Protein AF-A0A6C0F0B3-F1 (afdb_monomer_lite)

Sequence (545 aa):
MADKTNTPTISPTNNTPPPATNIPKTNTAPPPTNNTPKINNLLPTNNAPKTNNKAKAANERKKSMSSFDEITEQGSNMFSDMFGTKKSNSDPFSINKTGSDNGKNEKKNSNVNEKKNRN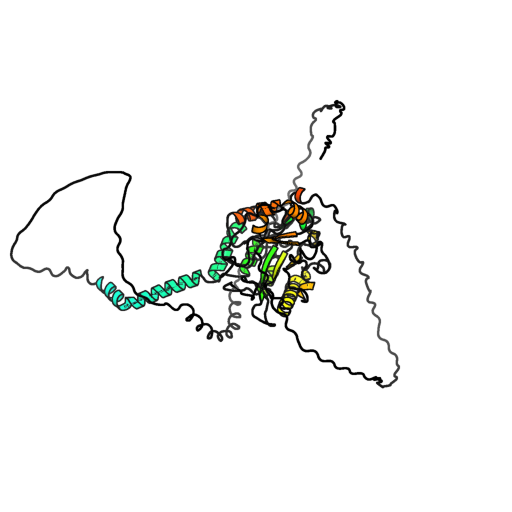GTENKNETSNDNTLQTAKEESGVYEVVSENYLLLLGITAAIIIMIIIYFFSESFRVDRSVSKMLVYQGFQQIMSFNYSSLGNKRLGDFYVSSAYNAAHSGYQMYDYTSDKIVLSVLQSSARYLEFNVFNSEFGAKAFPVVSMGYKVGEWKMMVTDTPLESIFQTILDNAFKIYDGVNGVNNPDDPVFIGLNLNTNSNLDCLNLIGYLITKYFSTRLLNNEYSFQNNDDIADITMAQLMGKVVIFASDGFQGSGLEEIVNYSWDNINNSPKHKMQRLLWSDIMVPGYDSNKLIEFNRTGLTIIVPHDEGDFFNTNYDTNKAFELGCQFIAMEFQYVDSNMDNYITKFKKTSFIMKDEDLQKGRKNATKAFTTKPQTTTSSTSSTSSTSSTSSTSKAKSSPTTPKTTIAKDIDKSSPTTPTTTRAKRI

InterPro domains:
  IPR000909 Phosphatidylinositol-specific phospholipase C, X domain [PF00388] (203-364)
  IPR001711 Phospholipase C, phosphatidylinositol-specific, Y domain [PS50008] (431-493)
  IPR017946 PLC-like phosphodiesterase, TIM beta/alpha-barrel domain superfamily [G3DSA:3.20.20.190] (203-485)
  IPR017946 PLC-like phosphodiesterase, TIM beta/alpha-barrel domain superfamily [SSF51695] (204-466)

Radius of gyration: 39.25 Å; chains: 1; bounding box: 140×109×100 Å

Foldseek 3Di:
DDDDDDDDDDDDDDDDDDDDDDDDDDDDDDDDDDDDDDDDDDDDDDDDDDDDDDPDPPPPVPPPPDPPPPDDDPPPPPPPPPDDDDDDDDDDDDDDDDDDDDDDDDDDYDDDDDDYDDDDDDDDDDDDDPDPPPPPVVVVVVVVVCVVCVVVVVVVVVVVVVVVVCVCLDQVNLQVVLLVVLVVLLVLFAAAADPCVVQQQPFLLQKAFQAADQQQFSFWLFQGDGHLSSNQSSLQLLHQEYEFEWEFPDDDLPTAIWGAAADLVVRDGGYPDTHGVLSNLVLCLFALQDPDPPRGHYNHNQFAHEYEYEYSHQLNQNNLQNVLVSCCVRAVVQEQDLCQAAVRDQQNRGNGRNSRTNHYAYEYEDRSPPHSNRSRHRHYQPDCVVDVSHQEHEDEPVQCVDPPRPLVVLLVSSLRHAYAYDHDDRPGTHFDFDQCPSVLVSSHRHDHHHSSDDDPNNVVSSVVCRYYSIDGHDVVSNPDDPDDDPPPDPDPPDDDDDDDDDDDDDDDDDDDDDDDDDDDDDDDDDDDDDDDDDDDDDDDDDDDD

Structure (mmCIF, N/CA/C/O backbone):
data_AF-A0A6C0F0B3-F1
#
_entry.id   AF-A0A6C0F0B3-F1
#
loop_
_atom_site.group_PDB
_atom_site.id
_atom_site.type_symbol
_atom_site.label_atom_id
_atom_site.label_alt_id
_atom_site.label_comp_id
_atom_site.label_asym_id
_atom_site.label_entity_id
_atom_site.label_seq_id
_atom_site.pdbx_PDB_ins_code
_atom_site.Cartn_x
_atom_site.Cartn_y
_atom_site.Cartn_z
_atom_site.occupancy
_atom_site.B_iso_or_equiv
_atom_site.auth_seq_id
_atom_site.auth_comp_id
_atom_site.auth_asym_id
_atom_site.auth_atom_id
_atom_site.pdbx_PDB_model_num
ATOM 1 N N . MET A 1 1 ? -30.469 54.501 15.164 1.00 34.69 1 MET A N 1
ATOM 2 C CA . MET A 1 1 ? -31.650 54.448 16.050 1.00 34.69 1 MET A CA 1
ATOM 3 C C . MET A 1 1 ? -31.324 53.510 17.200 1.00 34.69 1 MET A C 1
ATOM 5 O O . MET A 1 1 ? -30.921 52.391 16.935 1.00 34.69 1 MET A O 1
ATOM 9 N N . ALA A 1 2 ? -31.384 54.068 18.409 1.00 33.97 2 ALA A N 1
ATOM 10 C CA . ALA A 1 2 ? -31.379 53.496 19.759 1.00 33.97 2 ALA A CA 1
ATOM 11 C C . ALA A 1 2 ? -31.059 51.996 19.992 1.00 33.97 2 ALA A C 1
ATOM 13 O O . ALA A 1 2 ? -31.826 51.121 19.612 1.00 33.97 2 ALA A O 1
ATOM 14 N N . ASP A 1 3 ? -29.967 51.776 20.737 1.00 34.59 3 ASP A N 1
ATOM 15 C CA . ASP A 1 3 ? -29.972 51.301 22.136 1.00 34.59 3 ASP A CA 1
ATOM 16 C C . ASP A 1 3 ? -30.530 49.892 22.449 1.00 34.59 3 ASP A C 1
ATOM 18 O O . ASP A 1 3 ? -31.737 49.667 22.406 1.00 34.59 3 ASP A O 1
ATOM 22 N N . LYS A 1 4 ? -29.659 48.969 22.894 1.00 40.62 4 LYS A N 1
ATOM 23 C CA . LYS A 1 4 ? -29.604 48.535 24.308 1.00 40.62 4 LYS A CA 1
ATOM 24 C C . LYS A 1 4 ? -28.592 47.413 24.568 1.00 40.62 4 LYS A C 1
ATOM 26 O O . LYS A 1 4 ? -28.491 46.419 23.857 1.00 40.62 4 LYS A O 1
ATOM 31 N N . THR A 1 5 ? -27.871 47.637 25.654 1.00 36.66 5 THR A N 1
ATOM 32 C CA . THR A 1 5 ? -26.910 46.809 26.378 1.00 36.66 5 THR A CA 1
ATOM 33 C C . THR A 1 5 ? -27.574 45.642 27.119 1.00 36.66 5 THR A C 1
ATOM 35 O O . THR A 1 5 ? -28.731 45.742 27.517 1.00 36.66 5 THR A O 1
ATOM 38 N N . ASN A 1 6 ? -26.825 44.559 27.369 1.00 39.31 6 ASN A N 1
ATOM 39 C CA . ASN A 1 6 ? -27.091 43.659 28.496 1.00 39.31 6 ASN A CA 1
ATOM 40 C C . ASN A 1 6 ? -25.818 42.926 28.954 1.00 39.31 6 ASN A C 1
ATOM 42 O O . ASN A 1 6 ? -25.294 42.040 28.283 1.00 39.31 6 ASN A O 1
ATOM 46 N N . THR A 1 7 ? -25.352 43.330 30.130 1.00 34.38 7 THR A N 1
ATOM 47 C CA . THR A 1 7 ? -24.357 42.691 31.000 1.00 34.38 7 THR A CA 1
ATOM 48 C C . THR A 1 7 ? -25.073 41.745 31.974 1.00 34.38 7 THR A C 1
ATOM 50 O O . THR A 1 7 ? -26.176 42.081 32.406 1.00 34.38 7 THR A O 1
ATOM 53 N N . PRO A 1 8 ? -24.453 40.641 32.432 1.00 46.84 8 PRO A N 1
ATOM 54 C CA . PRO A 1 8 ? -24.880 39.969 33.659 1.00 46.84 8 PRO A CA 1
ATOM 55 C C . PRO A 1 8 ? -23.948 40.263 34.840 1.00 46.84 8 PRO A C 1
ATOM 57 O O . PRO A 1 8 ? -22.723 40.204 34.745 1.00 46.84 8 PRO A O 1
ATOM 60 N N . THR A 1 9 ? -24.591 40.562 35.962 1.00 35.56 9 THR A N 1
ATOM 61 C CA . THR A 1 9 ? -24.057 40.933 37.273 1.00 35.56 9 THR A CA 1
ATOM 62 C C . THR A 1 9 ? -23.583 39.716 38.076 1.00 35.56 9 THR A C 1
ATOM 64 O O . THR A 1 9 ? -24.196 38.652 38.046 1.00 35.56 9 THR A O 1
ATOM 67 N N . ILE A 1 10 ? -22.511 39.915 38.845 1.00 35.38 10 ILE A N 1
ATOM 68 C CA . ILE A 1 10 ? -21.941 39.011 39.857 1.00 35.38 10 ILE A CA 1
ATOM 69 C C . ILE A 1 10 ? -22.742 39.117 41.166 1.00 35.38 10 ILE A C 1
ATOM 71 O O . ILE A 1 10 ? -23.161 40.213 41.540 1.00 35.38 10 ILE A O 1
ATOM 75 N N . SER A 1 11 ? -22.876 38.022 41.923 1.00 31.92 11 SER A N 1
ATOM 76 C CA . SER A 1 11 ? -23.039 38.066 43.388 1.00 31.92 11 SER A CA 1
ATOM 77 C C . SER A 1 11 ? -22.512 36.788 44.074 1.00 31.92 11 SER A C 1
ATOM 79 O O . SER A 1 11 ? -22.418 35.754 43.414 1.00 31.92 11 SER A O 1
ATOM 81 N N . PRO A 1 12 ? -22.110 36.865 45.362 1.00 46.31 12 PRO A N 1
ATOM 82 C CA . PRO A 1 12 ? -21.019 36.066 45.934 1.00 46.31 12 PRO A CA 1
ATOM 83 C C . PRO A 1 12 ? -21.460 35.123 47.068 1.00 46.31 12 PRO A C 1
ATOM 85 O O . PRO A 1 12 ? -22.387 35.455 47.796 1.00 46.31 12 PRO A O 1
ATOM 88 N N . THR A 1 13 ? -20.720 34.036 47.330 1.00 35.31 13 THR A N 1
ATOM 89 C CA . THR A 1 13 ? -20.745 33.353 48.644 1.00 35.31 13 THR A CA 1
ATOM 90 C C . THR A 1 13 ? -19.469 32.550 48.941 1.00 35.31 13 THR A C 1
ATOM 92 O O . THR A 1 13 ? -19.210 31.523 48.325 1.00 35.31 13 THR A O 1
ATOM 95 N N . ASN A 1 14 ? -18.725 33.055 49.929 1.00 33.59 14 ASN A N 1
ATOM 96 C CA . ASN A 1 14 ? -18.088 32.404 51.084 1.00 33.59 14 ASN A CA 1
ATOM 97 C C . ASN A 1 14 ? -17.235 31.120 50.970 1.00 33.59 14 ASN A C 1
ATOM 99 O O . ASN A 1 14 ? -17.710 30.012 50.744 1.00 33.59 14 ASN A O 1
ATOM 103 N N . ASN A 1 15 ? -15.973 31.324 51.369 1.00 35.28 15 ASN A N 1
ATOM 104 C CA . ASN A 1 15 ? -14.979 30.385 51.893 1.00 35.28 15 ASN A CA 1
ATOM 105 C C . ASN A 1 15 ? -15.464 29.596 53.126 1.00 35.28 15 ASN A C 1
ATOM 107 O O . ASN A 1 15 ? -15.973 30.212 54.060 1.00 35.28 15 ASN A O 1
ATOM 111 N N . THR A 1 16 ? -15.160 28.294 53.225 1.00 35.50 16 THR A N 1
ATOM 112 C CA . THR A 1 16 ? -14.149 27.714 54.158 1.00 35.50 16 THR A CA 1
ATOM 113 C C . THR A 1 16 ? -14.055 26.173 54.033 1.00 35.50 16 THR A C 1
ATOM 115 O O . THR A 1 16 ? -15.043 25.541 53.664 1.00 35.50 16 THR A O 1
ATOM 118 N N . PRO A 1 17 ? -12.883 25.553 54.310 1.00 45.12 17 PRO A N 1
ATOM 119 C CA . PRO A 1 17 ? -12.599 24.139 54.023 1.00 45.12 17 PRO A CA 1
ATOM 120 C C . PRO A 1 17 ? -12.675 23.218 55.265 1.00 45.12 17 PRO A C 1
ATOM 122 O O . PRO A 1 17 ? -12.442 23.685 56.381 1.00 45.12 17 PRO A O 1
ATOM 125 N N . PRO A 1 18 ? -12.884 21.896 55.096 1.00 48.19 18 PRO A N 1
ATOM 126 C CA . PRO A 1 18 ? -12.601 20.893 56.124 1.00 48.19 18 PRO A CA 1
ATOM 127 C C . PRO A 1 18 ? -11.323 20.066 55.823 1.00 48.19 18 PRO A C 1
ATOM 129 O O . PRO A 1 18 ? -10.781 20.141 54.721 1.00 48.19 18 PRO A O 1
ATOM 132 N N . PRO A 1 19 ? -10.782 19.331 56.816 1.00 45.34 19 PRO A N 1
ATOM 133 C CA . PRO A 1 19 ? -9.360 19.364 57.148 1.00 45.34 19 PRO A CA 1
ATOM 134 C C . PRO A 1 19 ? -8.535 18.151 56.704 1.00 45.34 19 PRO A C 1
ATOM 136 O O . PRO A 1 19 ? -9.042 17.066 56.431 1.00 45.34 19 PRO A O 1
ATOM 139 N N . ALA A 1 20 ? -7.217 18.363 56.730 1.00 36.38 20 ALA A N 1
ATOM 140 C CA . ALA A 1 20 ? -6.183 17.342 56.671 1.00 36.38 20 ALA A CA 1
ATOM 141 C C . ALA A 1 20 ? -6.276 16.371 57.861 1.00 36.38 20 ALA A C 1
ATOM 143 O O . ALA A 1 20 ? -6.364 16.794 59.015 1.00 36.38 20 ALA A O 1
ATOM 144 N N . THR A 1 21 ? -6.164 15.072 57.575 1.00 37.84 21 THR A N 1
ATOM 145 C CA . THR A 1 21 ? -5.974 14.027 58.587 1.00 37.84 21 THR A CA 1
ATOM 146 C C . THR A 1 21 ? -4.637 13.327 58.399 1.00 37.84 21 THR A C 1
ATOM 148 O O . THR A 1 21 ? -4.210 13.017 57.289 1.00 37.84 21 THR A O 1
ATOM 151 N N . ASN A 1 22 ? -3.994 13.134 59.544 1.00 35.59 22 ASN A N 1
ATOM 152 C CA . ASN A 1 22 ? -2.629 12.699 59.765 1.00 35.59 22 ASN A CA 1
ATOM 153 C C . ASN A 1 22 ? -2.317 11.263 59.321 1.00 35.59 22 ASN A C 1
ATOM 155 O O . ASN A 1 22 ? -3.110 10.340 59.486 1.00 35.59 22 ASN A O 1
ATOM 159 N N . ILE A 1 23 ? -1.067 11.105 58.887 1.00 37.88 23 ILE A N 1
ATOM 160 C CA . ILE A 1 23 ? -0.283 9.866 58.821 1.00 37.88 23 ILE A CA 1
ATOM 161 C C . ILE A 1 23 ? -0.033 9.333 60.246 1.00 37.88 23 ILE A C 1
ATOM 163 O O . ILE A 1 23 ? 0.247 10.127 61.148 1.00 37.88 23 ILE A O 1
ATOM 167 N N . PRO A 1 24 ? 0.006 8.001 60.441 1.00 40.75 24 PRO A N 1
ATOM 168 C CA . PRO A 1 24 ? 1.123 7.428 61.197 1.00 40.75 24 PRO A CA 1
ATOM 169 C C . PRO A 1 24 ? 1.931 6.382 60.418 1.00 40.75 24 PRO A C 1
ATOM 171 O O . PRO A 1 24 ? 1.439 5.646 59.568 1.00 40.75 24 PRO A O 1
ATOM 174 N N . LYS A 1 25 ? 3.218 6.366 60.763 1.00 32.28 25 LYS A N 1
ATOM 175 C CA . LYS A 1 25 ? 4.326 5.582 60.223 1.00 32.28 25 LYS A CA 1
ATOM 176 C C . LYS A 1 25 ? 4.259 4.083 60.575 1.00 32.28 25 LYS A C 1
ATOM 178 O O . LYS A 1 25 ? 3.799 3.721 61.648 1.00 32.28 25 LYS A O 1
ATOM 183 N N . THR A 1 26 ? 4.863 3.294 59.678 1.00 32.09 26 THR A N 1
ATOM 184 C CA . THR A 1 26 ? 5.737 2.112 59.884 1.00 32.09 26 THR A CA 1
ATOM 185 C C . THR A 1 26 ? 5.324 1.007 60.860 1.00 32.09 26 THR A C 1
ATOM 187 O O . THR A 1 26 ? 5.281 1.237 62.060 1.00 32.09 26 THR A O 1
ATOM 190 N N . ASN A 1 27 ? 5.275 -0.235 60.354 1.00 32.75 27 ASN A N 1
ATOM 191 C CA . ASN A 1 27 ? 5.987 -1.368 60.960 1.00 32.75 27 ASN A CA 1
ATOM 192 C C . ASN A 1 27 ? 6.204 -2.529 59.964 1.00 32.75 27 ASN A C 1
ATOM 194 O O . ASN A 1 27 ? 5.262 -3.113 59.445 1.00 32.75 27 ASN A O 1
ATOM 198 N N . THR A 1 28 ? 7.491 -2.794 59.710 1.00 32.03 28 THR A N 1
ATOM 199 C CA . THR A 1 28 ? 8.177 -4.101 59.645 1.00 32.03 28 THR A CA 1
ATOM 200 C C . THR A 1 28 ? 7.507 -5.306 58.968 1.00 32.03 28 THR A C 1
ATOM 202 O O . THR A 1 28 ? 6.544 -5.882 59.467 1.00 32.03 28 THR A O 1
ATOM 205 N N . ALA A 1 29 ? 8.168 -5.772 57.905 1.00 34.97 29 ALA A N 1
ATOM 206 C CA . ALA A 1 29 ? 8.024 -7.096 57.306 1.00 34.97 29 ALA A CA 1
ATOM 207 C C . ALA A 1 29 ? 8.508 -8.233 58.229 1.00 34.97 29 ALA A C 1
ATOM 209 O O . ALA A 1 29 ? 9.439 -8.037 59.014 1.00 34.97 29 ALA A O 1
ATOM 210 N N . PRO A 1 30 ? 7.989 -9.453 58.015 1.00 40.19 30 PRO A N 1
ATOM 211 C CA . PRO A 1 30 ? 8.798 -10.664 58.088 1.00 40.19 30 PRO A CA 1
ATOM 212 C C . PRO A 1 30 ? 8.776 -11.449 56.754 1.00 40.19 30 PRO A C 1
ATOM 214 O O . PRO A 1 30 ? 7.782 -11.410 56.027 1.00 40.19 30 PRO A O 1
ATOM 217 N N . PRO A 1 31 ? 9.872 -12.151 56.405 1.00 42.16 31 PRO A N 1
ATOM 218 C CA . PRO A 1 31 ? 10.016 -12.857 55.134 1.00 42.16 31 PRO A CA 1
ATOM 219 C C . PRO A 1 31 ? 9.294 -14.210 55.177 1.00 42.16 31 PRO A C 1
ATOM 221 O O . PRO A 1 31 ? 9.074 -14.755 56.262 1.00 42.16 31 PRO A O 1
ATOM 224 N N . PRO A 1 32 ? 9.016 -14.816 54.011 1.00 37.44 32 PRO A N 1
ATOM 225 C CA . PRO A 1 32 ? 9.553 -16.166 53.868 1.00 37.44 32 PRO A CA 1
ATOM 226 C C . PRO A 1 32 ? 10.005 -16.571 52.450 1.00 37.44 32 PRO A C 1
ATOM 228 O O . PRO A 1 32 ? 9.362 -16.317 51.437 1.00 37.44 32 PRO A O 1
ATOM 231 N N . THR A 1 33 ? 11.100 -17.336 52.477 1.00 30.25 33 THR A N 1
ATOM 232 C CA . THR A 1 33 ? 11.367 -18.561 51.702 1.00 30.25 33 THR A CA 1
ATOM 233 C C . THR A 1 33 ? 11.654 -18.469 50.203 1.00 30.25 33 THR A C 1
ATOM 235 O O . THR A 1 33 ? 10.770 -18.536 49.354 1.00 30.25 33 THR A O 1
ATOM 238 N N . ASN A 1 34 ? 12.959 -18.512 49.914 1.00 32.97 34 ASN A N 1
ATOM 239 C CA . ASN A 1 34 ? 13.539 -19.180 48.753 1.00 32.97 34 ASN A CA 1
ATOM 240 C C . ASN A 1 34 ? 12.979 -20.602 48.611 1.00 32.97 34 ASN A C 1
ATOM 242 O O . ASN A 1 34 ? 13.220 -21.440 49.476 1.00 32.97 34 ASN A O 1
ATOM 246 N N . ASN A 1 35 ? 12.332 -20.886 47.484 1.00 31.55 35 ASN A N 1
ATOM 247 C CA . ASN A 1 35 ? 12.190 -22.240 46.964 1.00 31.55 35 ASN A CA 1
ATOM 248 C C . ASN A 1 35 ? 12.532 -22.226 45.475 1.00 31.55 35 ASN A C 1
ATOM 250 O O . ASN A 1 35 ? 11.700 -21.953 44.615 1.00 31.55 35 ASN A O 1
ATOM 254 N N . THR A 1 36 ? 13.802 -22.508 45.200 1.00 33.09 36 THR A N 1
ATOM 255 C CA . THR A 1 36 ? 14.330 -22.859 43.885 1.00 33.09 36 THR A CA 1
ATOM 256 C C . THR A 1 36 ? 14.044 -24.341 43.630 1.00 33.09 36 THR A C 1
ATOM 258 O O . THR A 1 36 ? 14.558 -25.176 44.377 1.00 33.09 36 THR A O 1
ATOM 261 N N . PRO A 1 37 ? 13.320 -24.730 42.569 1.00 31.09 37 PRO A N 1
ATOM 262 C CA . PRO A 1 37 ? 13.378 -26.095 42.082 1.00 31.09 37 PRO A CA 1
ATOM 263 C C . PRO A 1 37 ? 14.585 -26.227 41.150 1.00 31.09 37 PRO A C 1
ATOM 265 O O . PRO A 1 37 ? 14.620 -25.663 40.057 1.00 31.09 37 PRO A O 1
ATOM 268 N N . LYS A 1 38 ? 15.583 -26.997 41.595 1.00 31.06 38 LYS A N 1
ATOM 269 C CA . LYS A 1 38 ? 16.548 -27.653 40.709 1.00 31.06 38 LYS A CA 1
ATOM 270 C C . LYS A 1 38 ? 15.763 -28.514 39.718 1.00 31.06 38 LYS A C 1
ATOM 272 O O . LYS A 1 38 ? 15.073 -29.437 40.145 1.00 31.06 38 LYS A O 1
ATOM 277 N N . ILE A 1 39 ? 15.906 -28.254 38.422 1.00 31.02 39 ILE A N 1
ATOM 278 C CA . ILE A 1 39 ? 15.566 -29.230 37.385 1.00 31.02 39 ILE A CA 1
ATOM 279 C C . ILE A 1 39 ? 16.853 -29.631 36.679 1.00 31.02 39 ILE A C 1
ATOM 281 O O . ILE A 1 39 ? 17.680 -28.805 36.298 1.00 31.02 39 ILE A O 1
ATOM 285 N N . ASN A 1 40 ? 17.015 -30.946 36.633 1.00 28.12 40 ASN A N 1
ATOM 286 C CA . ASN A 1 40 ? 18.192 -31.683 36.238 1.00 28.12 40 ASN A CA 1
ATOM 287 C C . ASN A 1 40 ? 18.550 -31.497 34.763 1.00 28.12 40 ASN A C 1
ATOM 289 O O . ASN A 1 40 ? 17.692 -31.500 33.883 1.00 28.12 40 ASN A O 1
ATOM 293 N N . ASN A 1 41 ? 19.863 -31.466 34.541 1.00 29.59 41 ASN A N 1
ATOM 294 C CA . ASN A 1 41 ? 20.529 -31.822 33.299 1.00 29.59 41 ASN A CA 1
ATOM 295 C C . ASN A 1 41 ? 19.943 -33.101 32.692 1.00 29.59 41 ASN A C 1
ATOM 297 O O . ASN A 1 41 ? 20.035 -34.165 33.302 1.00 29.59 41 ASN A O 1
ATOM 301 N N . LEU A 1 42 ? 19.485 -33.007 31.447 1.00 27.95 42 LEU A N 1
ATOM 302 C CA . LEU A 1 42 ? 19.478 -34.116 30.500 1.00 27.95 42 LEU A CA 1
ATOM 303 C C . LEU A 1 42 ? 19.973 -33.583 29.152 1.00 27.95 42 LEU A C 1
ATOM 305 O O . LEU A 1 42 ? 19.255 -32.900 28.426 1.00 27.95 42 LEU A O 1
ATOM 309 N N . LEU A 1 43 ? 21.238 -33.890 28.850 1.00 31.42 43 LEU A N 1
ATOM 310 C CA . LEU A 1 43 ? 21.748 -33.950 27.481 1.00 31.42 43 LEU A CA 1
ATOM 311 C C . LEU A 1 43 ? 20.875 -34.910 26.656 1.00 31.42 43 LEU A C 1
ATOM 313 O O . LEU A 1 43 ? 20.453 -35.947 27.172 1.00 31.42 43 LEU A O 1
ATOM 317 N N . PRO A 1 44 ? 20.785 -34.670 25.342 1.00 31.42 44 PRO A N 1
ATOM 318 C CA . PRO A 1 44 ? 21.141 -35.744 24.426 1.00 31.42 44 PRO A CA 1
ATOM 319 C C . PRO A 1 44 ? 22.126 -35.278 23.347 1.00 31.42 44 PRO A C 1
ATOM 321 O O . PRO A 1 44 ? 21.845 -34.418 22.521 1.00 31.42 44 PRO A O 1
ATOM 324 N N . THR A 1 45 ? 23.308 -35.889 23.410 1.00 25.84 45 THR A N 1
ATOM 325 C CA . THR A 1 45 ? 24.038 -36.533 22.307 1.00 25.84 45 THR A CA 1
ATOM 326 C C . THR A 1 45 ? 23.854 -36.003 20.880 1.00 25.84 45 THR A C 1
ATOM 328 O O . THR A 1 45 ? 22.821 -36.192 20.241 1.00 25.84 45 THR A O 1
ATOM 331 N N . ASN A 1 46 ? 24.979 -35.509 20.355 1.00 30.47 46 ASN A N 1
ATOM 332 C CA . ASN A 1 46 ? 25.370 -35.502 18.947 1.00 30.47 46 ASN A CA 1
ATOM 333 C C . ASN A 1 46 ? 24.856 -36.722 18.171 1.00 30.47 46 ASN A C 1
ATOM 335 O O . ASN A 1 46 ? 25.185 -37.850 18.527 1.00 30.47 46 ASN A O 1
ATOM 339 N N . ASN A 1 47 ? 24.184 -36.474 17.048 1.00 27.98 47 ASN A N 1
ATOM 340 C CA . ASN A 1 47 ? 24.235 -37.339 15.873 1.00 27.98 47 ASN A CA 1
ATOM 341 C C . ASN A 1 47 ? 24.000 -36.498 14.613 1.00 27.98 47 ASN A C 1
ATOM 343 O O . ASN A 1 47 ? 22.888 -36.072 14.314 1.00 27.98 47 ASN A O 1
ATOM 347 N N . ALA A 1 48 ? 25.084 -36.259 13.881 1.00 29.17 48 ALA A N 1
ATOM 348 C CA . ALA A 1 48 ? 25.045 -35.767 12.514 1.00 29.17 48 ALA A CA 1
ATOM 349 C C . ALA A 1 48 ? 24.668 -36.908 11.557 1.00 29.17 48 ALA A C 1
ATOM 351 O O . ALA A 1 48 ? 25.171 -38.022 11.716 1.00 29.17 48 ALA A O 1
ATOM 352 N N . PRO A 1 49 ? 23.923 -36.606 10.484 1.00 28.30 49 PRO A N 1
ATOM 353 C CA . PRO A 1 49 ? 24.145 -37.281 9.215 1.00 28.30 49 PRO A CA 1
ATOM 354 C C . PRO A 1 49 ? 24.549 -36.267 8.142 1.00 28.30 49 PRO A C 1
ATOM 356 O O . PRO A 1 49 ? 23.789 -35.385 7.748 1.00 28.30 49 PRO A O 1
ATOM 359 N N . LYS A 1 50 ? 25.767 -36.443 7.624 1.00 28.17 50 LYS A N 1
ATOM 360 C CA . LYS A 1 50 ? 26.118 -36.025 6.265 1.00 28.17 50 LYS A CA 1
ATOM 361 C C . LYS A 1 50 ? 25.261 -36.837 5.295 1.00 28.17 50 LYS A C 1
ATOM 363 O O . LYS A 1 50 ? 25.354 -38.053 5.360 1.00 28.17 50 LYS A O 1
ATOM 368 N N . THR A 1 51 ? 24.581 -36.199 4.343 1.00 29.28 51 THR A N 1
ATOM 369 C CA . THR A 1 51 ? 24.502 -36.712 2.961 1.00 29.28 51 THR A CA 1
ATOM 370 C C . THR A 1 51 ? 24.009 -35.655 1.976 1.00 29.28 51 THR A C 1
ATOM 372 O O . THR A 1 51 ? 23.006 -34.979 2.183 1.00 29.28 51 THR A O 1
ATOM 375 N N . ASN A 1 52 ? 24.763 -35.582 0.884 1.00 30.48 52 ASN A N 1
ATOM 376 C CA . ASN A 1 52 ? 24.541 -34.884 -0.374 1.00 30.48 52 ASN A CA 1
ATOM 377 C C . ASN A 1 52 ? 23.145 -35.116 -0.970 1.00 30.48 52 ASN A C 1
ATOM 379 O O . ASN A 1 52 ? 22.715 -36.261 -1.028 1.00 30.48 52 ASN A O 1
ATOM 383 N N . ASN A 1 53 ? 22.517 -34.061 -1.507 1.00 28.81 53 ASN A N 1
ATOM 384 C CA . ASN A 1 53 ? 21.693 -34.104 -2.728 1.00 28.81 53 ASN A CA 1
ATOM 385 C C . ASN A 1 53 ? 21.274 -32.682 -3.149 1.00 28.81 53 ASN A C 1
ATOM 387 O O . ASN A 1 53 ? 20.167 -32.223 -2.885 1.00 28.81 53 ASN A O 1
ATOM 391 N N . LYS A 1 54 ? 22.179 -31.972 -3.831 1.00 31.22 54 LYS A N 1
ATOM 392 C CA . LYS A 1 54 ? 21.919 -30.674 -4.482 1.00 31.22 54 LYS A CA 1
ATOM 393 C C . LYS A 1 54 ? 22.346 -30.744 -5.953 1.00 31.22 54 LYS A C 1
ATOM 395 O O . LYS A 1 54 ? 23.202 -30.002 -6.403 1.00 31.22 54 LYS A O 1
ATOM 400 N N . ALA A 1 55 ? 21.799 -31.708 -6.692 1.00 31.77 55 ALA A N 1
ATOM 401 C CA . ALA A 1 55 ? 22.046 -31.854 -8.129 1.00 31.77 55 ALA A CA 1
ATOM 402 C C . ALA A 1 55 ? 20.948 -32.694 -8.804 1.00 31.77 55 ALA A C 1
ATOM 404 O O . ALA A 1 55 ? 21.227 -33.723 -9.409 1.00 31.77 55 ALA A O 1
ATOM 405 N N . LYS A 1 56 ? 19.671 -32.310 -8.660 1.00 30.09 56 LYS A N 1
ATOM 406 C CA . LYS A 1 56 ? 18.603 -32.896 -9.499 1.00 30.09 56 LYS A CA 1
ATOM 407 C C . LYS A 1 56 ? 17.347 -32.043 -9.717 1.00 30.09 56 LYS A C 1
ATOM 409 O O . LYS A 1 56 ? 16.437 -32.503 -10.384 1.00 30.09 56 LYS A O 1
ATOM 414 N N . ALA A 1 57 ? 17.319 -30.796 -9.241 1.00 30.56 57 ALA A N 1
ATOM 415 C CA . ALA A 1 57 ? 16.190 -29.873 -9.445 1.00 30.56 57 ALA A CA 1
ATOM 416 C C . ALA A 1 57 ? 16.452 -28.786 -10.515 1.00 30.56 57 ALA A C 1
ATOM 418 O O . ALA A 1 57 ? 15.585 -27.966 -10.793 1.00 30.56 57 ALA A O 1
ATOM 419 N N . ALA A 1 58 ? 17.639 -28.768 -11.135 1.00 31.81 58 ALA A N 1
ATOM 420 C CA . ALA A 1 58 ? 18.036 -27.734 -12.098 1.00 31.81 58 ALA A CA 1
ATOM 421 C C . ALA A 1 58 ? 17.740 -28.084 -13.571 1.00 31.81 58 ALA A C 1
ATOM 423 O O . ALA A 1 58 ? 17.950 -27.245 -14.442 1.00 31.81 58 ALA A O 1
ATOM 424 N N . ASN A 1 59 ? 17.257 -29.298 -13.867 1.00 31.88 59 ASN A N 1
ATOM 425 C CA . ASN A 1 59 ? 17.152 -29.791 -15.248 1.00 31.88 59 ASN A CA 1
ATOM 426 C C . ASN A 1 59 ? 15.721 -29.867 -15.810 1.00 31.88 59 ASN A C 1
ATOM 428 O O . ASN A 1 59 ? 15.554 -30.176 -16.984 1.00 31.88 59 ASN A O 1
ATOM 432 N N . GLU A 1 60 ? 14.698 -29.532 -15.018 1.00 31.91 60 GLU A N 1
ATOM 433 C CA . GLU A 1 60 ? 13.299 -29.504 -15.486 1.00 31.91 60 GLU A CA 1
ATOM 434 C C . GLU A 1 60 ? 12.780 -28.085 -15.788 1.00 31.91 60 GLU A C 1
ATOM 436 O O . GLU A 1 60 ? 11.785 -27.936 -16.486 1.00 31.91 60 GLU A O 1
ATOM 441 N N . ARG A 1 61 ? 13.505 -27.024 -15.396 1.00 33.84 61 ARG A N 1
ATOM 442 C CA . ARG A 1 61 ? 13.155 -25.622 -15.724 1.00 33.84 61 ARG A CA 1
ATOM 443 C C . ARG A 1 61 ? 13.648 -25.128 -17.091 1.00 33.84 61 ARG A C 1
ATOM 445 O O . ARG A 1 61 ? 13.297 -24.028 -17.493 1.00 33.84 61 ARG A O 1
ATOM 452 N N . LYS A 1 62 ? 14.432 -25.919 -17.832 1.00 32.97 62 LYS A N 1
ATOM 453 C CA . LYS A 1 62 ? 14.957 -25.531 -19.159 1.00 32.97 62 LYS A CA 1
ATOM 454 C C . LYS A 1 62 ? 14.086 -25.956 -20.346 1.00 32.97 62 LYS A C 1
ATOM 456 O O . LYS A 1 62 ? 14.450 -25.669 -21.479 1.00 32.97 62 LYS A O 1
ATOM 461 N N . LYS A 1 63 ? 12.952 -26.631 -20.118 1.00 29.64 63 LYS A N 1
ATOM 462 C CA . LYS A 1 63 ? 12.133 -27.206 -21.202 1.00 29.64 63 LYS A CA 1
ATOM 463 C C . LYS A 1 63 ? 10.783 -26.516 -21.446 1.00 29.64 63 LYS A C 1
ATOM 465 O O . LYS A 1 63 ? 10.048 -26.966 -22.313 1.00 29.64 63 LYS A O 1
ATOM 470 N N . SER A 1 64 ? 10.469 -25.426 -20.739 1.00 30.22 64 SER A N 1
ATOM 471 C CA . SER A 1 64 ? 9.227 -24.650 -20.936 1.00 30.22 64 SER A CA 1
ATOM 472 C C . SER A 1 64 ? 9.459 -23.206 -21.402 1.00 30.22 64 SER A C 1
ATOM 474 O O . SER A 1 64 ? 8.557 -22.384 -21.306 1.00 30.22 64 SER A O 1
ATOM 476 N N . MET A 1 65 ? 10.666 -22.879 -21.867 1.00 32.56 65 MET A N 1
ATOM 477 C CA . MET A 1 65 ? 11.099 -21.503 -22.146 1.00 32.56 65 MET A CA 1
ATOM 478 C C . MET A 1 65 ? 11.705 -21.392 -23.554 1.00 32.56 65 MET A C 1
ATOM 480 O O . MET A 1 65 ? 12.741 -20.771 -23.747 1.00 32.56 65 MET A O 1
ATOM 484 N N . SER A 1 66 ? 11.086 -22.071 -24.527 1.00 29.75 66 SER A N 1
ATOM 485 C CA . SER A 1 66 ? 11.492 -22.059 -25.942 1.00 29.75 66 SER A CA 1
ATOM 486 C C . SER A 1 66 ? 10.326 -21.760 -26.893 1.00 29.75 66 SER A C 1
ATOM 488 O O . SER A 1 66 ? 10.319 -22.226 -28.028 1.00 29.75 66 SER A O 1
ATOM 490 N N . SER A 1 67 ? 9.304 -21.042 -26.428 1.00 31.86 67 SER A N 1
ATOM 491 C CA . SER A 1 67 ? 8.147 -20.664 -27.255 1.00 31.86 67 SER A CA 1
ATOM 492 C C . SER A 1 67 ? 7.735 -19.202 -27.071 1.00 31.86 67 SER A C 1
ATOM 494 O O . SER A 1 67 ? 6.562 -18.881 -27.209 1.00 31.86 67 SER A O 1
ATOM 496 N N . PHE A 1 68 ? 8.685 -18.329 -26.723 1.00 32.44 68 PHE A N 1
ATOM 497 C CA . PHE A 1 68 ? 8.448 -16.891 -26.532 1.00 32.44 68 PHE A CA 1
ATOM 498 C C . PHE A 1 68 ? 9.388 -15.993 -27.358 1.00 32.44 68 PHE A C 1
ATOM 500 O O . PHE A 1 68 ? 9.365 -14.779 -27.191 1.00 32.44 68 PHE A O 1
ATOM 507 N N . ASP A 1 69 ? 10.166 -16.571 -28.280 1.00 29.28 69 ASP A N 1
ATOM 508 C CA . ASP A 1 69 ? 11.083 -15.844 -29.173 1.00 29.28 69 ASP A CA 1
ATOM 509 C C . ASP A 1 69 ? 10.463 -15.607 -30.559 1.00 29.28 69 ASP A C 1
ATOM 511 O O . ASP A 1 69 ? 11.068 -15.889 -31.589 1.00 29.28 69 ASP A O 1
ATOM 515 N N . GLU A 1 70 ? 9.227 -15.113 -30.595 1.00 31.31 70 GLU A N 1
ATOM 516 C CA . GLU A 1 70 ? 8.606 -14.642 -31.836 1.00 31.31 70 GLU A CA 1
ATOM 517 C C . GLU A 1 70 ? 7.496 -13.640 -31.485 1.00 31.31 70 GLU A C 1
ATOM 519 O O . GLU A 1 70 ? 6.349 -14.033 -31.354 1.00 31.31 70 GLU A O 1
ATOM 524 N N . ILE A 1 71 ? 7.867 -12.383 -31.189 1.00 32.44 71 ILE A N 1
ATOM 525 C CA . ILE A 1 71 ? 7.127 -11.103 -31.368 1.00 32.44 71 ILE A CA 1
ATOM 526 C C . ILE A 1 71 ? 8.044 -10.000 -30.794 1.00 32.44 71 ILE A C 1
ATOM 528 O O . ILE A 1 71 ? 7.834 -9.465 -29.711 1.00 32.44 71 ILE A O 1
ATOM 532 N N . THR A 1 72 ? 9.110 -9.656 -31.519 1.00 34.28 72 THR A N 1
ATOM 533 C CA . THR A 1 72 ? 9.897 -8.441 -31.229 1.00 34.28 72 THR A CA 1
ATOM 534 C C . THR A 1 72 ? 10.412 -7.825 -32.526 1.00 34.28 72 THR A C 1
ATOM 536 O O . THR A 1 72 ? 11.598 -7.571 -32.686 1.00 34.28 72 THR A O 1
ATOM 539 N N . GLU A 1 73 ? 9.515 -7.597 -33.489 1.00 34.06 73 GLU A N 1
ATOM 540 C CA . GLU A 1 73 ? 9.874 -6.946 -34.760 1.00 34.06 73 GLU A CA 1
ATOM 541 C C . GLU A 1 73 ? 8.830 -5.916 -35.230 1.00 34.06 73 GLU A C 1
ATOM 543 O O . GLU A 1 73 ? 8.629 -5.701 -36.421 1.00 34.06 73 GLU A O 1
ATOM 548 N N . GLN A 1 74 ? 8.144 -5.244 -34.294 1.00 33.06 74 GLN A N 1
ATOM 549 C CA . GLN A 1 74 ? 7.255 -4.110 -34.619 1.00 33.06 74 GLN A CA 1
ATOM 550 C C . GLN A 1 74 ? 7.410 -2.876 -33.709 1.00 33.06 74 GLN A C 1
ATOM 552 O O . GLN A 1 74 ? 6.668 -1.911 -33.855 1.00 33.06 74 GLN A O 1
ATOM 557 N N . GLY A 1 75 ? 8.408 -2.848 -32.816 1.00 32.59 75 GLY A N 1
ATOM 558 C CA . GLY A 1 75 ? 8.647 -1.718 -31.901 1.00 32.59 75 GLY A CA 1
ATOM 559 C C . GLY A 1 75 ? 9.712 -0.703 -32.343 1.00 32.59 75 GLY A C 1
ATOM 560 O O . GLY A 1 75 ? 9.840 0.346 -31.720 1.00 32.59 75 GLY A O 1
ATOM 561 N N . SER A 1 76 ? 10.493 -0.973 -33.397 1.00 33.75 76 SER A N 1
ATOM 562 C CA . SER A 1 76 ? 11.667 -0.146 -33.738 1.00 33.75 76 SER A CA 1
ATOM 563 C C . SER A 1 76 ? 11.371 1.078 -34.610 1.00 33.75 76 SER A C 1
ATOM 565 O O . SER A 1 76 ? 12.213 1.966 -34.705 1.00 33.75 76 SER A O 1
ATOM 567 N N . ASN A 1 77 ? 10.194 1.163 -35.237 1.00 34.97 77 ASN A N 1
ATOM 568 C CA . ASN A 1 77 ? 9.928 2.162 -36.284 1.00 34.97 77 ASN A CA 1
ATOM 569 C C . ASN A 1 77 ? 9.153 3.403 -35.812 1.00 34.97 77 ASN A C 1
ATOM 571 O O . ASN A 1 77 ? 8.740 4.205 -36.640 1.00 34.97 77 ASN A O 1
ATOM 575 N N . MET A 1 78 ? 8.967 3.594 -34.501 1.00 32.38 78 MET A N 1
ATOM 576 C CA . MET A 1 78 ? 8.238 4.756 -33.961 1.00 32.38 78 MET A CA 1
ATOM 577 C C . MET A 1 78 ? 9.141 5.784 -33.254 1.00 32.38 78 MET A C 1
ATOM 579 O O . MET A 1 78 ? 8.687 6.870 -32.908 1.00 32.38 78 MET A O 1
ATOM 583 N N . PHE A 1 79 ? 10.431 5.477 -33.069 1.00 31.45 79 PHE A N 1
ATOM 584 C CA . PHE A 1 79 ? 11.365 6.303 -32.289 1.00 31.45 79 PHE A CA 1
ATOM 585 C C . PHE A 1 79 ? 12.137 7.347 -33.128 1.00 31.45 79 PHE A C 1
ATOM 587 O O . PHE A 1 79 ? 12.715 8.278 -32.572 1.00 31.45 79 PHE A O 1
ATOM 594 N N . SER A 1 80 ? 12.134 7.245 -34.464 1.00 33.12 80 SER A N 1
ATOM 595 C CA . SER A 1 80 ? 12.882 8.159 -35.348 1.00 33.12 80 SER A CA 1
ATOM 596 C C . SER A 1 80 ? 12.149 9.457 -35.705 1.00 33.12 80 SER A C 1
ATOM 598 O O . SER A 1 80 ? 12.802 10.430 -36.076 1.00 33.12 80 SER A O 1
ATOM 600 N N . ASP A 1 81 ? 10.823 9.511 -35.559 1.00 34.25 81 ASP A N 1
ATOM 601 C CA . ASP A 1 81 ? 10.014 10.650 -36.028 1.00 34.25 81 ASP A CA 1
ATOM 602 C C . ASP A 1 81 ? 9.790 11.743 -34.969 1.00 34.25 81 ASP A C 1
ATOM 604 O O . ASP A 1 81 ? 9.252 12.807 -35.278 1.00 34.25 81 ASP A O 1
ATOM 608 N N . MET A 1 82 ? 10.243 11.538 -33.726 1.00 32.88 82 MET A N 1
ATOM 609 C CA . MET A 1 82 ? 9.983 12.478 -32.626 1.00 32.88 82 MET A CA 1
ATOM 610 C C . MET A 1 82 ? 11.112 13.494 -32.369 1.00 32.88 82 MET A C 1
ATOM 612 O O . MET A 1 82 ? 10.889 14.488 -31.682 1.00 32.88 82 MET A O 1
ATOM 616 N N . PHE A 1 83 ? 12.301 13.312 -32.962 1.00 40.72 83 PHE A N 1
ATOM 617 C CA . PHE A 1 83 ? 13.456 14.202 -32.760 1.00 40.72 83 PHE A CA 1
ATOM 618 C C . PHE A 1 83 ? 14.119 14.626 -34.079 1.00 40.72 83 PHE A C 1
ATOM 620 O O . PHE A 1 83 ? 15.283 14.339 -34.356 1.00 40.72 83 PHE A O 1
ATOM 627 N N . GLY A 1 84 ? 13.370 15.367 -34.898 1.00 30.80 84 GLY A N 1
ATOM 628 C CA . GLY A 1 84 ? 13.909 16.074 -36.059 1.00 30.80 84 GLY A CA 1
ATOM 629 C C . GLY A 1 84 ? 14.721 17.309 -35.649 1.00 30.80 84 GLY A C 1
ATOM 630 O O . GLY A 1 84 ? 14.170 18.312 -35.198 1.00 30.80 84 GLY A O 1
ATOM 631 N N . THR A 1 85 ? 16.037 17.261 -35.849 1.00 30.53 85 THR A N 1
ATOM 632 C CA . THR A 1 85 ? 16.946 18.406 -35.700 1.00 30.53 85 THR A CA 1
ATOM 633 C C . THR A 1 85 ? 16.877 19.313 -36.934 1.00 30.53 85 THR A C 1
ATOM 635 O O . THR A 1 85 ? 17.193 18.903 -38.050 1.00 30.53 85 THR A O 1
ATOM 638 N N . LYS A 1 86 ? 16.493 20.585 -36.750 1.00 29.27 86 LYS A N 1
ATOM 639 C CA . LYS A 1 86 ? 16.681 21.642 -37.758 1.00 29.27 86 LYS A CA 1
ATOM 640 C C . LYS A 1 86 ? 17.993 22.385 -37.501 1.00 29.27 86 LYS A C 1
ATOM 642 O O . LYS A 1 86 ? 18.196 22.965 -36.441 1.00 29.27 86 LYS A O 1
ATOM 647 N N . LYS A 1 87 ? 18.857 22.378 -38.516 1.00 31.61 87 LYS A N 1
ATOM 648 C CA . LYS A 1 87 ? 20.072 23.195 -38.658 1.00 31.61 87 LYS A CA 1
ATOM 649 C C . LYS A 1 87 ? 19.696 24.645 -39.000 1.00 31.61 87 LYS A C 1
ATOM 651 O O . LYS A 1 87 ? 18.955 24.853 -39.958 1.00 31.61 87 LYS A O 1
ATOM 656 N N . SER A 1 88 ? 20.300 25.633 -38.337 1.00 27.20 88 SER A N 1
ATOM 657 C CA . SER A 1 88 ? 20.543 26.952 -38.944 1.00 27.20 88 SER A CA 1
ATOM 658 C C . SER A 1 88 ? 21.817 27.601 -38.397 1.00 27.20 88 SER A C 1
ATOM 660 O O . SER A 1 88 ? 22.008 27.679 -37.187 1.00 27.20 88 SER A O 1
ATOM 662 N N . ASN A 1 89 ? 22.658 28.063 -39.323 1.00 29.48 89 ASN A N 1
ATOM 663 C CA . ASN A 1 89 ? 23.867 28.862 -39.118 1.00 29.48 89 ASN A CA 1
ATOM 664 C C . ASN A 1 89 ? 23.560 30.269 -38.576 1.00 29.48 89 ASN A C 1
ATOM 666 O O . ASN A 1 89 ? 22.640 30.903 -39.085 1.00 29.48 89 ASN A O 1
ATOM 670 N N . SER A 1 90 ? 24.433 30.799 -37.709 1.00 29.55 90 SER A N 1
ATOM 671 C CA . SER A 1 90 ? 25.008 32.152 -37.846 1.00 29.55 90 SER A CA 1
ATOM 672 C C . SER A 1 90 ? 26.130 32.406 -36.824 1.00 29.55 90 SER A C 1
ATOM 674 O O . SER A 1 90 ? 26.021 32.024 -35.662 1.00 29.55 90 SER A O 1
ATOM 676 N N . ASP A 1 91 ? 27.171 33.066 -37.321 1.00 30.02 91 ASP A N 1
ATOM 677 C CA . ASP A 1 91 ? 28.480 33.422 -36.753 1.00 30.02 91 ASP A CA 1
ATOM 678 C C . ASP A 1 91 ? 28.466 34.553 -35.678 1.00 30.02 91 ASP A C 1
ATOM 680 O O . ASP A 1 91 ? 27.395 35.064 -35.344 1.00 30.02 91 ASP A O 1
ATOM 684 N N . PRO A 1 92 ? 29.627 34.926 -35.078 1.00 40.44 92 PRO A N 1
ATOM 685 C CA . PRO A 1 92 ? 29.757 35.240 -33.653 1.00 40.44 92 PRO A CA 1
ATOM 686 C C . PRO A 1 92 ? 29.777 36.739 -33.316 1.00 40.44 92 PRO A C 1
ATOM 688 O O . PRO A 1 92 ? 30.145 37.580 -34.134 1.00 40.44 92 PRO A O 1
ATOM 691 N N . PHE A 1 93 ? 29.488 37.069 -32.051 1.00 25.84 93 PHE A N 1
ATOM 692 C CA . PHE A 1 93 ? 29.718 38.402 -31.489 1.00 25.84 93 PHE A CA 1
ATOM 693 C C . PHE A 1 93 ? 30.538 38.343 -30.195 1.00 25.84 93 PHE A C 1
ATOM 695 O O . PHE A 1 93 ? 30.152 37.747 -29.193 1.00 25.84 93 PHE A O 1
ATOM 702 N N . SER A 1 94 ? 31.689 39.004 -30.254 1.00 28.05 94 SER A N 1
ATOM 703 C CA . SER A 1 94 ? 32.588 39.364 -29.163 1.00 28.05 94 SER A CA 1
ATOM 704 C C . SER A 1 94 ? 32.012 40.489 -28.298 1.00 28.05 94 SER A C 1
ATOM 706 O O . SER A 1 94 ? 31.595 41.506 -28.854 1.00 28.05 94 SER A O 1
ATOM 708 N N . ILE A 1 95 ? 32.112 40.391 -26.966 1.00 30.73 95 ILE A N 1
ATOM 709 C CA . ILE A 1 95 ? 32.030 41.552 -26.063 1.00 30.73 95 ILE A CA 1
ATOM 710 C C . ILE A 1 95 ? 33.131 41.477 -24.997 1.00 30.73 95 ILE A C 1
ATOM 712 O O . ILE A 1 95 ? 33.326 40.471 -24.319 1.00 30.73 95 ILE A O 1
ATOM 716 N N . ASN A 1 96 ? 33.854 42.592 -24.901 1.00 28.31 96 ASN A N 1
ATOM 717 C CA . ASN A 1 96 ? 34.904 42.921 -23.948 1.00 28.31 96 ASN A CA 1
ATOM 718 C C . ASN A 1 96 ? 34.335 43.420 -22.605 1.00 28.31 96 ASN A C 1
ATOM 720 O O . ASN A 1 96 ? 33.345 44.139 -22.589 1.00 28.31 96 ASN A O 1
ATOM 724 N N . LYS A 1 97 ? 35.098 43.134 -21.538 1.00 30.75 97 LYS A N 1
ATOM 725 C CA . LYS A 1 97 ? 35.391 43.940 -20.328 1.00 30.75 97 LYS A CA 1
ATOM 726 C C . LYS A 1 97 ? 34.272 44.736 -19.634 1.00 30.75 97 LYS A C 1
ATOM 728 O O . LYS A 1 97 ? 33.848 45.758 -20.147 1.00 30.75 97 LYS A O 1
ATOM 733 N N . THR A 1 98 ? 34.135 44.472 -18.331 1.00 28.47 98 THR A N 1
ATOM 734 C CA . THR A 1 98 ? 34.302 45.468 -17.244 1.00 28.47 98 THR A CA 1
ATOM 735 C C . THR A 1 98 ? 34.638 44.740 -15.939 1.00 28.47 98 THR A C 1
ATOM 737 O O . THR A 1 98 ? 34.087 43.673 -15.681 1.00 28.47 98 THR A O 1
ATOM 740 N N . GLY A 1 99 ? 35.575 45.280 -15.155 1.00 27.11 99 GLY A N 1
ATOM 741 C CA . GLY A 1 99 ? 36.049 44.692 -13.897 1.00 27.11 99 GLY A CA 1
ATOM 742 C C . GLY A 1 99 ? 35.597 45.442 -12.645 1.00 27.11 99 GLY A C 1
ATOM 743 O O . GLY A 1 99 ? 34.919 46.455 -12.755 1.00 27.11 99 GLY A O 1
ATOM 744 N N . SER A 1 100 ? 36.020 44.938 -11.482 1.00 27.70 100 SER A N 1
ATOM 745 C CA . SER A 1 100 ? 36.598 45.665 -10.331 1.00 27.70 100 SER A CA 1
ATOM 746 C C . SER A 1 100 ? 36.564 44.763 -9.087 1.00 27.70 100 SER A C 1
ATOM 748 O O . SER A 1 100 ? 35.515 44.220 -8.764 1.00 27.70 100 SER A O 1
ATOM 750 N N . ASP A 1 101 ? 37.752 44.601 -8.483 1.00 29.81 101 ASP A N 1
ATOM 751 C CA . ASP A 1 101 ? 38.115 44.508 -7.051 1.00 29.81 101 ASP A CA 1
ATOM 752 C C . ASP A 1 101 ? 37.288 43.622 -6.088 1.00 29.81 101 ASP A C 1
ATOM 754 O O . ASP A 1 101 ? 36.069 43.617 -6.089 1.00 29.81 101 ASP A O 1
ATOM 758 N N . ASN A 1 102 ? 37.860 42.885 -5.128 1.00 30.19 102 ASN A N 1
ATOM 759 C CA . ASN A 1 102 ? 39.004 43.194 -4.267 1.00 30.19 102 ASN A CA 1
ATOM 760 C C . ASN A 1 102 ? 39.391 41.934 -3.445 1.00 30.19 102 ASN A C 1
ATOM 762 O O . ASN A 1 102 ? 38.507 41.154 -3.098 1.00 30.19 102 ASN A O 1
ATOM 766 N N . GLY A 1 103 ? 40.653 41.817 -2.997 1.00 27.41 103 GLY A N 1
ATOM 767 C CA . GLY A 1 103 ? 40.933 41.225 -1.670 1.00 27.41 103 GLY A CA 1
ATOM 768 C C . GLY A 1 103 ? 41.894 40.029 -1.498 1.00 27.41 103 GLY A C 1
ATOM 769 O O . GLY A 1 103 ? 41.459 38.963 -1.093 1.00 27.41 103 GLY A O 1
ATOM 770 N N . LYS A 1 104 ? 43.204 40.318 -1.579 1.00 30.47 104 LYS A N 1
ATOM 771 C CA . LYS A 1 104 ? 44.277 40.019 -0.586 1.00 30.47 104 LYS A CA 1
ATOM 772 C C . LYS A 1 104 ? 44.908 38.618 -0.361 1.00 30.47 104 LYS A C 1
ATOM 774 O O . LYS A 1 104 ? 44.246 37.619 -0.120 1.00 30.47 104 LYS A O 1
ATOM 779 N N . ASN A 1 105 ? 46.238 38.740 -0.169 1.00 30.89 105 ASN A N 1
ATOM 780 C CA . ASN A 1 105 ? 47.250 37.922 0.538 1.00 30.89 105 ASN A CA 1
ATOM 781 C C . ASN A 1 105 ? 47.890 36.746 -0.224 1.00 30.89 105 ASN A C 1
ATOM 783 O O . ASN A 1 105 ? 47.192 35.936 -0.804 1.00 30.89 105 ASN A O 1
ATOM 787 N N . GLU A 1 106 ? 49.208 36.510 -0.210 1.00 30.64 106 GLU A N 1
ATOM 788 C CA . GLU A 1 106 ? 50.413 37.260 0.186 1.00 30.64 106 GLU A CA 1
ATOM 789 C C . GLU A 1 106 ? 51.638 36.454 -0.331 1.00 30.64 106 GLU A C 1
ATOM 791 O O . GLU A 1 106 ? 51.614 35.233 -0.260 1.00 30.64 106 GLU A O 1
ATOM 796 N N . LYS A 1 107 ? 52.691 37.150 -0.807 1.00 30.97 107 LYS A N 1
ATOM 797 C CA . LYS A 1 107 ? 54.153 36.882 -0.652 1.00 30.97 107 LYS A CA 1
ATOM 798 C C . LYS A 1 107 ? 54.678 35.426 -0.783 1.00 30.97 107 LYS A C 1
ATOM 800 O O . LYS A 1 107 ? 54.304 34.552 -0.023 1.00 30.97 107 LYS A O 1
ATOM 805 N N . LYS A 1 108 ? 55.733 35.128 -1.556 1.00 29.55 108 LYS A N 1
ATOM 806 C CA . LYS A 1 108 ? 57.093 35.717 -1.491 1.00 29.55 108 LYS A CA 1
ATOM 807 C C . LYS A 1 108 ? 57.973 35.120 -2.615 1.00 29.55 108 LYS A C 1
ATOM 809 O O . LYS A 1 108 ? 57.972 33.908 -2.775 1.00 29.55 108 LYS A O 1
ATOM 814 N N . ASN A 1 109 ? 58.728 35.997 -3.291 1.00 31.22 109 ASN A N 1
ATOM 815 C CA . ASN A 1 109 ? 60.183 35.960 -3.556 1.00 31.22 109 ASN A CA 1
ATOM 816 C C . ASN A 1 109 ? 60.875 34.630 -3.945 1.00 31.22 109 ASN A C 1
ATOM 818 O O . ASN A 1 109 ? 60.684 33.615 -3.301 1.00 31.22 109 ASN A O 1
ATOM 822 N N . SER A 1 110 ? 61.844 34.583 -4.863 1.00 32.66 110 SER A N 1
ATOM 823 C CA . SER A 1 110 ? 62.714 35.646 -5.387 1.00 32.66 110 SER A CA 1
ATOM 824 C C . SER A 1 110 ? 63.659 35.088 -6.456 1.00 32.66 110 SER A C 1
ATOM 826 O O . SER A 1 110 ? 64.141 33.972 -6.300 1.00 32.66 110 SER A O 1
ATOM 828 N N . ASN A 1 111 ? 64.044 35.985 -7.372 1.00 31.36 111 ASN A N 1
ATOM 829 C CA . ASN A 1 111 ? 65.383 36.150 -7.955 1.00 31.36 111 ASN A CA 1
ATOM 830 C C . ASN A 1 111 ? 65.908 35.132 -8.984 1.00 31.36 111 ASN A C 1
ATOM 832 O O . ASN A 1 111 ? 65.748 33.937 -8.817 1.00 31.36 111 ASN A O 1
ATOM 836 N N . VAL A 1 112 ? 66.682 35.505 -10.009 1.00 33.84 112 VAL A N 1
ATOM 837 C CA . VAL A 1 112 ? 67.009 36.764 -10.720 1.00 33.84 112 VAL A CA 1
ATOM 838 C C . VAL A 1 112 ? 68.069 36.370 -11.771 1.00 33.84 112 VAL A C 1
ATOM 840 O O . VAL A 1 112 ? 68.840 35.444 -11.539 1.00 33.84 112 VAL A O 1
ATOM 843 N N . ASN A 1 113 ? 68.137 37.151 -12.853 1.00 32.16 113 ASN A N 1
ATOM 844 C CA . ASN A 1 113 ? 69.210 37.287 -13.855 1.00 32.16 113 ASN A CA 1
ATOM 845 C C . ASN A 1 113 ? 69.413 36.160 -14.875 1.00 32.16 113 ASN A C 1
ATOM 847 O O . ASN A 1 113 ? 69.685 35.018 -14.544 1.00 32.16 113 ASN A O 1
ATOM 851 N N . GLU A 1 114 ? 69.167 36.404 -16.163 1.00 30.56 114 GLU A N 1
ATOM 852 C CA . GLU A 1 114 ? 69.767 37.365 -17.119 1.00 30.56 114 GLU A CA 1
ATOM 853 C C . GLU A 1 114 ? 70.998 36.813 -17.857 1.00 30.56 114 GLU A C 1
ATOM 855 O O . GLU A 1 114 ? 72.058 36.592 -17.284 1.00 30.56 114 GLU A O 1
ATOM 860 N N . LYS A 1 115 ? 70.830 36.840 -19.186 1.00 30.06 115 LYS A N 1
ATOM 861 C CA . LYS A 1 115 ? 71.776 37.288 -20.221 1.00 30.06 115 LYS A CA 1
ATOM 862 C C . LYS A 1 115 ? 72.708 36.277 -20.912 1.00 30.06 115 LYS A C 1
ATOM 864 O O . LYS A 1 115 ? 73.775 35.925 -20.439 1.00 30.06 115 LYS A O 1
ATOM 869 N N . LYS A 1 116 ? 72.353 36.133 -22.198 1.00 29.98 116 LYS A N 1
ATOM 870 C CA . LYS A 1 116 ? 73.131 36.484 -23.408 1.00 29.98 116 LYS A CA 1
ATOM 871 C C . LYS A 1 116 ? 74.131 35.466 -23.978 1.00 29.98 116 LYS A C 1
ATOM 873 O O . LYS A 1 116 ? 75.263 35.359 -23.545 1.00 29.98 116 LYS A O 1
ATOM 878 N N . ASN A 1 117 ? 73.706 34.974 -25.146 1.00 28.47 117 ASN A N 1
ATOM 879 C CA . ASN A 1 117 ? 74.324 35.156 -26.469 1.00 28.47 117 ASN A CA 1
ATOM 880 C C . ASN A 1 117 ? 75.706 34.544 -26.784 1.00 28.47 117 ASN A C 1
ATOM 882 O O . ASN A 1 117 ? 76.735 35.126 -26.473 1.00 28.47 117 ASN A O 1
ATOM 886 N N . ARG A 1 118 ? 75.614 33.571 -27.706 1.00 31.39 118 ARG A N 1
ATOM 887 C CA . ARG A 1 118 ? 76.145 33.555 -29.092 1.00 31.39 118 ARG A CA 1
ATOM 888 C C . ARG A 1 118 ? 77.590 33.113 -29.381 1.00 31.39 118 ARG A C 1
ATOM 890 O O . ARG A 1 118 ? 78.546 33.658 -28.850 1.00 31.39 118 ARG A O 1
ATOM 897 N N . ASN A 1 119 ? 77.623 32.310 -30.459 1.00 30.91 119 ASN A N 1
ATOM 898 C CA . ASN A 1 119 ? 78.691 31.933 -31.404 1.00 30.91 119 ASN A CA 1
ATOM 899 C C . ASN A 1 119 ? 79.567 30.764 -30.918 1.00 30.91 119 ASN A C 1
ATOM 901 O O . ASN A 1 119 ? 80.103 30.827 -29.824 1.00 30.91 119 ASN A O 1
ATOM 905 N N . GLY A 1 120 ? 79.617 29.607 -31.597 1.00 29.72 120 GLY A N 1
ATOM 906 C CA . GLY A 1 120 ? 80.041 29.352 -32.995 1.00 29.72 120 GLY A CA 1
ATOM 907 C C . GLY A 1 120 ? 81.529 28.943 -32.942 1.00 29.72 120 GLY A C 1
ATOM 908 O O . GLY A 1 120 ? 82.264 29.596 -32.218 1.00 29.72 120 GLY A O 1
ATOM 909 N N . THR A 1 121 ? 82.103 27.912 -33.571 1.00 31.42 121 THR A N 1
ATOM 910 C CA . THR A 1 121 ? 81.799 27.074 -34.743 1.00 31.42 121 THR A CA 1
ATOM 911 C C . THR A 1 121 ? 82.919 25.993 -34.821 1.00 31.42 121 THR A C 1
ATOM 913 O O . THR A 1 121 ? 84.037 26.320 -34.438 1.00 31.42 121 THR A O 1
ATOM 916 N N . GLU A 1 122 ? 82.636 24.788 -35.364 1.00 31.39 122 GLU A N 1
ATOM 917 C CA . GLU A 1 122 ? 83.572 23.801 -36.006 1.00 31.39 122 GLU A CA 1
ATOM 918 C C . GLU A 1 122 ? 84.702 23.129 -35.166 1.00 31.39 122 GLU A C 1
ATOM 920 O O . GLU A 1 122 ? 85.245 23.733 -34.259 1.00 31.39 122 GLU A O 1
ATOM 925 N N . ASN A 1 123 ? 85.206 21.899 -35.388 1.00 31.89 123 ASN A N 1
ATOM 926 C CA . ASN A 1 123 ? 85.010 20.794 -36.347 1.00 31.89 123 ASN A CA 1
ATOM 927 C C . ASN A 1 123 ? 85.767 19.527 -35.830 1.00 31.89 123 ASN A C 1
ATOM 929 O O . ASN A 1 123 ? 86.825 19.698 -35.233 1.00 31.89 123 ASN A O 1
ATOM 933 N N . LYS A 1 124 ? 85.311 18.314 -36.226 1.00 31.48 124 LYS A N 1
ATOM 934 C CA . LYS A 1 124 ? 86.068 17.035 -36.457 1.00 31.48 124 LYS A CA 1
ATOM 935 C C . LYS A 1 124 ? 86.750 16.334 -35.249 1.00 31.48 124 LYS A C 1
ATOM 937 O O . LYS A 1 124 ? 87.373 16.989 -34.436 1.00 31.48 124 LYS A O 1
ATOM 942 N N . ASN A 1 125 ? 86.737 15.008 -35.038 1.00 29.94 125 ASN A N 1
ATOM 943 C CA . ASN A 1 125 ? 86.624 13.809 -35.888 1.00 29.94 125 ASN A CA 1
ATOM 944 C C . ASN A 1 125 ? 86.129 12.583 -35.067 1.00 29.94 125 ASN A C 1
ATOM 946 O O . ASN A 1 125 ? 86.328 12.547 -33.858 1.00 29.94 125 ASN A O 1
ATOM 950 N N . GLU A 1 126 ? 85.538 11.611 -35.782 1.00 32.12 126 GLU A N 1
ATOM 951 C CA . GLU A 1 126 ? 85.554 10.131 -35.628 1.00 32.12 126 GLU A CA 1
ATOM 952 C C . GLU A 1 126 ? 85.889 9.541 -34.236 1.00 32.12 126 GLU A C 1
ATOM 954 O O . GLU A 1 126 ? 86.955 9.767 -33.678 1.00 32.12 126 GLU A O 1
ATOM 959 N N . THR A 1 127 ? 85.107 8.630 -33.652 1.00 29.33 127 THR A N 1
ATOM 960 C CA . THR A 1 127 ? 84.919 7.249 -34.137 1.00 29.33 127 THR A CA 1
ATOM 961 C C . THR A 1 127 ? 83.826 6.561 -33.302 1.00 29.33 127 THR A C 1
ATOM 963 O O . THR A 1 127 ? 83.733 6.783 -32.098 1.00 29.33 127 THR A O 1
ATOM 966 N N . SER A 1 128 ? 83.026 5.736 -33.977 1.00 35.03 128 SER A N 1
ATOM 967 C CA . SER A 1 128 ? 82.136 4.654 -33.529 1.00 35.03 128 SER A CA 1
ATOM 968 C C . SER A 1 128 ? 81.898 4.417 -32.031 1.00 35.03 128 SER A C 1
ATOM 970 O O . SER A 1 128 ? 82.800 4.039 -31.292 1.00 35.03 128 SER A O 1
ATOM 972 N N . ASN A 1 129 ? 80.618 4.442 -31.657 1.00 35.28 129 ASN A N 1
ATOM 973 C CA . ASN A 1 129 ? 79.995 3.393 -30.847 1.00 35.28 129 ASN A CA 1
ATOM 974 C C . ASN A 1 129 ? 78.495 3.353 -31.179 1.00 35.28 129 ASN A C 1
ATOM 976 O O . ASN A 1 129 ? 77.664 3.972 -30.515 1.00 35.28 129 ASN A O 1
ATOM 980 N N . ASP A 1 130 ? 78.167 2.619 -32.245 1.00 45.91 130 ASP A N 1
ATOM 981 C CA . ASP A 1 130 ? 76.872 1.955 -32.371 1.00 45.91 130 ASP A CA 1
ATOM 982 C C . ASP A 1 130 ? 76.718 1.037 -31.157 1.00 45.91 130 ASP A C 1
ATOM 984 O O . ASP A 1 130 ? 77.471 0.074 -31.048 1.00 45.91 130 ASP A O 1
ATOM 988 N N . ASN A 1 131 ? 75.832 1.385 -30.216 1.00 49.28 131 ASN A N 1
ATOM 989 C CA . ASN A 1 131 ? 75.083 0.456 -29.346 1.00 49.28 131 ASN A CA 1
ATOM 990 C C . ASN A 1 131 ? 74.202 1.184 -28.309 1.00 49.28 131 ASN A C 1
ATOM 992 O O . ASN A 1 131 ? 74.090 0.754 -27.163 1.00 49.28 131 ASN A O 1
ATOM 996 N N . THR A 1 132 ? 73.511 2.261 -28.701 1.00 48.06 132 THR A N 1
ATOM 997 C CA . THR A 1 132 ? 72.471 2.850 -27.832 1.00 48.06 132 THR A CA 1
ATOM 998 C C . THR A 1 132 ? 71.268 3.365 -28.619 1.00 48.06 132 THR A C 1
ATOM 1000 O O . THR A 1 132 ? 70.764 4.457 -28.384 1.00 48.06 132 THR A O 1
ATOM 1003 N N . LEU A 1 133 ? 70.783 2.564 -29.570 1.00 45.97 133 LEU A N 1
ATOM 1004 C CA . LEU A 1 133 ? 69.488 2.788 -30.220 1.00 45.97 133 LEU A CA 1
ATOM 1005 C C . LEU A 1 133 ? 68.692 1.479 -30.312 1.00 45.97 133 LEU A C 1
ATOM 1007 O O . LEU A 1 133 ? 68.214 1.087 -31.372 1.00 45.97 133 LEU A O 1
ATOM 1011 N N . GLN A 1 134 ? 68.578 0.773 -29.186 1.00 45.62 134 GLN A N 1
ATOM 1012 C CA . GLN A 1 134 ? 67.751 -0.434 -29.078 1.00 45.62 134 GLN A CA 1
ATOM 1013 C C . GLN A 1 134 ? 66.748 -0.406 -27.919 1.00 45.62 134 GLN A C 1
ATOM 1015 O O . GLN A 1 134 ? 66.103 -1.412 -27.662 1.00 45.62 134 GLN A O 1
ATOM 1020 N N . THR A 1 135 ? 66.530 0.749 -27.283 1.00 47.59 135 THR A N 1
ATOM 1021 C CA . THR A 1 135 ? 65.564 0.878 -26.171 1.00 47.59 135 THR A CA 1
ATOM 1022 C C . THR A 1 135 ? 64.395 1.829 -26.460 1.00 47.59 135 THR A C 1
ATOM 1024 O O . THR A 1 135 ? 63.631 2.138 -25.560 1.00 47.59 135 THR A O 1
ATOM 1027 N N . ALA A 1 136 ? 64.220 2.284 -27.709 1.00 47.50 136 ALA A N 1
ATOM 1028 C CA . ALA A 1 136 ? 63.103 3.159 -28.116 1.00 47.50 136 ALA A CA 1
ATOM 1029 C C . ALA A 1 136 ? 62.174 2.541 -29.189 1.00 47.50 136 ALA A C 1
ATOM 1031 O O . ALA A 1 136 ? 61.249 3.194 -29.672 1.00 47.50 136 ALA A O 1
ATOM 1032 N N . LYS A 1 137 ? 62.412 1.281 -29.584 1.00 43.88 137 LYS A N 1
ATOM 1033 C CA . LYS A 1 137 ? 61.600 0.577 -30.596 1.00 43.88 137 LYS A CA 1
ATOM 1034 C C . LYS A 1 137 ? 60.493 -0.312 -30.024 1.00 43.88 137 LYS A C 1
ATOM 1036 O O . LYS A 1 137 ? 59.606 -0.695 -30.773 1.00 43.88 137 LYS A O 1
ATOM 1041 N N . GLU A 1 138 ? 60.507 -0.614 -28.727 1.00 48.03 138 GLU A N 1
ATOM 1042 C CA . GLU A 1 138 ? 59.434 -1.411 -28.108 1.00 48.03 138 GLU A CA 1
ATOM 1043 C C . GLU A 1 138 ? 58.224 -0.563 -27.686 1.00 48.03 138 GLU A C 1
ATOM 1045 O O . GLU A 1 138 ? 57.102 -1.057 -27.724 1.00 48.03 138 GLU A O 1
ATOM 1050 N N . GLU A 1 139 ? 58.399 0.728 -27.383 1.00 52.47 139 GLU A N 1
ATOM 1051 C CA . GLU A 1 139 ? 57.265 1.608 -27.053 1.00 52.47 139 GLU A CA 1
ATOM 1052 C C . GLU A 1 139 ? 56.484 2.075 -28.294 1.00 52.47 139 GLU A C 1
ATOM 1054 O O . GLU A 1 139 ? 55.283 2.305 -28.204 1.00 52.47 139 GLU A O 1
ATOM 1059 N N . SER A 1 140 ? 57.114 2.166 -29.471 1.00 51.03 140 SER A N 1
ATOM 1060 C CA . SER A 1 140 ? 56.484 2.681 -30.703 1.00 51.03 140 SER A CA 1
ATOM 1061 C C . SER A 1 140 ? 55.442 1.734 -31.311 1.00 51.03 140 SER A C 1
ATOM 1063 O O . SER A 1 140 ? 54.434 2.210 -31.829 1.00 51.03 140 SER A O 1
ATOM 1065 N N . GLY A 1 141 ? 55.617 0.415 -31.179 1.00 53.12 141 GLY A N 1
ATOM 1066 C CA . GLY A 1 141 ? 54.665 -0.570 -31.712 1.00 53.12 141 GLY A CA 1
ATOM 1067 C C . GLY A 1 141 ? 53.305 -0.564 -31.003 1.00 53.12 141 GLY A C 1
ATOM 1068 O O . GLY A 1 141 ? 52.282 -0.842 -31.623 1.00 53.12 141 GLY A O 1
ATOM 1069 N N . VAL A 1 142 ? 53.258 -0.186 -29.721 1.00 57.34 142 VAL A N 1
ATOM 1070 C CA . VAL A 1 142 ? 51.995 -0.064 -28.973 1.00 57.34 142 VAL A CA 1
ATOM 1071 C C . VAL A 1 142 ? 51.199 1.153 -29.450 1.00 57.34 142 VAL A C 1
ATOM 1073 O O . VAL A 1 142 ? 49.988 1.056 -29.641 1.00 57.34 142 VAL A O 1
ATOM 1076 N N . TYR A 1 143 ? 51.862 2.286 -29.702 1.00 53.75 143 TYR A N 1
ATOM 1077 C CA . TYR A 1 143 ? 51.194 3.493 -30.202 1.00 53.75 143 TYR A CA 1
ATOM 1078 C C . TYR A 1 143 ? 50.714 3.345 -31.653 1.00 53.75 143 TYR A C 1
ATOM 1080 O O . TYR A 1 143 ? 49.639 3.843 -31.990 1.00 53.75 143 TYR A O 1
ATOM 1088 N N . GLU A 1 144 ? 51.452 2.617 -32.494 1.00 56.53 144 GLU A N 1
ATOM 1089 C CA . GLU A 1 144 ? 51.080 2.359 -33.891 1.00 56.53 144 GLU A CA 1
ATOM 1090 C C . GLU A 1 144 ? 49.830 1.458 -33.979 1.00 56.53 144 GLU A C 1
ATOM 1092 O O . GLU A 1 144 ? 48.840 1.838 -34.606 1.00 56.53 144 GLU A O 1
ATOM 1097 N N . VAL A 1 145 ? 49.788 0.357 -33.212 1.00 59.75 145 VAL A N 1
ATOM 1098 C CA . VAL A 1 145 ? 48.622 -0.550 -33.118 1.00 59.75 145 VAL A CA 1
ATOM 1099 C C . VAL A 1 145 ? 47.375 0.147 -32.555 1.00 59.75 145 VAL A C 1
ATOM 1101 O O . VAL A 1 145 ? 46.256 -0.126 -33.004 1.00 59.75 145 VAL A O 1
ATOM 1104 N N . VAL A 1 146 ? 47.545 1.057 -31.587 1.00 59.84 146 VAL A N 1
ATOM 1105 C CA . VAL A 1 146 ? 46.445 1.855 -31.013 1.00 59.84 146 VAL A CA 1
ATOM 1106 C C . VAL A 1 146 ? 45.911 2.877 -32.022 1.00 59.84 146 VAL A C 1
ATOM 1108 O O . VAL A 1 146 ? 44.707 3.122 -32.040 1.00 59.84 146 VAL A O 1
ATOM 1111 N N . SER A 1 147 ? 46.764 3.442 -32.882 1.00 63.34 147 SER A N 1
ATOM 1112 C CA . SER A 1 147 ? 46.342 4.398 -33.914 1.00 63.34 147 SER A CA 1
ATOM 1113 C C . SER A 1 147 ? 45.547 3.751 -35.056 1.00 63.34 147 SER A C 1
ATOM 1115 O O . SER A 1 147 ? 44.535 4.310 -35.479 1.00 63.34 147 SER A O 1
ATOM 1117 N N . GLU A 1 148 ? 45.927 2.545 -35.497 1.00 75.50 148 GLU A N 1
ATOM 1118 C CA . GLU A 1 148 ? 45.261 1.843 -36.607 1.00 75.50 148 GLU A CA 1
ATOM 1119 C C . GLU A 1 148 ? 43.916 1.227 -36.196 1.00 75.50 148 GLU A C 1
ATOM 1121 O O . GLU A 1 148 ? 42.983 1.151 -36.993 1.00 75.50 148 GLU A O 1
ATOM 1126 N N . ASN A 1 149 ? 43.783 0.847 -34.922 1.00 83.75 149 ASN A N 1
ATOM 1127 C CA . ASN A 1 149 ? 42.573 0.235 -34.369 1.00 83.75 149 ASN A CA 1
ATOM 1128 C C . ASN A 1 149 ? 41.793 1.174 -33.438 1.00 83.75 149 ASN A C 1
ATOM 1130 O O . ASN A 1 149 ? 40.910 0.718 -32.708 1.00 83.75 149 ASN A O 1
ATOM 1134 N N . TYR A 1 150 ? 42.079 2.480 -33.455 1.00 86.44 150 TYR A N 1
ATOM 1135 C CA . TYR A 1 150 ? 41.456 3.455 -32.551 1.00 86.44 150 TYR A CA 1
ATOM 1136 C C . TYR A 1 150 ? 39.922 3.414 -32.607 1.00 86.44 150 TYR A C 1
ATOM 1138 O O . TYR A 1 150 ? 39.260 3.472 -31.573 1.00 86.44 150 TYR A O 1
ATOM 1146 N N . LEU A 1 151 ? 39.343 3.250 -33.803 1.00 88.69 151 LEU A N 1
ATOM 1147 C CA . LEU A 1 151 ? 37.890 3.181 -33.982 1.00 88.69 151 LEU A CA 1
ATOM 1148 C C . LEU A 1 151 ? 37.285 1.903 -33.374 1.00 88.69 151 LEU A C 1
ATOM 1150 O O . LEU A 1 151 ? 36.208 1.954 -32.781 1.00 88.69 151 LEU A O 1
ATOM 1154 N N . LEU A 1 152 ? 37.996 0.773 -33.472 1.00 90.75 152 LEU A N 1
ATOM 1155 C CA . LEU A 1 152 ? 37.609 -0.488 -32.836 1.00 90.75 152 LEU A CA 1
ATOM 1156 C C . LEU A 1 152 ? 37.703 -0.375 -31.310 1.00 90.75 152 LEU A C 1
ATOM 1158 O O . LEU A 1 152 ? 36.770 -0.765 -30.613 1.00 90.75 152 LEU A O 1
ATOM 1162 N N . LEU A 1 153 ? 38.795 0.199 -30.794 1.00 90.25 153 LEU A N 1
ATOM 1163 C CA . LEU A 1 153 ? 38.982 0.424 -29.361 1.00 90.25 153 LEU A CA 1
ATOM 1164 C C . LEU A 1 153 ? 37.887 1.341 -28.802 1.00 90.25 153 LEU A C 1
ATOM 1166 O O . LEU A 1 153 ? 37.259 0.997 -27.804 1.00 90.25 153 LEU A O 1
ATOM 1170 N N . LEU A 1 154 ? 37.596 2.454 -29.484 1.00 94.00 154 LEU A N 1
ATOM 1171 C CA . LEU A 1 154 ? 36.509 3.368 -29.133 1.00 94.00 154 LEU A CA 1
ATOM 1172 C C . LEU A 1 154 ? 35.150 2.654 -29.139 1.00 94.00 154 LEU A C 1
ATOM 1174 O O . LEU A 1 154 ? 34.370 2.824 -28.204 1.00 94.00 154 LEU A O 1
ATOM 1178 N N . GLY A 1 155 ? 34.883 1.830 -30.158 1.00 95.62 155 GLY A N 1
ATOM 1179 C CA . GLY A 1 155 ? 33.661 1.033 -30.256 1.00 95.62 155 GLY A CA 1
ATOM 1180 C C . GLY A 1 155 ? 33.507 0.040 -29.101 1.00 95.62 155 GLY A C 1
ATOM 1181 O O . GLY A 1 155 ? 32.441 -0.032 -28.492 1.00 95.62 155 GLY A O 1
ATOM 1182 N N . ILE A 1 156 ? 34.578 -0.673 -28.740 1.00 95.88 156 ILE A N 1
ATOM 1183 C CA . ILE A 1 156 ? 34.590 -1.606 -27.604 1.00 95.88 156 ILE A CA 1
ATOM 1184 C C . ILE A 1 156 ? 34.384 -0.854 -26.285 1.00 95.88 156 ILE A C 1
ATOM 1186 O O . ILE A 1 156 ? 33.559 -1.264 -25.469 1.00 95.88 156 ILE A O 1
ATOM 1190 N N . THR A 1 157 ? 35.079 0.267 -26.070 1.00 95.81 157 THR A N 1
ATOM 1191 C CA . THR A 1 157 ? 34.903 1.091 -24.866 1.00 95.81 157 THR A CA 1
ATOM 1192 C C . THR A 1 157 ? 33.472 1.619 -24.757 1.00 95.81 157 THR A C 1
ATOM 1194 O O . THR A 1 157 ? 32.869 1.518 -23.689 1.00 95.81 157 THR A O 1
ATOM 1197 N N . ALA A 1 158 ? 32.893 2.118 -25.852 1.00 96.50 158 ALA A N 1
ATOM 1198 C CA . ALA A 1 158 ? 31.505 2.570 -25.881 1.00 96.50 158 ALA A CA 1
ATOM 1199 C C . ALA A 1 158 ? 30.527 1.425 -25.572 1.00 96.50 158 ALA A C 1
ATOM 1201 O O . ALA A 1 158 ? 29.626 1.602 -24.755 1.00 96.50 158 ALA A O 1
ATOM 1202 N N . ALA A 1 159 ? 30.736 0.236 -26.145 1.00 96.88 159 ALA A N 1
ATOM 1203 C CA . ALA A 1 159 ? 29.912 -0.940 -25.868 1.00 96.88 159 ALA A CA 1
ATOM 1204 C C . ALA A 1 159 ? 29.976 -1.363 -24.390 1.00 96.88 159 ALA A C 1
ATOM 1206 O O . ALA A 1 159 ? 28.943 -1.666 -23.795 1.00 96.88 159 ALA A O 1
ATOM 1207 N N . ILE A 1 160 ? 31.161 -1.327 -23.769 1.00 96.94 160 ILE A N 1
ATOM 1208 C CA . ILE A 1 160 ? 31.327 -1.615 -22.335 1.00 96.94 160 ILE A CA 1
ATOM 1209 C C . ILE A 1 160 ? 30.572 -0.586 -21.486 1.00 96.94 160 ILE A C 1
ATOM 1211 O O . ILE A 1 160 ? 29.845 -0.972 -20.572 1.00 96.94 160 ILE A O 1
ATOM 1215 N N . ILE A 1 161 ? 30.695 0.708 -21.798 1.00 96.88 161 ILE A N 1
ATOM 1216 C CA . ILE A 1 161 ? 29.966 1.772 -21.089 1.00 96.88 161 ILE A CA 1
ATOM 1217 C C . ILE A 1 161 ? 28.452 1.560 -21.219 1.00 96.88 161 ILE A C 1
ATOM 1219 O O . ILE A 1 161 ? 27.739 1.636 -20.221 1.00 96.88 161 ILE A O 1
ATOM 1223 N N . ILE A 1 162 ? 27.960 1.230 -22.416 1.00 96.81 162 ILE A N 1
ATOM 1224 C CA . ILE A 1 162 ? 26.539 0.947 -22.654 1.00 96.81 162 ILE A CA 1
ATOM 1225 C C . ILE A 1 162 ? 26.079 -0.272 -21.844 1.00 96.81 162 ILE A C 1
ATOM 1227 O O . ILE A 1 162 ? 25.040 -0.199 -21.194 1.00 96.81 162 ILE A O 1
ATOM 1231 N N . MET A 1 163 ? 26.850 -1.364 -21.811 1.00 96.19 163 MET A N 1
ATOM 1232 C CA . MET A 1 163 ? 26.507 -2.539 -20.998 1.00 96.19 163 MET A CA 1
ATOM 1233 C C . MET A 1 163 ? 26.450 -2.216 -19.501 1.00 96.19 163 MET A C 1
ATOM 1235 O O . MET A 1 163 ? 25.545 -2.680 -18.809 1.00 96.19 163 MET A O 1
ATOM 1239 N N . ILE A 1 164 ? 27.372 -1.387 -19.003 1.00 95.12 164 ILE A N 1
ATOM 1240 C CA . ILE A 1 164 ? 27.360 -0.916 -17.612 1.00 95.12 164 ILE A CA 1
ATOM 1241 C C . ILE A 1 164 ? 26.098 -0.090 -17.333 1.00 95.12 164 ILE A C 1
ATOM 1243 O O . ILE A 1 164 ? 25.444 -0.300 -16.312 1.00 95.12 164 ILE A O 1
ATOM 1247 N N . ILE A 1 165 ? 25.725 0.815 -18.243 1.00 94.69 165 ILE A N 1
ATOM 1248 C CA . ILE A 1 165 ? 24.492 1.603 -18.129 1.00 94.69 165 ILE A CA 1
ATOM 1249 C C . ILE A 1 165 ? 23.279 0.665 -18.092 1.00 94.69 165 ILE A C 1
ATOM 1251 O O . ILE A 1 165 ? 22.505 0.726 -17.141 1.00 94.69 165 ILE A O 1
ATOM 1255 N N . ILE A 1 166 ? 23.143 -0.258 -19.048 1.00 94.44 166 ILE A N 1
ATOM 1256 C CA . ILE A 1 166 ? 22.030 -1.223 -19.089 1.00 94.44 166 ILE A CA 1
ATOM 1257 C C . ILE A 1 166 ? 21.941 -2.018 -17.782 1.00 94.44 166 ILE A C 1
ATOM 1259 O O . ILE A 1 166 ? 20.853 -2.176 -17.234 1.00 94.44 166 ILE A O 1
ATOM 1263 N N . TYR A 1 167 ? 23.074 -2.469 -17.239 1.00 94.12 167 TYR A N 1
ATOM 1264 C CA . TYR A 1 167 ? 23.104 -3.173 -15.960 1.00 94.12 167 TYR A CA 1
ATOM 1265 C C . TYR A 1 167 ? 22.562 -2.315 -14.807 1.00 94.12 167 TYR A C 1
ATOM 1267 O O . TYR A 1 167 ? 21.690 -2.774 -14.070 1.00 94.12 167 TYR A O 1
ATOM 1275 N N . PHE A 1 168 ? 23.013 -1.064 -14.670 1.00 93.00 168 PHE A N 1
ATOM 1276 C CA . PHE A 1 168 ? 22.535 -0.163 -13.613 1.00 93.00 168 PHE A CA 1
ATOM 1277 C C . PHE A 1 168 ? 21.058 0.218 -13.756 1.00 93.00 168 PHE A C 1
ATOM 1279 O O . PHE A 1 168 ? 20.399 0.496 -12.752 1.00 93.00 168 PHE A O 1
ATOM 1286 N N . PHE A 1 169 ? 20.539 0.221 -14.983 1.00 92.75 169 PHE A N 1
ATOM 1287 C CA . PHE A 1 169 ? 19.124 0.445 -15.247 1.00 92.75 169 PHE A CA 1
ATOM 1288 C C . PHE A 1 169 ? 18.284 -0.829 -15.171 1.00 92.75 169 PHE A C 1
ATOM 1290 O O . PHE A 1 169 ? 17.071 -0.695 -15.092 1.00 92.75 169 PHE A O 1
ATOM 1297 N N . SER A 1 170 ? 18.878 -2.026 -15.146 1.00 94.56 170 SER A N 1
ATOM 1298 C CA . SER A 1 170 ? 18.145 -3.298 -15.132 1.00 94.56 170 SER A CA 1
ATOM 1299 C C . SER A 1 170 ? 17.232 -3.457 -13.913 1.00 94.56 170 SER A C 1
ATOM 1301 O O . SER A 1 170 ? 17.565 -3.017 -12.810 1.00 94.56 170 SER A O 1
ATOM 1303 N N . GLU A 1 171 ? 16.106 -4.147 -14.107 1.00 94.81 171 GLU A N 1
ATOM 1304 C CA . GLU A 1 171 ? 15.155 -4.476 -13.040 1.00 94.81 171 GLU A CA 1
ATOM 1305 C C . GLU A 1 171 ? 15.854 -5.153 -11.857 1.00 94.81 171 GLU A C 1
ATOM 1307 O O . GLU A 1 171 ? 15.733 -4.687 -10.727 1.00 94.81 171 GLU A O 1
ATOM 1312 N N . SER A 1 172 ? 16.657 -6.191 -12.117 1.00 94.75 172 SER A N 1
ATOM 1313 C CA . SER A 1 172 ? 17.376 -6.936 -11.078 1.00 94.75 172 SER A CA 1
ATOM 1314 C C . SER A 1 172 ? 18.228 -6.025 -10.200 1.00 94.75 172 SER A C 1
ATOM 1316 O O . SER A 1 172 ? 18.092 -6.050 -8.981 1.00 94.75 172 SER A O 1
ATOM 1318 N N . PHE A 1 173 ? 19.071 -5.176 -10.802 1.00 95.69 173 PHE A N 1
ATOM 1319 C CA . PHE A 1 173 ? 19.926 -4.274 -10.030 1.00 95.69 173 PHE A CA 1
ATOM 1320 C C . PHE A 1 173 ? 19.099 -3.286 -9.205 1.00 95.69 173 PHE A C 1
ATOM 1322 O O . PHE A 1 173 ? 19.400 -3.029 -8.038 1.00 95.69 173 PHE A O 1
ATOM 1329 N N . ARG A 1 174 ? 18.056 -2.717 -9.812 1.00 95.81 174 ARG A N 1
ATOM 1330 C CA . ARG A 1 174 ? 17.249 -1.669 -9.192 1.00 95.81 174 ARG A CA 1
ATOM 1331 C C . ARG A 1 174 ? 16.373 -2.195 -8.059 1.00 95.81 174 ARG A C 1
ATOM 1333 O O . ARG A 1 174 ? 16.418 -1.630 -6.967 1.00 95.81 174 ARG A O 1
ATOM 1340 N N . VAL A 1 175 ? 15.676 -3.306 -8.278 1.00 97.38 175 VAL A N 1
ATOM 1341 C CA . VAL A 1 175 ? 14.862 -3.981 -7.261 1.00 97.38 175 VAL A CA 1
ATOM 1342 C C . VAL A 1 175 ? 15.737 -4.485 -6.116 1.00 97.38 175 VAL A C 1
ATOM 1344 O O . VAL A 1 175 ? 15.458 -4.167 -4.960 1.00 97.38 175 VAL A O 1
ATOM 1347 N N . ASP A 1 176 ? 16.834 -5.193 -6.404 1.00 96.31 176 ASP A N 1
ATOM 1348 C CA . ASP A 1 176 ? 17.689 -5.757 -5.353 1.00 96.31 176 ASP A CA 1
ATOM 1349 C C . ASP A 1 176 ? 18.387 -4.653 -4.535 1.00 96.31 176 ASP A C 1
ATOM 1351 O O . ASP A 1 176 ? 18.542 -4.778 -3.315 1.00 96.31 176 ASP A O 1
ATOM 1355 N N . ARG A 1 177 ? 18.752 -3.524 -5.164 1.00 95.69 177 ARG A N 1
ATOM 1356 C CA . ARG A 1 177 ? 19.274 -2.346 -4.453 1.00 95.69 177 ARG A CA 1
ATOM 1357 C C . ARG A 1 177 ? 18.243 -1.767 -3.487 1.00 95.69 177 ARG A C 1
ATOM 1359 O O . ARG A 1 177 ? 18.618 -1.372 -2.383 1.00 95.69 177 ARG A O 1
ATOM 1366 N N . SER A 1 178 ? 16.978 -1.697 -3.883 1.00 96.00 178 SER A N 1
ATOM 1367 C CA . SER A 1 178 ? 15.910 -1.165 -3.033 1.00 96.00 178 SER A CA 1
ATOM 1368 C C . SER A 1 178 ? 15.576 -2.100 -1.877 1.00 96.00 178 SER A C 1
ATOM 1370 O O . SER A 1 178 ? 15.547 -1.645 -0.736 1.00 96.00 178 SER A O 1
ATOM 1372 N N . VAL A 1 179 ? 15.475 -3.410 -2.126 1.00 97.25 179 VAL A N 1
ATOM 1373 C CA . VAL A 1 179 ? 15.355 -4.416 -1.055 1.00 97.25 179 VAL A CA 1
ATOM 1374 C C . VAL A 1 179 ? 16.522 -4.293 -0.070 1.00 97.25 179 VAL A C 1
ATOM 1376 O O . VAL A 1 179 ? 16.306 -4.211 1.136 1.00 97.25 179 VAL A O 1
ATOM 1379 N N . SER A 1 180 ? 17.757 -4.174 -0.567 1.00 95.75 180 SER A N 1
ATOM 1380 C CA . SER A 1 180 ? 18.952 -4.041 0.283 1.00 95.75 180 SER A CA 1
ATOM 1381 C C . SER A 1 180 ? 18.913 -2.811 1.195 1.00 95.75 180 SER A C 1
ATOM 1383 O O . SER A 1 180 ? 19.399 -2.870 2.322 1.00 95.75 180 SER A O 1
ATOM 1385 N N . LYS A 1 181 ? 18.325 -1.697 0.741 1.00 94.38 181 LYS A N 1
ATOM 1386 C CA . LYS A 1 181 ? 18.130 -0.509 1.588 1.00 94.38 181 LYS A CA 1
ATOM 1387 C C . LYS A 1 181 ? 17.119 -0.763 2.704 1.00 94.38 181 LYS A C 1
ATOM 1389 O O . LYS A 1 181 ? 17.330 -0.292 3.815 1.00 94.38 181 LYS A O 1
ATOM 1394 N N . MET A 1 182 ? 16.055 -1.515 2.431 1.00 96.06 182 MET A N 1
ATOM 1395 C CA . MET A 1 182 ? 15.030 -1.840 3.429 1.00 96.06 182 MET A CA 1
ATOM 1396 C C . MET A 1 182 ? 15.570 -2.755 4.535 1.00 96.06 182 MET A C 1
ATOM 1398 O O . MET A 1 182 ? 15.230 -2.569 5.704 1.00 96.06 182 MET A O 1
ATOM 1402 N N . LEU A 1 183 ? 16.490 -3.671 4.197 1.00 94.25 183 LEU A N 1
ATOM 1403 C CA . LEU A 1 183 ? 17.156 -4.541 5.179 1.00 94.25 183 LEU A CA 1
ATOM 1404 C C . LEU A 1 183 ? 17.828 -3.751 6.319 1.00 94.25 183 LEU A C 1
ATOM 1406 O O . LEU A 1 183 ? 17.920 -4.250 7.441 1.00 94.25 183 LEU A O 1
ATOM 1410 N N . VAL A 1 184 ? 18.279 -2.516 6.051 1.00 90.94 184 VAL A N 1
ATOM 1411 C CA . VAL A 1 184 ? 18.955 -1.656 7.037 1.00 90.94 184 VAL A CA 1
ATOM 1412 C C . VAL A 1 184 ? 18.073 -1.415 8.259 1.00 90.94 184 VAL A C 1
ATOM 1414 O O . VAL A 1 184 ? 18.531 -1.595 9.387 1.00 90.94 184 VAL A O 1
ATOM 1417 N N . TYR A 1 185 ? 16.810 -1.038 8.055 1.00 91.44 185 TYR A N 1
ATOM 1418 C CA . TYR A 1 185 ? 15.907 -0.762 9.169 1.00 91.44 185 TYR A CA 1
ATOM 1419 C C . TYR A 1 185 ? 15.157 -2.018 9.639 1.00 91.44 185 TYR A C 1
ATOM 1421 O O . TYR A 1 185 ? 14.795 -2.094 10.812 1.00 91.44 185 TYR A O 1
ATOM 1429 N N . GLN A 1 186 ? 15.001 -3.051 8.801 1.00 93.25 186 GLN A N 1
ATOM 1430 C CA . GLN A 1 186 ? 14.488 -4.352 9.258 1.00 93.25 186 GLN A CA 1
ATOM 1431 C C . GLN A 1 186 ? 15.380 -4.957 10.350 1.00 93.25 186 GLN A C 1
ATOM 1433 O O . GLN A 1 186 ? 14.872 -5.487 11.334 1.00 93.25 186 GLN A O 1
ATOM 1438 N N . GLY A 1 187 ? 16.706 -4.805 10.238 1.00 89.12 187 GLY A N 1
ATOM 1439 C CA . GLY A 1 187 ? 17.645 -5.211 11.291 1.00 89.12 187 GLY A CA 1
ATOM 1440 C C . GLY A 1 187 ? 17.515 -4.410 12.596 1.00 89.12 187 GLY A C 1
ATOM 1441 O O . GLY A 1 187 ? 17.950 -4.871 13.651 1.00 89.12 187 GLY A O 1
ATOM 1442 N N . PHE A 1 188 ? 16.909 -3.220 12.548 1.00 91.94 188 PHE A N 1
ATOM 1443 C CA . PHE A 1 188 ? 16.639 -2.383 13.719 1.00 91.94 188 PHE A CA 1
ATOM 1444 C C . PHE A 1 188 ? 15.291 -2.702 14.384 1.00 91.94 188 PHE A C 1
ATOM 1446 O O . PHE A 1 188 ? 15.136 -2.497 15.595 1.00 91.94 188 PHE A O 1
ATOM 1453 N N . GLN A 1 189 ? 14.317 -3.193 13.619 1.00 94.00 189 GLN A N 1
ATOM 1454 C CA . GLN A 1 189 ? 12.989 -3.537 14.114 1.00 94.00 189 GLN A CA 1
ATOM 1455 C C . GLN A 1 189 ? 13.004 -4.840 14.930 1.00 94.00 189 GLN A C 1
ATOM 1457 O O . GLN A 1 189 ? 13.682 -5.810 14.611 1.00 94.00 189 GLN A O 1
ATOM 1462 N N . GLN A 1 190 ? 12.221 -4.869 16.007 1.00 93.88 190 GLN A N 1
ATOM 1463 C CA . GLN A 1 190 ? 12.008 -6.034 16.873 1.00 93.88 190 GLN A CA 1
ATOM 1464 C C . GLN A 1 190 ? 10.510 -6.335 16.918 1.00 93.88 190 GLN A C 1
ATOM 1466 O O . GLN A 1 190 ? 9.870 -6.230 17.965 1.00 93.88 190 GLN A O 1
ATOM 1471 N N . ILE A 1 191 ? 9.944 -6.611 15.743 1.00 95.25 191 ILE A N 1
ATOM 1472 C CA . ILE A 1 191 ? 8.503 -6.784 15.561 1.00 95.25 191 ILE A CA 1
ATOM 1473 C C . ILE A 1 191 ? 8.022 -8.030 16.299 1.00 95.25 191 ILE A C 1
ATOM 1475 O O . ILE A 1 191 ? 8.603 -9.104 16.170 1.00 95.25 191 ILE A O 1
ATOM 1479 N N . MET A 1 192 ? 6.935 -7.875 17.044 1.00 94.31 192 MET A N 1
ATOM 1480 C CA . MET A 1 192 ? 6.203 -8.952 17.701 1.00 94.31 192 MET A CA 1
ATOM 1481 C C . MET A 1 192 ? 4.751 -8.943 17.220 1.00 94.31 192 MET A C 1
ATOM 1483 O O . MET A 1 192 ? 4.247 -7.900 16.796 1.00 94.31 192 MET A O 1
ATOM 1487 N N . SER A 1 193 ? 4.069 -10.088 17.322 1.00 93.56 193 SER A N 1
ATOM 1488 C CA . SER A 1 193 ? 2.620 -10.161 17.108 1.00 93.56 193 SER A CA 1
ATOM 1489 C C . SER A 1 193 ? 1.868 -9.196 18.022 1.00 93.56 193 SER A C 1
ATOM 1491 O O . SER A 1 193 ? 2.269 -8.948 19.167 1.00 93.56 193 SER A O 1
ATOM 1493 N N . PHE A 1 194 ? 0.743 -8.681 17.532 1.00 96.25 194 PHE A N 1
ATOM 1494 C CA . PHE A 1 194 ? -0.137 -7.842 18.325 1.00 96.25 194 PHE A CA 1
ATOM 1495 C C . PHE A 1 194 ? -0.644 -8.570 19.583 1.00 96.25 194 PHE A C 1
ATOM 1497 O O . PHE A 1 194 ? -0.903 -9.775 19.587 1.00 96.25 194 PHE A O 1
ATOM 1504 N N . ASN A 1 195 ? -0.815 -7.834 20.684 1.00 95.81 195 ASN A N 1
ATOM 1505 C CA . ASN A 1 195 ? -1.271 -8.407 21.949 1.00 95.81 195 ASN A CA 1
ATOM 1506 C C . ASN A 1 195 ? -2.803 -8.557 21.976 1.00 95.81 195 ASN A C 1
ATOM 1508 O O . ASN A 1 195 ? -3.510 -7.794 22.642 1.00 95.81 195 ASN A O 1
ATOM 1512 N N . TYR A 1 196 ? -3.316 -9.573 21.279 1.00 95.31 196 TYR A N 1
ATOM 1513 C CA . TYR A 1 196 ? -4.750 -9.881 21.232 1.00 95.31 196 TYR A CA 1
ATOM 1514 C C . TYR A 1 196 ? -5.349 -10.198 22.607 1.00 95.31 196 TYR A C 1
ATOM 1516 O O . TYR A 1 196 ? -6.511 -9.884 22.852 1.00 95.31 196 TYR A O 1
ATOM 1524 N N . SER A 1 197 ? -4.567 -10.752 23.536 1.00 94.44 197 SER A N 1
ATOM 1525 C CA . SER A 1 197 ? -5.053 -11.107 24.875 1.00 94.44 197 SER A CA 1
ATOM 1526 C C . SER A 1 197 ? -5.488 -9.891 25.696 1.00 94.44 197 SER A C 1
ATOM 1528 O O . SER A 1 197 ? -6.455 -9.975 26.448 1.00 94.44 197 SER A O 1
ATOM 1530 N N . SER A 1 198 ? -4.786 -8.762 25.566 1.00 95.12 198 SER A N 1
ATOM 1531 C CA . SER A 1 198 ? -5.109 -7.536 26.315 1.00 95.12 198 SER A CA 1
ATOM 1532 C C . SER A 1 198 ? -5.859 -6.496 25.488 1.00 95.12 198 SER A C 1
ATOM 1534 O O . SER A 1 198 ? -6.674 -5.758 26.039 1.00 95.12 198 SER A O 1
ATOM 1536 N N . LEU A 1 199 ? -5.602 -6.436 24.179 1.00 96.25 199 LEU A N 1
ATOM 1537 C CA . LEU A 1 199 ? -6.119 -5.393 23.293 1.00 96.25 199 LEU A CA 1
ATOM 1538 C C . LEU A 1 199 ? -7.085 -5.918 22.225 1.00 96.25 199 LEU A C 1
ATOM 1540 O O . LEU A 1 199 ? -7.597 -5.135 21.431 1.00 96.25 199 LEU A O 1
ATOM 1544 N N . GLY A 1 200 ? -7.375 -7.220 22.196 1.00 95.81 200 GLY A N 1
ATOM 1545 C CA . GLY A 1 200 ? -8.220 -7.832 21.168 1.00 95.81 200 GLY A CA 1
ATOM 1546 C C . GLY A 1 200 ? -9.658 -7.311 21.141 1.00 95.81 200 GLY A C 1
ATOM 1547 O O . GLY A 1 200 ? -10.272 -7.290 20.082 1.00 95.81 200 GLY A O 1
ATOM 1548 N N . ASN A 1 201 ? -10.193 -6.844 22.273 1.00 96.00 201 ASN A N 1
ATOM 1549 C CA . ASN A 1 201 ? -11.536 -6.258 22.354 1.00 96.00 201 ASN A CA 1
ATOM 1550 C C . ASN A 1 201 ? -11.601 -4.786 21.909 1.00 96.00 201 ASN A C 1
ATOM 1552 O O . ASN A 1 201 ? -12.690 -4.213 21.854 1.00 96.00 201 ASN A O 1
ATOM 1556 N N . LYS A 1 202 ? -10.454 -4.157 21.636 1.00 96.12 202 LYS A N 1
ATOM 1557 C CA . LYS A 1 202 ? -10.379 -2.789 21.123 1.00 96.12 202 LYS A CA 1
ATOM 1558 C C . LYS A 1 202 ? -10.689 -2.777 19.634 1.00 96.12 202 LYS A C 1
ATOM 1560 O O . LYS A 1 202 ? -10.503 -3.779 18.943 1.00 96.12 202 LYS A O 1
ATOM 1565 N N . ARG A 1 203 ? -11.180 -1.642 19.148 1.00 95.56 203 ARG A N 1
ATOM 1566 C CA . ARG A 1 203 ? -11.605 -1.489 17.757 1.00 95.56 203 ARG A CA 1
ATOM 1567 C C . ARG A 1 203 ? -10.431 -1.165 16.847 1.00 95.56 203 ARG A C 1
ATOM 1569 O O . ARG A 1 203 ? -9.517 -0.475 17.282 1.00 95.56 203 ARG A O 1
ATOM 1576 N N . LEU A 1 204 ? -10.534 -1.500 15.564 1.00 97.00 204 LEU A N 1
ATOM 1577 C CA . LEU A 1 204 ? -9.592 -1.061 14.529 1.00 97.00 204 LEU A CA 1
ATOM 1578 C C . LEU A 1 204 ? -9.390 0.462 14.527 1.00 97.00 204 LEU A C 1
ATOM 1580 O O . LEU A 1 204 ? -8.262 0.943 14.483 1.00 97.00 204 LEU A O 1
ATOM 1584 N N . GLY A 1 205 ? -10.480 1.227 14.644 1.00 96.50 205 GLY A N 1
ATOM 1585 C CA . GLY A 1 205 ? -10.431 2.689 14.664 1.00 96.50 205 GLY A CA 1
ATOM 1586 C C . GLY A 1 205 ? -9.634 3.294 15.828 1.00 96.50 205 GLY A C 1
ATOM 1587 O O . GLY A 1 205 ? -9.331 4.484 15.767 1.00 96.50 205 GLY A O 1
ATOM 1588 N N . ASP A 1 206 ? -9.274 2.511 16.853 1.00 97.31 206 ASP A N 1
ATOM 1589 C CA . ASP A 1 206 ? -8.472 2.940 18.009 1.00 97.31 206 ASP A CA 1
ATOM 1590 C C . ASP A 1 206 ? -6.956 2.749 17.806 1.00 97.31 206 ASP A C 1
ATOM 1592 O O . ASP A 1 206 ? -6.179 3.049 18.716 1.00 97.31 206 ASP A O 1
ATOM 1596 N N . PHE A 1 207 ? -6.519 2.265 16.637 1.00 98.25 207 PHE A N 1
ATOM 1597 C CA . PHE A 1 207 ? -5.111 1.991 16.345 1.00 98.25 207 PHE A CA 1
ATOM 1598 C C . PHE A 1 207 ? -4.586 2.789 15.153 1.00 98.25 207 PHE A C 1
ATOM 1600 O O . PHE A 1 207 ? -5.298 3.067 14.190 1.00 98.25 207 PHE A O 1
ATOM 1607 N N . TYR A 1 208 ? -3.301 3.112 15.221 1.00 98.75 208 TYR A N 1
ATOM 1608 C CA . TYR A 1 208 ? -2.460 3.373 14.065 1.00 98.75 208 TYR A CA 1
ATOM 1609 C C . TYR A 1 208 ? -1.958 2.051 13.498 1.00 98.75 208 TYR A C 1
ATOM 1611 O O . TYR A 1 208 ? -1.583 1.158 14.264 1.00 98.75 208 TYR A O 1
ATOM 1619 N N . VAL A 1 209 ? -1.908 1.954 12.174 1.00 98.75 209 VAL A N 1
ATOM 1620 C CA . VAL A 1 209 ? -1.477 0.763 11.441 1.00 98.75 209 VAL A CA 1
ATOM 1621 C C . VAL A 1 209 ? -0.257 1.109 10.596 1.00 98.75 209 VAL A C 1
ATOM 1623 O O . VAL A 1 209 ? -0.274 2.087 9.848 1.00 98.75 209 VAL A O 1
ATOM 1626 N N . SER A 1 210 ? 0.791 0.291 10.685 1.00 98.62 210 SER A N 1
ATOM 1627 C CA . SER A 1 210 ? 1.957 0.381 9.800 1.00 98.62 210 SER A CA 1
ATOM 1628 C C . SER A 1 210 ? 1.515 0.154 8.351 1.00 98.62 210 SER A C 1
ATOM 1630 O O . SER A 1 210 ? 0.949 -0.893 8.021 1.00 98.62 210 SER A O 1
ATOM 1632 N N . SER A 1 211 ? 1.710 1.157 7.501 1.00 98.88 211 SER A N 1
ATOM 1633 C CA . SER A 1 211 ? 1.003 1.306 6.228 1.00 98.88 211 SER A CA 1
ATOM 1634 C C . SER A 1 211 ? 1.968 1.658 5.103 1.00 98.88 211 SER A C 1
ATOM 1636 O O . SER A 1 211 ? 2.699 2.639 5.199 1.00 98.88 211 SER A O 1
ATOM 1638 N N . ALA A 1 212 ? 1.946 0.884 4.022 1.00 98.62 212 ALA A N 1
ATOM 1639 C CA . ALA A 1 212 ? 2.792 1.078 2.855 1.00 98.62 212 ALA A CA 1
ATOM 1640 C C . ALA A 1 212 ? 1.982 1.597 1.663 1.00 98.62 212 ALA A C 1
ATOM 1642 O O . ALA A 1 212 ? 0.985 0.994 1.259 1.00 98.62 212 ALA A O 1
ATOM 1643 N N . TYR A 1 213 ? 2.443 2.707 1.098 1.00 98.31 213 TYR A N 1
ATOM 1644 C CA . TYR A 1 213 ? 1.974 3.248 -0.168 1.00 98.31 213 TYR A CA 1
ATOM 1645 C C . TYR A 1 213 ? 2.763 2.614 -1.316 1.00 98.31 213 TYR A C 1
ATOM 1647 O O . TYR A 1 213 ? 3.971 2.416 -1.186 1.00 98.31 213 TYR A O 1
ATOM 1655 N N . ASN A 1 214 ? 2.088 2.286 -2.423 1.00 96.62 214 ASN A N 1
ATOM 1656 C CA . ASN A 1 214 ? 2.699 1.652 -3.594 1.00 96.62 214 ASN A CA 1
ATOM 1657 C C . ASN A 1 214 ? 3.603 0.471 -3.238 1.00 96.62 214 ASN A C 1
ATOM 1659 O O . ASN A 1 214 ? 4.769 0.411 -3.622 1.00 96.62 214 ASN A O 1
ATOM 1663 N N . ALA A 1 215 ? 3.054 -0.497 -2.507 1.00 97.88 215 ALA A N 1
ATOM 1664 C CA . ALA A 1 215 ? 3.839 -1.523 -1.824 1.00 97.88 215 ALA A CA 1
ATOM 1665 C C . ALA A 1 215 ? 4.659 -2.454 -2.748 1.00 97.88 215 ALA A C 1
ATOM 1667 O O . ALA A 1 215 ? 5.456 -3.244 -2.250 1.00 97.88 215 ALA A O 1
ATOM 1668 N N . ALA A 1 216 ? 4.486 -2.373 -4.073 1.00 97.94 216 ALA A N 1
ATOM 1669 C CA . ALA A 1 216 ? 5.281 -3.101 -5.065 1.00 97.94 216 ALA A CA 1
ATOM 1670 C C . ALA A 1 216 ? 6.373 -2.251 -5.752 1.00 97.94 216 ALA A C 1
ATOM 1672 O O . ALA A 1 216 ? 7.118 -2.782 -6.571 1.00 97.94 216 ALA A O 1
ATOM 1673 N N . HIS A 1 217 ? 6.474 -0.946 -5.483 1.00 96.06 217 HIS A N 1
ATOM 1674 C CA . HIS A 1 217 ? 7.380 -0.046 -6.203 1.00 96.06 217 HIS A CA 1
ATOM 1675 C C . HIS A 1 217 ? 8.832 -0.168 -5.750 1.00 96.06 217 HIS A C 1
ATOM 1677 O O . HIS A 1 217 ? 9.145 -0.120 -4.565 1.00 96.06 217 HIS A O 1
ATOM 1683 N N . SER A 1 218 ? 9.754 -0.221 -6.710 1.00 94.62 218 SER A N 1
ATOM 1684 C CA . SER A 1 218 ? 11.185 -0.293 -6.412 1.00 94.62 218 SER A CA 1
ATOM 1685 C C . SER A 1 218 ? 11.851 1.077 -6.242 1.00 94.62 218 SER A C 1
ATOM 1687 O O . SER A 1 218 ? 12.956 1.148 -5.713 1.00 94.62 218 SER A O 1
ATOM 1689 N N . GLY A 1 219 ? 11.220 2.180 -6.651 1.00 93.12 219 GLY A N 1
ATOM 1690 C CA . GLY A 1 219 ? 11.862 3.496 -6.620 1.00 93.12 219 GLY A CA 1
ATOM 1691 C C . GLY A 1 219 ? 10.905 4.660 -6.845 1.00 93.12 219 GLY A C 1
ATOM 1692 O O . GLY A 1 219 ? 10.006 4.870 -6.036 1.00 93.12 219 GLY A O 1
ATOM 1693 N N . TYR A 1 220 ? 11.166 5.429 -7.900 1.00 95.00 220 TYR A N 1
ATOM 1694 C CA . TYR A 1 220 ? 10.356 6.533 -8.398 1.00 95.00 220 TYR A CA 1
ATOM 1695 C C . TYR A 1 220 ? 8.916 6.106 -8.695 1.00 95.00 220 TYR A C 1
ATOM 1697 O O . TYR A 1 220 ? 8.612 4.928 -8.899 1.00 95.00 220 TYR A O 1
ATOM 1705 N N . GLN A 1 221 ? 8.034 7.100 -8.737 1.00 94.69 221 GLN A N 1
ATOM 1706 C CA . GLN A 1 221 ? 6.615 6.907 -9.015 1.00 94.69 221 GLN A CA 1
ATOM 1707 C C . GLN A 1 221 ? 6.352 6.587 -10.488 1.00 94.69 221 GLN A C 1
ATOM 1709 O O . GLN A 1 221 ? 5.353 5.958 -10.810 1.00 94.69 221 GLN A O 1
ATOM 1714 N N . MET A 1 222 ? 7.253 6.983 -11.388 1.00 94.81 222 MET A N 1
ATOM 1715 C CA . MET A 1 222 ? 7.172 6.685 -12.817 1.00 94.81 222 MET A CA 1
ATOM 1716 C C . MET A 1 222 ? 8.534 6.250 -13.356 1.00 94.81 222 MET A C 1
ATOM 1718 O O . MET A 1 222 ? 9.577 6.596 -12.802 1.00 94.81 222 MET A O 1
ATOM 1722 N N . TYR A 1 223 ? 8.519 5.528 -14.476 1.00 94.75 223 TYR A N 1
ATOM 1723 C CA . TYR A 1 223 ? 9.700 5.025 -15.185 1.00 94.75 223 TYR A CA 1
ATOM 1724 C C . TYR A 1 223 ? 10.608 4.167 -14.294 1.00 94.75 223 TYR A C 1
ATOM 1726 O O . TYR A 1 223 ? 11.840 4.270 -14.292 1.00 94.75 223 TYR A O 1
ATOM 1734 N N . ASP A 1 224 ? 9.963 3.289 -13.530 1.00 95.56 224 ASP A N 1
ATOM 1735 C CA . ASP A 1 224 ? 10.599 2.426 -12.548 1.00 95.56 224 ASP A CA 1
ATOM 1736 C C . ASP A 1 224 ? 10.056 0.988 -12.560 1.00 95.56 224 ASP A C 1
ATOM 1738 O O . ASP A 1 224 ? 9.169 0.622 -13.327 1.00 95.56 224 ASP A O 1
ATOM 1742 N N . TYR A 1 225 ? 10.646 0.217 -11.659 1.00 97.44 225 TYR A N 1
ATOM 1743 C CA . TYR A 1 225 ? 10.351 -1.093 -11.114 1.00 97.44 225 TYR A CA 1
ATOM 1744 C C . TYR A 1 225 ? 9.004 -1.270 -10.416 1.00 97.44 225 TYR A C 1
ATOM 1746 O O . TYR A 1 225 ? 8.806 -0.609 -9.395 1.00 97.44 225 TYR A O 1
ATOM 1754 N N . THR A 1 226 ? 8.161 -2.221 -10.819 1.00 98.00 226 THR A N 1
ATOM 1755 C CA . THR A 1 226 ? 7.281 -2.911 -9.858 1.00 98.00 226 THR A CA 1
ATOM 1756 C C . THR A 1 226 ? 7.773 -4.342 -9.639 1.00 98.00 226 THR A C 1
ATOM 1758 O O . THR A 1 226 ? 8.294 -4.951 -10.567 1.00 98.00 226 THR A O 1
ATOM 1761 N N . SER A 1 227 ? 7.682 -4.864 -8.410 1.00 98.06 227 SER A N 1
ATOM 1762 C CA . SER A 1 227 ? 8.098 -6.236 -8.095 1.00 98.06 227 SER A CA 1
ATOM 1763 C C . SER A 1 227 ? 7.448 -6.774 -6.817 1.00 98.06 227 SER A C 1
ATOM 1765 O O . SER A 1 227 ? 7.319 -6.077 -5.808 1.00 98.06 227 SER A O 1
ATOM 1767 N N . ASP A 1 228 ? 7.116 -8.064 -6.819 1.00 97.75 228 ASP A N 1
ATOM 1768 C CA . ASP A 1 228 ? 6.650 -8.806 -5.644 1.00 97.75 228 ASP A CA 1
ATOM 1769 C C . ASP A 1 228 ? 7.730 -8.992 -4.559 1.00 97.75 228 ASP A C 1
ATOM 1771 O O . ASP A 1 228 ? 7.408 -9.053 -3.370 1.00 97.75 228 ASP A O 1
ATOM 1775 N N . LYS A 1 229 ? 9.020 -8.961 -4.921 1.00 98.00 229 LYS A N 1
ATOM 1776 C CA . LYS A 1 229 ? 10.135 -8.906 -3.957 1.00 98.00 229 LYS A CA 1
ATOM 1777 C C . LYS A 1 229 ? 10.035 -7.697 -3.027 1.00 98.00 229 LYS A C 1
ATOM 1779 O O . LYS A 1 229 ? 10.374 -7.800 -1.847 1.00 98.00 229 LYS A O 1
ATOM 1784 N N . ILE A 1 230 ? 9.577 -6.555 -3.548 1.00 98.38 230 ILE A N 1
ATOM 1785 C CA . ILE A 1 230 ? 9.351 -5.364 -2.725 1.00 98.38 230 ILE A CA 1
ATOM 1786 C C . ILE A 1 230 ? 8.200 -5.629 -1.757 1.00 98.38 230 ILE A C 1
ATOM 1788 O O . ILE A 1 230 ? 8.359 -5.360 -0.572 1.00 98.38 230 ILE A O 1
ATOM 1792 N N . VAL A 1 231 ? 7.102 -6.244 -2.209 1.00 98.69 231 VAL A N 1
ATOM 1793 C CA . VAL A 1 231 ? 5.962 -6.591 -1.339 1.00 98.69 231 VAL A CA 1
ATOM 1794 C C . VAL A 1 231 ? 6.388 -7.494 -0.183 1.00 98.69 231 VAL A C 1
ATOM 1796 O O . VAL A 1 231 ? 6.012 -7.240 0.962 1.00 98.69 231 VAL A O 1
ATOM 1799 N N . LEU A 1 232 ? 7.216 -8.509 -0.450 1.00 98.56 232 LEU A N 1
ATOM 1800 C CA . LEU A 1 232 ? 7.801 -9.342 0.604 1.00 98.56 232 LEU A CA 1
ATOM 1801 C C . LEU A 1 232 ? 8.606 -8.501 1.603 1.00 98.56 232 LEU A C 1
ATOM 1803 O O . LEU A 1 232 ? 8.394 -8.602 2.812 1.00 98.56 232 LEU A O 1
ATOM 1807 N N . SER A 1 233 ? 9.491 -7.641 1.101 1.00 98.19 233 SER A N 1
ATOM 1808 C CA . SER A 1 233 ? 10.308 -6.766 1.940 1.00 98.19 233 SER A CA 1
ATOM 1809 C C . SER A 1 233 ? 9.440 -5.818 2.785 1.00 98.19 233 SER A C 1
ATOM 1811 O O . SER A 1 233 ? 9.684 -5.641 3.973 1.00 98.19 233 SER A O 1
ATOM 1813 N N . VAL A 1 234 ? 8.365 -5.263 2.221 1.00 98.38 234 VAL A N 1
ATOM 1814 C CA . VAL A 1 234 ? 7.406 -4.393 2.920 1.00 98.38 234 VAL A CA 1
ATOM 1815 C C . VAL A 1 234 ? 6.685 -5.141 4.050 1.00 98.38 234 VAL A C 1
ATOM 1817 O O . VAL A 1 234 ? 6.579 -4.628 5.167 1.00 98.38 234 VAL A O 1
ATOM 1820 N N . LEU A 1 235 ? 6.235 -6.372 3.795 1.00 98.44 235 LEU A N 1
ATOM 1821 C CA . LEU A 1 235 ? 5.625 -7.238 4.810 1.00 98.44 235 LEU A CA 1
ATOM 1822 C C . LEU A 1 235 ? 6.600 -7.545 5.958 1.00 98.44 235 LEU A C 1
ATOM 1824 O O . LEU A 1 235 ? 6.215 -7.510 7.128 1.00 98.44 235 LEU A O 1
ATOM 1828 N N . GLN A 1 236 ? 7.865 -7.817 5.630 1.00 97.50 236 GLN A N 1
ATOM 1829 C CA . GLN A 1 236 ? 8.936 -8.063 6.603 1.00 97.50 236 GLN A CA 1
ATOM 1830 C C . GLN A 1 236 ? 9.279 -6.813 7.422 1.00 97.50 236 GLN A C 1
ATOM 1832 O O . GLN A 1 236 ? 9.633 -6.917 8.596 1.00 97.50 236 GLN A O 1
ATOM 1837 N N . SER A 1 237 ? 9.068 -5.635 6.840 1.00 96.75 237 SER A N 1
ATOM 1838 C CA . SER A 1 237 ? 9.215 -4.320 7.464 1.00 96.75 237 SER A CA 1
ATOM 1839 C C . SER A 1 237 ? 8.053 -3.910 8.386 1.00 96.75 237 SER A C 1
ATOM 1841 O O . SER A 1 237 ? 7.947 -2.736 8.748 1.00 96.75 237 SER A O 1
ATOM 1843 N N . SER A 1 238 ? 7.192 -4.848 8.807 1.00 94.56 238 SER A N 1
ATOM 1844 C CA . SER A 1 238 ? 6.014 -4.663 9.681 1.00 94.56 238 SER A CA 1
ATOM 1845 C C . SER A 1 238 ? 4.759 -4.072 9.038 1.00 94.56 238 SER A C 1
ATOM 1847 O O . SER A 1 238 ? 3.752 -3.934 9.736 1.00 94.56 238 SER A O 1
ATOM 1849 N N . ALA A 1 239 ? 4.767 -3.705 7.757 1.00 98.06 239 ALA A N 1
ATOM 1850 C CA . ALA A 1 239 ? 3.578 -3.117 7.153 1.00 98.06 239 ALA A CA 1
ATOM 1851 C C . ALA A 1 239 ? 2.418 -4.126 7.133 1.00 98.06 239 ALA A C 1
ATOM 1853 O O . ALA A 1 239 ? 2.584 -5.307 6.806 1.00 98.06 239 ALA A O 1
ATOM 1854 N N . ARG A 1 240 ? 1.231 -3.646 7.510 1.00 98.50 240 ARG A N 1
ATOM 1855 C CA . ARG A 1 240 ? -0.020 -4.412 7.528 1.00 98.50 240 ARG A CA 1
ATOM 1856 C C . ARG A 1 240 ? -1.119 -3.795 6.689 1.00 98.50 240 ARG A C 1
ATOM 1858 O O . ARG A 1 240 ? -2.039 -4.518 6.343 1.00 98.50 240 ARG A O 1
ATOM 1865 N N . TYR A 1 241 ? -0.999 -2.535 6.289 1.00 98.88 241 TYR A N 1
ATOM 1866 C CA . TYR A 1 241 ? -1.740 -1.995 5.152 1.00 98.88 241 TYR A CA 1
ATOM 1867 C C . TYR A 1 241 ? -0.825 -1.901 3.933 1.00 98.88 241 TYR A C 1
ATOM 1869 O O . TYR A 1 241 ? 0.274 -1.360 4.039 1.00 98.88 241 TYR A O 1
ATOM 1877 N N . LEU A 1 242 ? -1.267 -2.448 2.803 1.00 98.88 242 LEU A N 1
ATOM 1878 C CA . LEU A 1 242 ? -0.550 -2.448 1.532 1.00 98.88 242 LEU A CA 1
ATOM 1879 C C . LEU A 1 242 ? -1.448 -1.830 0.464 1.00 98.88 242 LEU A C 1
ATOM 1881 O O . LEU A 1 242 ? -2.482 -2.406 0.124 1.00 98.88 242 LEU A O 1
ATOM 1885 N N . GLU A 1 243 ? -1.063 -0.673 -0.063 1.00 98.62 243 GLU A N 1
ATOM 1886 C CA . GLU A 1 243 ? -1.789 -0.026 -1.154 1.00 98.62 243 GLU A CA 1
ATOM 1887 C C . GLU A 1 243 ? -1.160 -0.344 -2.513 1.00 98.62 243 GLU A C 1
ATOM 1889 O O . GLU A 1 243 ? 0.062 -0.266 -2.684 1.00 98.62 243 GLU A O 1
ATOM 1894 N N . PHE A 1 244 ? -2.010 -0.670 -3.486 1.00 98.44 244 PHE A N 1
ATOM 1895 C CA . PHE A 1 244 ? -1.634 -0.971 -4.860 1.00 98.44 244 PHE A CA 1
ATOM 1896 C C . PHE A 1 244 ? -2.473 -0.159 -5.843 1.00 98.44 244 PHE A C 1
ATOM 1898 O O . PHE A 1 244 ? -3.700 -0.123 -5.756 1.00 98.44 244 PHE A O 1
ATOM 1905 N N . ASN A 1 245 ? -1.802 0.433 -6.827 1.00 97.56 245 ASN A N 1
ATOM 1906 C CA . ASN A 1 245 ? -2.439 1.014 -7.999 1.00 97.56 245 ASN A CA 1
ATOM 1907 C C . ASN A 1 245 ? -2.655 -0.081 -9.049 1.00 97.56 245 ASN A C 1
ATOM 1909 O O . ASN A 1 245 ? -1.697 -0.660 -9.560 1.00 97.56 245 ASN A O 1
ATOM 1913 N N . VAL A 1 246 ? -3.918 -0.393 -9.340 1.00 98.12 246 VAL A N 1
ATOM 1914 C CA . VAL A 1 246 ? -4.311 -1.531 -10.180 1.00 98.12 246 VAL A CA 1
ATOM 1915 C C . VAL A 1 246 ? -4.807 -1.039 -11.530 1.00 98.12 246 VAL A C 1
ATOM 1917 O O . VAL A 1 246 ? -5.773 -0.285 -11.605 1.00 98.12 246 VAL A O 1
ATOM 1920 N N . PHE A 1 247 ? -4.165 -1.506 -12.593 1.00 97.88 247 PHE A N 1
ATOM 1921 C CA . PHE A 1 247 ? -4.481 -1.187 -13.981 1.00 97.88 247 PHE A CA 1
ATOM 1922 C C . PHE A 1 247 ? -4.891 -2.445 -14.747 1.00 97.88 247 PHE A C 1
ATOM 1924 O O . PHE A 1 247 ? -4.606 -3.575 -14.343 1.00 97.88 247 PHE A O 1
ATOM 1931 N N . ASN A 1 248 ? -5.516 -2.232 -15.900 1.00 97.50 248 ASN A N 1
ATOM 1932 C CA . ASN A 1 248 ? -5.648 -3.259 -16.922 1.00 97.50 248 ASN A CA 1
ATOM 1933 C C . ASN A 1 248 ? -4.267 -3.562 -17.553 1.00 97.50 248 ASN A C 1
ATOM 1935 O O . ASN A 1 248 ? -3.468 -2.656 -17.807 1.00 97.50 248 ASN A O 1
ATOM 1939 N N . SER A 1 249 ? -3.953 -4.837 -17.809 1.00 96.81 249 SER A N 1
ATOM 1940 C CA . SER A 1 249 ? -2.714 -5.228 -18.505 1.00 96.81 249 SER A CA 1
ATOM 1941 C C . SER A 1 249 ? -2.668 -4.712 -19.948 1.00 96.81 249 SER A C 1
ATOM 1943 O O . SER A 1 249 ? -1.617 -4.304 -20.438 1.00 96.81 249 SER A O 1
ATOM 1945 N N . GLU A 1 250 ? -3.821 -4.676 -20.600 1.00 93.38 250 GLU A N 1
ATOM 1946 C CA . GLU A 1 250 ? -4.034 -4.216 -21.967 1.00 93.38 250 GLU A CA 1
ATOM 1947 C C . GLU A 1 250 ? -5.468 -3.690 -22.114 1.00 93.38 250 GLU A C 1
ATOM 1949 O O . GLU A 1 250 ? -6.265 -3.764 -21.180 1.00 93.38 250 GLU A O 1
ATOM 1954 N N . PHE A 1 251 ? -5.829 -3.164 -23.282 1.00 88.31 251 PHE A N 1
ATOM 1955 C CA . PHE A 1 251 ? -7.205 -2.742 -23.536 1.00 88.31 251 PHE A CA 1
ATOM 1956 C C . PHE A 1 251 ? -8.117 -3.940 -23.848 1.00 88.31 251 PHE A C 1
ATOM 1958 O O . PHE A 1 251 ? -7.792 -4.788 -24.677 1.00 88.31 251 PHE A O 1
ATOM 1965 N N . GLY A 1 252 ? -9.316 -3.951 -23.259 1.00 87.88 252 GLY A N 1
ATOM 1966 C CA . GLY A 1 252 ? -10.402 -4.874 -23.610 1.00 87.88 252 GLY A CA 1
ATOM 1967 C C . GLY A 1 252 ? -10.688 -5.975 -22.582 1.00 87.88 252 GLY A C 1
ATOM 1968 O O . GLY A 1 252 ? -10.120 -6.022 -21.496 1.00 87.88 252 GLY A O 1
ATOM 1969 N N . ALA A 1 253 ? -11.606 -6.877 -22.942 1.00 89.44 253 ALA A N 1
ATOM 1970 C CA . ALA A 1 253 ? -12.166 -7.907 -22.053 1.00 89.44 253 ALA A CA 1
ATOM 1971 C C . ALA A 1 253 ? -11.162 -8.983 -21.592 1.00 89.44 253 ALA A C 1
ATOM 1973 O O . ALA A 1 253 ? -11.418 -9.710 -20.640 1.00 89.44 253 ALA A O 1
ATOM 1974 N N . LYS A 1 254 ? -10.025 -9.121 -22.286 1.00 92.19 254 LYS A N 1
ATOM 1975 C CA . LYS A 1 254 ? -8.971 -10.091 -21.940 1.00 92.19 254 LYS A CA 1
ATOM 1976 C C . LYS A 1 254 ? -7.923 -9.528 -20.980 1.00 92.19 254 LYS A C 1
ATOM 1978 O O . LYS A 1 254 ? -7.034 -10.269 -20.565 1.00 92.19 254 LYS A O 1
ATOM 1983 N N . ALA A 1 255 ? -8.036 -8.247 -20.631 1.00 95.56 255 ALA A N 1
ATOM 1984 C CA . ALA A 1 255 ? -7.132 -7.610 -19.697 1.00 95.56 255 ALA A CA 1
ATOM 1985 C C . ALA A 1 255 ? -7.158 -8.327 -18.345 1.00 95.56 255 ALA A C 1
ATOM 1987 O O . ALA A 1 255 ? -8.220 -8.634 -17.801 1.00 95.56 255 ALA A O 1
ATOM 1988 N N . PHE A 1 256 ? -5.975 -8.555 -17.791 1.00 97.25 256 PHE A N 1
ATOM 1989 C CA . PHE A 1 256 ? -5.801 -9.053 -16.436 1.00 97.25 256 PHE A CA 1
ATOM 1990 C C . PHE A 1 256 ? -5.256 -7.936 -15.540 1.00 97.25 256 PHE A C 1
ATOM 1992 O O . PHE A 1 256 ? -4.610 -7.010 -16.037 1.00 97.25 256 PHE A O 1
ATOM 1999 N N . PRO A 1 257 ? -5.516 -7.985 -14.225 1.00 98.19 257 PRO A N 1
ATOM 2000 C CA . PRO A 1 257 ? -5.100 -6.921 -13.327 1.00 98.19 257 PRO A CA 1
ATOM 2001 C C . PRO A 1 257 ? -3.588 -6.943 -13.098 1.00 98.19 257 PRO A C 1
ATOM 2003 O O . PRO A 1 257 ? -3.007 -7.967 -12.722 1.00 98.19 257 PRO A O 1
ATOM 2006 N N . VAL A 1 258 ? -2.963 -5.783 -13.266 1.00 98.56 258 VAL A N 1
ATOM 2007 C CA . VAL A 1 258 ? -1.541 -5.556 -12.990 1.00 98.56 258 VAL A CA 1
ATOM 2008 C C . VAL A 1 258 ? -1.365 -4.383 -12.037 1.00 98.56 258 VAL A C 1
ATOM 2010 O O . VAL A 1 258 ? -2.159 -3.443 -12.034 1.00 98.56 258 VAL A O 1
ATOM 2013 N N . VAL A 1 259 ? -0.315 -4.431 -11.228 1.00 98.31 259 VAL A N 1
ATOM 2014 C CA . VAL A 1 259 ? 0.122 -3.317 -10.392 1.00 98.31 259 VAL A CA 1
ATOM 2015 C C . VAL A 1 259 ? 1.104 -2.467 -11.184 1.00 98.31 259 VAL A C 1
ATOM 2017 O O . VAL A 1 259 ? 2.109 -2.970 -11.685 1.00 98.31 259 VAL A O 1
ATOM 2020 N N . SER A 1 260 ? 0.796 -1.181 -11.299 1.00 96.62 260 SER A N 1
ATOM 2021 C CA . SER A 1 260 ? 1.610 -0.183 -11.993 1.00 96.62 260 SER A CA 1
ATOM 2022 C C . SER A 1 260 ? 1.314 1.206 -11.425 1.00 96.62 260 SER A C 1
ATOM 2024 O O . SER A 1 260 ? 0.557 1.338 -10.470 1.00 96.62 260 SER A O 1
ATOM 2026 N N . MET A 1 261 ? 1.873 2.246 -12.027 1.00 95.25 261 MET A N 1
ATOM 2027 C CA . MET A 1 261 ? 1.572 3.640 -11.722 1.00 95.25 261 MET A CA 1
ATOM 2028 C C . MET A 1 261 ? 1.532 4.450 -13.007 1.00 95.25 261 MET A C 1
ATOM 2030 O O . MET A 1 261 ? 2.187 4.103 -13.991 1.00 95.25 261 MET A O 1
ATOM 2034 N N . GLY A 1 262 ? 0.759 5.528 -12.996 1.00 93.12 262 GLY A N 1
ATOM 2035 C CA . GLY A 1 262 ? 0.612 6.423 -14.125 1.00 93.12 262 GLY A CA 1
ATOM 2036 C C . GLY A 1 262 ? -0.703 7.174 -14.050 1.00 93.12 262 GLY A C 1
ATOM 2037 O O . GLY A 1 262 ? -1.124 7.552 -12.959 1.00 93.12 262 GLY A O 1
ATOM 2038 N N . TYR A 1 263 ? -1.339 7.379 -15.201 1.00 94.00 263 TYR A N 1
ATOM 2039 C CA . TYR A 1 263 ? -2.554 8.180 -15.287 1.00 94.00 263 TYR A CA 1
ATOM 2040 C C . TYR A 1 263 ? -3.805 7.306 -15.389 1.00 94.00 263 TYR A C 1
ATOM 2042 O O . TYR A 1 263 ? -3.928 6.473 -16.290 1.00 94.00 263 TYR A O 1
ATOM 2050 N N . LYS A 1 264 ? -4.768 7.540 -14.496 1.00 91.69 264 LYS A N 1
ATOM 2051 C CA . LYS A 1 264 ? -6.086 6.904 -14.476 1.00 91.69 264 LYS A CA 1
ATOM 2052 C C . LYS A 1 264 ? -6.851 7.201 -15.757 1.00 91.69 264 LYS A C 1
ATOM 2054 O O . LYS A 1 264 ? -7.403 6.298 -16.385 1.00 91.69 264 LYS A O 1
ATOM 2059 N N . VAL A 1 265 ? -6.878 8.469 -16.170 1.00 89.56 265 VAL A N 1
ATOM 2060 C CA . VAL A 1 265 ? -7.538 8.873 -17.416 1.00 89.56 265 VAL A CA 1
ATOM 2061 C C . VAL A 1 265 ? -6.726 8.366 -18.602 1.00 89.56 265 VAL A C 1
ATOM 2063 O O . VAL A 1 265 ? -5.598 8.795 -18.822 1.00 89.56 265 VAL A O 1
ATOM 2066 N N . GLY A 1 266 ? -7.325 7.472 -19.388 1.00 87.62 266 GLY A N 1
ATOM 2067 C CA . GLY A 1 266 ? -6.663 6.817 -20.517 1.00 87.62 266 GLY A CA 1
ATOM 2068 C C . GLY A 1 266 ? -5.821 5.598 -20.136 1.00 87.62 266 GLY A C 1
ATOM 2069 O O . GLY A 1 266 ? -5.268 4.976 -21.035 1.00 87.62 266 GLY A O 1
ATOM 2070 N N . GLU A 1 267 ? -5.763 5.241 -18.846 1.00 90.88 267 GLU A N 1
ATOM 2071 C CA . GLU A 1 267 ? -5.119 4.017 -18.343 1.00 90.88 267 GLU A CA 1
ATOM 2072 C C . GLU A 1 267 ? -3.627 3.917 -18.718 1.00 90.88 267 GLU A C 1
ATOM 2074 O O . GLU A 1 267 ? -3.103 2.845 -19.028 1.00 90.88 267 GLU A O 1
ATOM 2079 N N . TRP A 1 268 ? -2.925 5.054 -18.700 1.00 92.94 268 TRP A N 1
ATOM 2080 C CA . TRP A 1 268 ? -1.513 5.128 -19.068 1.00 92.94 268 TRP A CA 1
ATOM 2081 C C . TRP A 1 268 ? -0.647 4.560 -17.953 1.00 92.94 268 TRP A C 1
ATOM 2083 O O . TRP A 1 268 ? -0.500 5.181 -16.903 1.00 92.94 268 TRP A O 1
ATOM 2093 N N . LYS A 1 269 ? -0.023 3.411 -18.206 1.00 95.25 269 LYS A N 1
ATOM 2094 C CA . LYS A 1 269 ? 1.000 2.831 -17.331 1.00 95.25 269 LYS A CA 1
ATOM 2095 C C . LYS A 1 269 ? 2.357 3.449 -17.655 1.00 95.25 269 LYS A C 1
ATOM 2097 O O . LYS A 1 269 ? 2.829 3.353 -18.784 1.00 95.25 269 LYS A O 1
ATOM 2102 N N . MET A 1 270 ? 2.970 4.080 -16.661 1.00 95.75 270 MET A N 1
ATOM 2103 C CA . MET A 1 270 ? 4.219 4.837 -16.790 1.00 95.75 270 MET A CA 1
ATOM 2104 C C . MET A 1 270 ? 5.419 4.121 -16.161 1.00 95.75 270 MET A C 1
ATOM 2106 O O . MET A 1 270 ? 6.530 4.644 -16.192 1.00 95.75 270 MET A O 1
ATOM 2110 N N . MET A 1 271 ? 5.222 2.938 -15.580 1.00 95.69 271 MET A N 1
ATOM 2111 C CA . MET A 1 271 ? 6.307 2.096 -15.067 1.00 95.69 271 MET A CA 1
ATOM 2112 C C . MET A 1 271 ? 7.010 1.360 -16.212 1.00 95.69 271 MET A C 1
ATOM 2114 O O . MET A 1 271 ? 6.406 1.097 -17.249 1.00 95.69 271 MET A O 1
ATOM 2118 N N . VAL A 1 272 ? 8.288 1.010 -16.028 1.00 95.56 272 VAL A N 1
ATOM 2119 C CA . VAL A 1 272 ? 9.037 0.215 -17.022 1.00 95.56 272 VAL A CA 1
ATOM 2120 C C . VAL A 1 272 ? 8.493 -1.211 -17.078 1.00 95.56 272 VAL A C 1
ATOM 2122 O O . VAL A 1 272 ? 8.409 -1.796 -18.155 1.00 95.56 272 VAL A O 1
ATOM 2125 N N . THR A 1 273 ? 8.097 -1.752 -15.924 1.00 95.19 273 THR A N 1
ATOM 2126 C CA . THR A 1 273 ? 7.378 -3.024 -15.819 1.00 95.19 273 THR A CA 1
ATOM 2127 C C . THR A 1 273 ? 6.144 -2.875 -14.944 1.00 95.19 273 THR A C 1
ATOM 2129 O O . THR A 1 273 ? 6.089 -2.056 -14.020 1.00 95.19 273 THR A O 1
ATOM 2132 N N . ASP A 1 274 ? 5.151 -3.708 -15.221 1.00 97.00 274 ASP A N 1
ATOM 2133 C CA . ASP A 1 274 ? 4.024 -3.944 -14.336 1.00 97.00 274 ASP A CA 1
ATOM 2134 C C . ASP A 1 274 ? 4.113 -5.357 -13.739 1.00 97.00 274 ASP A C 1
ATOM 2136 O O . ASP A 1 274 ? 4.732 -6.261 -14.302 1.00 97.00 274 ASP A O 1
ATOM 2140 N N . THR A 1 275 ? 3.556 -5.530 -12.541 1.00 98.44 275 THR A N 1
ATOM 2141 C CA . THR A 1 275 ? 3.570 -6.819 -11.839 1.00 98.44 275 THR A CA 1
ATOM 2142 C C . THR A 1 275 ? 2.157 -7.385 -11.816 1.00 98.44 275 THR A C 1
ATOM 2144 O O . THR A 1 275 ? 1.257 -6.704 -11.321 1.00 98.44 275 THR A O 1
ATOM 2147 N N . PRO A 1 276 ? 1.913 -8.622 -12.285 1.00 98.62 276 PRO A N 1
ATOM 2148 C CA . PRO A 1 276 ? 0.594 -9.238 -12.189 1.00 98.62 276 PRO A CA 1
ATOM 2149 C C . PRO A 1 276 ? 0.077 -9.244 -10.748 1.00 98.62 276 PRO A C 1
ATOM 2151 O O . PRO A 1 276 ? 0.774 -9.694 -9.834 1.00 98.62 276 PRO A O 1
ATOM 2154 N N . LEU A 1 277 ? -1.164 -8.792 -10.541 1.00 98.62 277 LEU A N 1
ATOM 2155 C CA . LEU A 1 277 ? -1.771 -8.735 -9.206 1.00 98.62 277 LEU A CA 1
ATOM 2156 C C . LEU A 1 277 ? -1.856 -10.129 -8.559 1.00 98.62 277 LEU A C 1
ATOM 2158 O O . LEU A 1 277 ? -1.732 -10.268 -7.345 1.00 98.62 277 LEU A O 1
ATOM 2162 N N . GLU A 1 278 ? -1.986 -11.178 -9.374 1.00 98.69 278 GLU A N 1
ATOM 2163 C CA . GLU A 1 278 ? -1.908 -12.571 -8.929 1.00 98.69 278 GLU A CA 1
ATOM 2164 C C . GLU A 1 278 ? -0.575 -12.900 -8.227 1.00 98.69 278 GLU A C 1
ATOM 2166 O O . GLU A 1 278 ? -0.595 -13.529 -7.168 1.00 98.69 278 GLU A O 1
ATOM 2171 N N . SER A 1 279 ? 0.569 -12.424 -8.743 1.00 98.62 279 SER A N 1
ATOM 2172 C CA . SER A 1 279 ? 1.885 -12.638 -8.106 1.00 98.62 279 SER A CA 1
ATOM 2173 C C . SER A 1 279 ? 1.974 -11.931 -6.754 1.00 98.62 279 SER A C 1
ATOM 2175 O O . SER A 1 279 ? 2.518 -12.470 -5.786 1.00 98.62 279 SER A O 1
ATOM 2177 N N . ILE A 1 280 ? 1.376 -10.739 -6.658 1.00 98.81 280 ILE A N 1
ATOM 2178 C CA . ILE A 1 280 ? 1.283 -9.985 -5.405 1.00 98.81 280 ILE A CA 1
ATOM 2179 C C . ILE A 1 280 ? 0.460 -10.759 -4.371 1.00 98.81 280 ILE A C 1
ATOM 2181 O O . ILE A 1 280 ? 0.906 -10.939 -3.238 1.00 98.81 280 ILE A O 1
ATOM 2185 N N . PHE A 1 281 ? -0.719 -11.261 -4.747 1.00 98.88 281 PHE A N 1
ATOM 2186 C CA . PHE A 1 281 ? -1.574 -12.016 -3.830 1.00 98.88 281 PHE A CA 1
ATOM 2187 C C . PHE A 1 281 ? -0.951 -13.343 -3.393 1.00 98.88 281 PHE A C 1
ATOM 2189 O O . PHE A 1 281 ? -1.008 -13.668 -2.205 1.00 98.88 281 PHE A O 1
ATOM 2196 N N . GLN A 1 282 ? -0.292 -14.062 -4.305 1.00 98.75 282 GLN A N 1
ATOM 2197 C CA . GLN A 1 282 ? 0.500 -15.248 -3.972 1.00 98.75 282 GLN A CA 1
ATOM 2198 C C . GLN A 1 282 ? 1.586 -14.906 -2.939 1.00 98.75 282 GLN A C 1
ATOM 2200 O O . GLN A 1 282 ? 1.689 -15.564 -1.906 1.00 98.75 282 GLN A O 1
ATOM 2205 N N . THR A 1 283 ? 2.335 -13.823 -3.165 1.00 98.81 283 THR A N 1
ATOM 2206 C CA . THR A 1 283 ? 3.397 -13.374 -2.253 1.00 98.81 283 THR A CA 1
ATOM 2207 C C . THR A 1 283 ? 2.860 -13.025 -0.868 1.00 98.81 283 THR A C 1
ATOM 2209 O O . THR A 1 283 ? 3.460 -13.413 0.137 1.00 98.81 283 THR A O 1
ATOM 2212 N N . ILE A 1 284 ? 1.716 -12.340 -0.785 1.00 98.81 284 ILE A N 1
ATOM 2213 C CA . ILE A 1 284 ? 1.061 -12.034 0.493 1.00 98.81 284 ILE A CA 1
ATOM 2214 C C . ILE A 1 284 ? 0.630 -13.326 1.197 1.00 98.81 284 ILE A C 1
ATOM 2216 O O . ILE A 1 284 ? 0.923 -13.487 2.382 1.00 98.81 284 ILE A O 1
ATOM 2220 N N . LEU A 1 285 ? -0.021 -14.261 0.495 1.00 98.31 285 LEU A N 1
ATOM 2221 C CA . LEU A 1 285 ? -0.472 -15.530 1.076 1.00 98.31 285 LEU A CA 1
ATOM 2222 C C . LEU A 1 285 ? 0.695 -16.342 1.658 1.00 98.31 285 LEU A C 1
ATOM 2224 O O . LEU A 1 285 ? 0.596 -16.835 2.783 1.00 98.31 285 LEU A O 1
ATOM 2228 N N . ASP A 1 286 ? 1.793 -16.446 0.909 1.00 98.44 286 ASP A N 1
ATOM 2229 C CA . ASP A 1 286 ? 2.940 -17.289 1.260 1.00 98.44 286 ASP A CA 1
ATOM 2230 C C . ASP A 1 286 ? 3.773 -16.729 2.422 1.00 98.44 286 ASP A C 1
ATOM 2232 O O . ASP A 1 286 ? 4.525 -17.473 3.062 1.00 98.44 286 ASP A O 1
ATOM 2236 N N . ASN A 1 287 ? 3.645 -15.428 2.714 1.00 98.56 287 ASN A N 1
ATOM 2237 C CA . ASN A 1 287 ? 4.538 -14.736 3.642 1.00 98.56 287 ASN A CA 1
ATOM 2238 C C . ASN A 1 287 ? 3.832 -14.031 4.801 1.00 98.56 287 ASN A C 1
ATOM 2240 O O . ASN A 1 28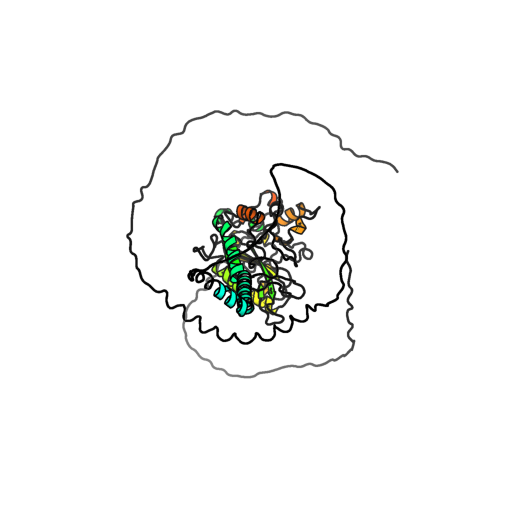7 ? 4.298 -14.127 5.934 1.00 98.56 287 ASN A O 1
ATOM 2244 N N . ALA A 1 288 ? 2.718 -13.335 4.575 1.00 98.19 288 ALA A N 1
ATOM 2245 C CA . ALA A 1 288 ? 2.138 -12.465 5.601 1.00 98.19 288 ALA A CA 1
ATOM 2246 C C . ALA A 1 288 ? 1.615 -13.225 6.832 1.00 98.19 288 ALA A C 1
ATOM 2248 O O . ALA A 1 288 ? 1.574 -12.664 7.925 1.00 98.19 288 ALA A O 1
ATOM 2249 N N . PHE A 1 289 ? 1.277 -14.505 6.653 1.00 97.69 289 PHE A N 1
ATOM 2250 C CA . PHE A 1 289 ? 0.719 -15.386 7.684 1.00 97.69 289 PHE A CA 1
ATOM 2251 C C . PHE A 1 289 ? 1.629 -16.576 8.010 1.00 97.69 289 PHE A C 1
ATOM 2253 O O . PHE A 1 289 ? 1.171 -17.607 8.508 1.00 97.69 289 PHE A O 1
ATOM 2260 N N . LYS A 1 290 ? 2.920 -16.455 7.690 1.00 97.31 290 LYS A N 1
ATOM 2261 C CA . LYS A 1 290 ? 3.947 -17.467 7.935 1.00 97.31 290 LYS A CA 1
ATOM 2262 C C . LYS A 1 290 ? 5.008 -16.887 8.866 1.00 97.31 290 LYS A C 1
ATOM 2264 O O . LYS A 1 290 ? 5.456 -15.765 8.659 1.00 97.31 290 LYS A O 1
ATOM 2269 N N . ILE A 1 291 ? 5.429 -17.661 9.868 1.00 97.00 291 ILE A N 1
ATOM 2270 C CA . ILE A 1 291 ? 6.539 -17.282 10.756 1.00 97.00 291 ILE A CA 1
ATOM 2271 C C . ILE A 1 291 ? 7.812 -17.094 9.925 1.00 97.00 291 ILE A C 1
ATOM 2273 O O . ILE A 1 291 ? 8.132 -17.938 9.084 1.00 97.00 291 ILE A O 1
ATOM 2277 N N . TYR A 1 292 ? 8.528 -16.001 10.184 1.00 96.25 292 TYR A N 1
ATOM 2278 C CA . TYR A 1 292 ? 9.782 -15.685 9.513 1.00 96.25 292 TYR A CA 1
ATOM 2279 C C . TYR A 1 292 ? 10.825 -16.795 9.697 1.00 96.25 292 TYR A C 1
ATOM 2281 O O . TYR A 1 292 ? 11.174 -17.157 10.821 1.00 96.25 292 TYR A O 1
ATOM 2289 N N . ASP A 1 293 ? 11.334 -17.325 8.585 1.00 95.19 293 ASP A N 1
ATOM 2290 C CA . ASP A 1 293 ? 12.322 -18.414 8.556 1.00 95.19 293 ASP A CA 1
ATOM 2291 C C . ASP A 1 293 ? 13.752 -17.938 8.239 1.00 95.19 293 ASP A C 1
ATOM 2293 O O . ASP A 1 293 ? 14.657 -18.752 8.048 1.00 95.19 293 ASP A O 1
ATOM 2297 N N . GLY A 1 294 ? 13.967 -16.618 8.201 1.00 91.56 294 GLY A N 1
ATOM 2298 C CA . GLY A 1 294 ? 15.231 -15.993 7.804 1.00 91.56 294 GLY A CA 1
ATOM 2299 C C . GLY A 1 294 ? 15.283 -15.566 6.335 1.00 91.56 294 GLY A C 1
ATOM 2300 O O . GLY A 1 294 ? 16.220 -14.869 5.954 1.00 91.56 294 GLY A O 1
ATOM 2301 N N . VAL A 1 295 ? 14.302 -15.965 5.517 1.00 93.00 295 VAL A N 1
ATOM 2302 C CA . VAL A 1 295 ? 14.181 -15.550 4.108 1.00 93.00 295 VAL A CA 1
ATOM 2303 C C . VAL A 1 295 ? 12.745 -15.155 3.772 1.00 93.00 295 VAL A C 1
ATOM 2305 O O . VAL A 1 295 ? 12.506 -14.101 3.192 1.00 93.00 295 VAL A O 1
ATOM 2308 N N . ASN A 1 296 ? 11.788 -15.996 4.152 1.00 96.50 296 ASN A N 1
ATOM 2309 C CA . ASN A 1 296 ? 10.364 -15.857 3.873 1.00 96.50 296 ASN A CA 1
ATOM 2310 C C . ASN A 1 296 ? 9.585 -15.701 5.176 1.00 96.50 296 ASN A C 1
ATOM 2312 O O . ASN A 1 296 ? 10.067 -16.060 6.250 1.00 96.50 296 ASN A O 1
ATOM 2316 N N . GLY A 1 297 ? 8.338 -15.254 5.072 1.00 97.50 297 GLY A N 1
ATOM 2317 C CA . GLY A 1 297 ? 7.483 -15.031 6.233 1.00 97.50 297 GLY A CA 1
ATOM 2318 C C . GLY A 1 297 ? 7.733 -13.688 6.915 1.00 97.50 297 GLY A C 1
ATOM 2319 O O . GLY A 1 297 ? 8.471 -12.839 6.414 1.00 97.50 297 GLY A O 1
ATOM 2320 N N . VAL A 1 298 ? 7.103 -13.511 8.073 1.00 97.56 298 VAL A N 1
ATOM 2321 C CA . VAL A 1 298 ? 7.109 -12.287 8.883 1.00 97.56 298 VAL A CA 1
ATOM 2322 C C . VAL A 1 298 ? 7.126 -12.619 10.377 1.00 97.56 298 VAL A C 1
ATOM 2324 O O . VAL A 1 298 ? 6.806 -13.734 10.791 1.00 97.56 298 VAL A O 1
ATOM 2327 N N . ASN A 1 299 ? 7.501 -11.648 11.208 1.00 96.44 299 ASN A N 1
ATOM 2328 C CA . ASN A 1 299 ? 7.623 -11.851 12.658 1.00 96.44 299 ASN A CA 1
ATOM 2329 C C . ASN A 1 299 ? 6.277 -11.822 13.408 1.00 96.44 299 ASN A C 1
ATOM 2331 O O . ASN A 1 299 ? 6.213 -12.213 14.569 1.00 96.44 299 ASN A O 1
ATOM 2335 N N . ASN A 1 300 ? 5.206 -11.367 12.759 1.00 96.88 300 ASN A N 1
ATOM 2336 C CA . ASN A 1 300 ? 3.881 -11.175 13.349 1.00 96.88 300 ASN A CA 1
ATOM 2337 C C . ASN A 1 300 ? 2.753 -11.838 12.528 1.00 96.88 300 ASN A C 1
ATOM 2339 O O . ASN A 1 300 ? 1.825 -11.152 12.105 1.00 96.88 300 ASN A O 1
ATOM 2343 N N . PRO A 1 301 ? 2.809 -13.153 12.254 1.00 97.50 301 PRO A N 1
ATOM 2344 C CA . PRO A 1 301 ? 1.931 -13.829 11.287 1.00 97.50 301 PRO A CA 1
ATOM 2345 C C . PRO A 1 301 ? 0.445 -13.882 11.673 1.00 97.50 301 PRO A C 1
ATOM 2347 O O . PRO A 1 301 ? -0.390 -14.169 10.819 1.00 97.50 301 PRO A O 1
ATOM 2350 N N . ASP A 1 302 ? 0.107 -13.621 12.936 1.00 97.00 302 ASP A N 1
ATOM 2351 C CA . ASP A 1 302 ? -1.283 -13.580 13.410 1.00 97.00 302 ASP A CA 1
ATOM 2352 C C . ASP A 1 302 ? -1.971 -12.246 13.094 1.00 97.00 302 ASP A C 1
ATOM 2354 O O . ASP A 1 302 ? -3.185 -12.109 13.249 1.00 97.00 302 ASP A O 1
ATOM 2358 N N . ASP A 1 303 ? -1.206 -11.244 12.665 1.00 98.12 303 ASP A N 1
ATOM 2359 C CA . ASP A 1 303 ? -1.725 -9.911 12.408 1.00 98.12 303 ASP A CA 1
ATOM 2360 C C . ASP A 1 303 ? -2.555 -9.833 11.116 1.00 98.12 303 ASP A C 1
ATOM 2362 O O . ASP A 1 303 ? -2.202 -10.476 10.123 1.00 98.12 303 ASP A O 1
ATOM 2366 N N . PRO A 1 304 ? -3.650 -9.044 11.094 1.00 98.38 304 PRO A N 1
ATOM 2367 C CA . PRO A 1 304 ? -4.425 -8.821 9.879 1.00 98.38 304 PRO A CA 1
ATOM 2368 C C . PRO A 1 304 ? -3.605 -8.130 8.796 1.00 98.38 304 PRO A C 1
ATOM 2370 O O . PRO A 1 304 ? -2.758 -7.286 9.091 1.00 98.38 304 PRO A O 1
ATOM 2373 N N . VAL A 1 305 ? -3.954 -8.408 7.543 1.00 98.75 305 VAL A N 1
ATOM 2374 C CA . VAL A 1 305 ? -3.476 -7.667 6.372 1.00 98.75 305 VAL A CA 1
ATOM 2375 C C . VAL A 1 305 ? -4.636 -6.889 5.761 1.00 98.75 305 VAL A C 1
ATOM 2377 O O . VAL A 1 305 ? -5.691 -7.444 5.470 1.00 98.75 305 VAL A O 1
ATOM 2380 N N . PHE A 1 306 ? -4.425 -5.604 5.531 1.00 98.88 306 PHE A N 1
ATOM 2381 C CA . PHE A 1 306 ? -5.327 -4.715 4.821 1.00 98.88 306 PHE A CA 1
ATOM 2382 C C . PHE A 1 306 ? -4.750 -4.461 3.430 1.00 98.88 306 PHE A C 1
ATOM 2384 O O . PHE A 1 306 ? -3.583 -4.093 3.297 1.00 98.88 306 PHE A O 1
ATOM 2391 N N . ILE A 1 307 ? -5.555 -4.664 2.395 1.00 98.88 307 ILE A N 1
ATOM 2392 C CA . ILE A 1 307 ? -5.160 -4.443 1.004 1.00 98.88 307 ILE A CA 1
ATOM 2393 C C . ILE A 1 307 ? -5.992 -3.287 0.467 1.00 98.88 307 ILE A C 1
ATOM 2395 O O . ILE A 1 307 ? -7.215 -3.389 0.410 1.00 98.88 307 ILE A O 1
ATOM 2399 N N . GLY A 1 308 ? -5.329 -2.198 0.085 1.00 98.69 308 GLY A N 1
ATOM 2400 C CA . GLY A 1 308 ? -5.939 -1.075 -0.614 1.00 98.69 308 GLY A CA 1
ATOM 2401 C C . GLY A 1 308 ? -5.775 -1.223 -2.123 1.00 98.69 308 GLY A C 1
ATOM 2402 O O . GLY A 1 308 ? -4.653 -1.270 -2.620 1.00 98.69 308 GLY A O 1
ATOM 2403 N N . LEU A 1 309 ? -6.883 -1.286 -2.858 1.00 98.62 309 LEU A N 1
ATOM 2404 C CA . LEU A 1 309 ? -6.914 -1.359 -4.318 1.00 98.62 309 LEU A CA 1
ATOM 2405 C C . LEU A 1 309 ? -7.336 -0.006 -4.901 1.00 98.62 309 LEU A C 1
ATOM 2407 O O . LEU A 1 309 ? -8.523 0.314 -4.944 1.00 98.62 309 LEU A O 1
ATOM 2411 N N . ASN A 1 310 ? -6.375 0.798 -5.350 1.00 97.44 310 ASN A N 1
ATOM 2412 C CA . ASN A 1 310 ? -6.681 2.001 -6.118 1.00 97.44 310 ASN A CA 1
ATOM 2413 C C . ASN A 1 310 ? -6.913 1.614 -7.584 1.00 97.44 310 ASN A C 1
ATOM 2415 O O . ASN A 1 310 ? -5.976 1.263 -8.302 1.00 97.44 310 ASN A O 1
ATOM 2419 N N . LEU A 1 311 ? -8.177 1.603 -8.000 1.00 97.00 311 LEU A N 1
ATOM 2420 C CA . LEU A 1 311 ? -8.633 1.057 -9.272 1.00 97.00 311 LEU A CA 1
ATOM 2421 C C . LEU A 1 311 ? -8.511 2.097 -10.394 1.00 97.00 311 LEU A C 1
ATOM 2423 O O . LEU A 1 311 ? -9.216 3.112 -10.436 1.00 97.00 311 LEU A O 1
ATOM 2427 N N . ASN A 1 312 ? -7.651 1.771 -11.355 1.00 95.69 312 ASN A N 1
ATOM 2428 C CA . ASN A 1 312 ? -7.410 2.486 -12.605 1.00 95.69 312 ASN A CA 1
ATOM 2429 C C . ASN A 1 312 ? -7.761 1.590 -13.807 1.00 95.69 312 ASN A C 1
ATOM 2431 O O . ASN A 1 312 ? -7.029 1.521 -14.788 1.00 95.69 312 ASN A O 1
ATOM 2435 N N . THR A 1 313 ? -8.873 0.858 -13.699 1.00 94.06 313 THR A N 1
ATOM 2436 C CA . THR A 1 313 ? -9.331 -0.142 -14.683 1.00 94.06 313 THR A CA 1
ATOM 2437 C C . THR A 1 313 ? -10.459 0.362 -15.586 1.00 94.06 313 THR A C 1
ATOM 2439 O O . THR A 1 313 ? -11.057 -0.429 -16.318 1.00 94.06 313 THR A O 1
ATOM 2442 N N . ASN A 1 314 ? -10.821 1.647 -15.470 1.00 92.19 314 ASN A N 1
ATOM 2443 C CA . ASN A 1 314 ? -11.897 2.295 -16.225 1.00 92.19 314 ASN A CA 1
ATOM 2444 C C . ASN A 1 314 ? -13.226 1.501 -16.224 1.00 92.19 314 ASN A C 1
ATOM 2446 O O . ASN A 1 314 ? -13.918 1.404 -17.235 1.00 92.19 314 ASN A O 1
ATOM 2450 N N . SER A 1 315 ? -13.581 0.914 -15.074 1.00 91.44 315 SER A N 1
ATOM 2451 C CA . SER A 1 315 ? -14.782 0.075 -14.893 1.00 91.44 315 SER A CA 1
ATOM 2452 C C . SER A 1 315 ? -14.851 -1.157 -15.814 1.00 91.44 315 SER A C 1
ATOM 2454 O O . SER A 1 315 ? -15.937 -1.623 -16.159 1.00 91.44 315 SER A O 1
ATOM 2456 N N . ASN A 1 316 ? -13.703 -1.707 -16.227 1.00 95.12 316 ASN A N 1
ATOM 2457 C CA . ASN A 1 316 ? -13.636 -2.959 -16.981 1.00 95.12 316 ASN A CA 1
ATOM 2458 C C . ASN A 1 316 ? -14.132 -4.136 -16.122 1.00 95.12 316 ASN A C 1
ATOM 2460 O O . ASN A 1 316 ? -13.388 -4.674 -15.299 1.00 95.12 316 ASN A O 1
ATOM 2464 N N . LEU A 1 317 ? -15.393 -4.534 -16.319 1.00 96.25 317 LEU A N 1
ATOM 2465 C CA . LEU A 1 317 ? -16.059 -5.553 -15.505 1.00 96.25 317 LEU A CA 1
ATOM 2466 C C . LEU A 1 317 ? -15.360 -6.915 -15.553 1.00 96.25 317 LEU A C 1
ATOM 2468 O O . LEU A 1 317 ? -15.301 -7.581 -14.525 1.00 96.25 317 LEU A O 1
ATOM 2472 N N . ASP A 1 318 ? -14.802 -7.325 -16.694 1.00 96.38 318 ASP A N 1
ATOM 2473 C CA . ASP A 1 318 ? -14.106 -8.612 -16.812 1.00 96.38 318 ASP A CA 1
ATOM 2474 C C . ASP A 1 318 ? -12.835 -8.635 -15.954 1.00 96.38 318 ASP A C 1
ATOM 2476 O O . ASP A 1 318 ? -12.614 -9.572 -15.182 1.00 96.38 318 ASP A O 1
ATOM 2480 N N . CYS A 1 319 ? -12.045 -7.558 -16.010 1.00 97.12 319 CYS A N 1
ATOM 2481 C CA . CYS A 1 319 ? -10.863 -7.402 -15.166 1.00 97.12 319 CYS A CA 1
ATOM 2482 C C . CYS A 1 319 ? -11.242 -7.321 -13.678 1.00 97.12 319 CYS A C 1
ATOM 2484 O O . CYS A 1 319 ? -10.638 -7.996 -12.846 1.00 97.12 319 CYS A O 1
ATOM 2486 N N . LEU A 1 320 ? -12.286 -6.565 -13.327 1.00 97.88 320 LEU A N 1
ATOM 2487 C CA . LEU A 1 320 ? -12.774 -6.453 -11.947 1.00 97.88 320 LEU A CA 1
ATOM 2488 C C . LEU A 1 320 ? -13.292 -7.796 -11.401 1.00 97.88 320 LEU A C 1
ATOM 2490 O O . LEU A 1 320 ? -12.963 -8.175 -10.277 1.00 97.88 320 LEU A O 1
ATOM 2494 N N . ASN A 1 321 ? -14.031 -8.561 -12.208 1.00 97.62 321 ASN A N 1
ATOM 2495 C CA . ASN A 1 321 ? -14.458 -9.922 -11.873 1.00 97.62 321 ASN A CA 1
ATOM 2496 C C . ASN A 1 321 ? -13.254 -10.838 -11.633 1.00 97.62 321 ASN A C 1
ATOM 2498 O O . ASN A 1 321 ? -13.258 -11.636 -10.693 1.00 97.62 321 ASN A O 1
ATOM 2502 N N . LEU A 1 322 ? -12.208 -10.704 -12.453 1.00 98.00 322 LEU A N 1
ATOM 2503 C CA . LEU A 1 322 ? -10.968 -11.449 -12.278 1.00 98.00 322 LEU A CA 1
ATOM 2504 C C . LEU A 1 322 ? -10.245 -11.057 -10.981 1.00 98.00 322 LEU A C 1
ATOM 2506 O O . LEU A 1 322 ? -9.778 -11.946 -10.274 1.00 98.00 322 LEU A O 1
ATOM 2510 N N . ILE A 1 323 ? -10.204 -9.771 -10.611 1.00 98.50 323 ILE A N 1
ATOM 2511 C CA . ILE A 1 323 ? -9.680 -9.334 -9.304 1.00 98.50 323 ILE A CA 1
ATOM 2512 C C . ILE A 1 323 ? -10.449 -10.025 -8.175 1.00 98.50 323 ILE A C 1
ATOM 2514 O O . ILE A 1 323 ? -9.825 -10.616 -7.292 1.00 98.50 323 ILE A O 1
ATOM 2518 N N . GLY A 1 324 ? -11.785 -10.004 -8.222 1.00 97.94 324 GLY A N 1
ATOM 2519 C CA . GLY A 1 324 ? -12.623 -10.677 -7.230 1.00 97.94 324 GLY A CA 1
ATOM 2520 C C . GLY A 1 324 ? -12.310 -12.173 -7.122 1.00 97.94 324 GLY A C 1
ATOM 2521 O O . GLY A 1 324 ? -12.011 -12.675 -6.038 1.00 97.94 324 GLY A O 1
ATOM 2522 N N . TYR A 1 325 ? -12.254 -12.870 -8.260 1.00 98.25 325 TYR A N 1
ATOM 2523 C CA . TYR A 1 325 ? -11.858 -14.279 -8.317 1.00 98.25 325 TYR A CA 1
ATOM 2524 C C . TYR A 1 325 ? -10.476 -14.530 -7.699 1.00 98.25 325 TYR A C 1
ATOM 2526 O O . TYR A 1 325 ? -10.323 -15.468 -6.915 1.00 98.25 325 TYR A O 1
ATOM 2534 N N . LEU A 1 326 ? -9.4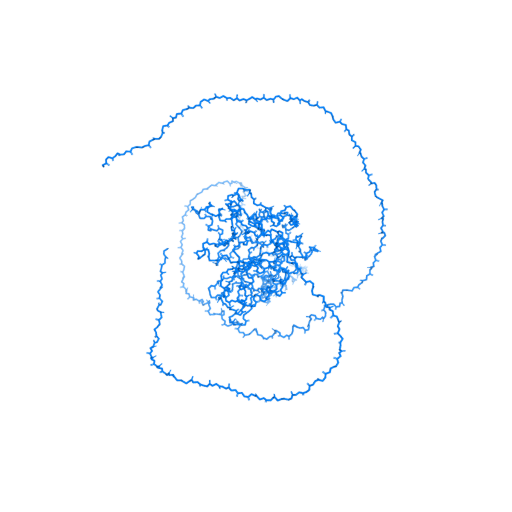73 -13.706 -8.017 1.00 98.69 326 LEU A N 1
ATOM 2535 C CA . LEU A 1 326 ? -8.123 -13.849 -7.474 1.00 98.69 326 LEU A CA 1
ATOM 2536 C C . LEU A 1 326 ? -8.117 -13.665 -5.949 1.00 98.69 326 LEU A C 1
ATOM 2538 O O . LEU A 1 326 ? -7.529 -14.483 -5.244 1.00 98.69 326 LEU A O 1
ATOM 2542 N N . ILE A 1 327 ? -8.823 -12.665 -5.413 1.00 98.62 327 ILE A N 1
ATOM 2543 C CA . ILE A 1 327 ? -8.937 -12.477 -3.958 1.00 98.62 327 ILE A CA 1
ATOM 2544 C C . ILE A 1 327 ? -9.547 -13.723 -3.303 1.00 98.62 327 ILE A C 1
ATOM 2546 O O . ILE A 1 327 ? -8.998 -14.234 -2.326 1.00 98.62 327 ILE A O 1
ATOM 2550 N N . THR A 1 328 ? -10.640 -14.266 -3.847 1.00 97.94 328 THR A N 1
ATOM 2551 C CA . THR A 1 328 ? -11.255 -15.493 -3.317 1.00 97.94 328 THR A CA 1
ATOM 2552 C C . THR A 1 328 ? -10.315 -16.695 -3.426 1.00 97.94 328 THR A C 1
ATOM 2554 O O . THR A 1 328 ? -10.171 -17.451 -2.461 1.00 97.94 328 THR A O 1
ATOM 2557 N N . LYS A 1 329 ? -9.635 -16.860 -4.567 1.00 98.31 329 LYS A N 1
ATOM 2558 C CA . LYS A 1 329 ? -8.675 -17.944 -4.817 1.00 98.31 329 LYS A CA 1
ATOM 2559 C C . LYS A 1 329 ? -7.572 -17.969 -3.759 1.00 98.31 329 LYS A C 1
ATOM 2561 O O . LYS A 1 329 ? -7.268 -19.039 -3.236 1.00 98.31 329 LYS A O 1
ATOM 2566 N N . TYR A 1 330 ? -6.998 -16.812 -3.434 1.00 98.50 330 TYR A N 1
ATOM 2567 C CA . TYR A 1 330 ? -5.858 -16.714 -2.520 1.00 98.50 330 TYR A CA 1
ATOM 2568 C C . TYR A 1 330 ? -6.250 -16.594 -1.048 1.00 98.50 330 TYR A C 1
ATOM 2570 O O . TYR A 1 330 ? -5.547 -17.113 -0.183 1.00 98.50 330 TYR A O 1
ATOM 2578 N N . PHE A 1 331 ? -7.371 -15.943 -0.737 1.00 98.44 331 PHE A N 1
ATOM 2579 C CA . PHE A 1 331 ? -7.673 -15.527 0.632 1.00 98.44 331 PHE A CA 1
ATOM 2580 C C . PHE A 1 331 ? -9.002 -16.042 1.183 1.00 98.44 331 PHE A C 1
ATOM 2582 O O . PHE A 1 331 ? -9.333 -15.673 2.303 1.00 98.44 331 PHE A O 1
ATOM 2589 N N . SER A 1 332 ? -9.748 -16.908 0.485 1.00 96.25 332 SER A N 1
ATOM 2590 C CA . SER A 1 332 ? -11.083 -17.392 0.911 1.00 96.25 332 SER A CA 1
ATOM 2591 C C . SER A 1 332 ? -11.217 -17.749 2.401 1.00 96.25 332 SER A C 1
ATOM 2593 O O . SER A 1 332 ? -12.189 -17.359 3.039 1.00 96.25 332 SER A O 1
ATOM 2595 N N . THR A 1 333 ? -10.242 -18.444 2.993 1.00 96.44 333 THR A N 1
ATOM 2596 C CA . THR A 1 333 ? -10.265 -18.841 4.419 1.00 96.44 333 THR A CA 1
ATOM 2597 C C . THR A 1 333 ? -9.902 -17.711 5.392 1.00 96.44 333 THR A C 1
ATOM 2599 O O . THR A 1 333 ? -10.131 -17.808 6.601 1.00 96.44 333 THR A O 1
ATOM 2602 N N . ARG A 1 334 ? -9.340 -16.623 4.868 1.00 97.69 334 ARG A N 1
ATOM 2603 C CA . ARG A 1 334 ? -8.847 -15.450 5.596 1.00 97.69 334 ARG A CA 1
ATOM 2604 C C . ARG A 1 334 ? -9.703 -14.208 5.380 1.00 97.69 334 ARG A C 1
ATOM 2606 O O . ARG A 1 334 ? -9.480 -13.229 6.075 1.00 97.69 334 ARG A O 1
ATOM 2613 N N . LEU A 1 335 ? -10.686 -14.224 4.486 1.00 97.19 335 LEU A N 1
ATOM 2614 C CA . LEU A 1 335 ? -11.612 -13.103 4.345 1.00 97.19 335 LEU A CA 1
ATOM 2615 C C . LEU A 1 335 ? -12.459 -12.921 5.613 1.00 97.19 335 LEU A C 1
ATOM 2617 O O . LEU A 1 335 ? -12.649 -13.845 6.425 1.00 97.19 335 LEU A O 1
ATOM 2621 N N . LEU A 1 336 ? -12.946 -11.694 5.789 1.00 94.75 336 LEU A N 1
ATOM 2622 C CA . LEU A 1 336 ? -14.001 -11.397 6.749 1.00 94.75 336 LEU A CA 1
ATOM 2623 C C . LEU A 1 336 ? -15.317 -12.059 6.328 1.00 94.75 336 LEU A C 1
ATOM 2625 O O . LEU A 1 336 ? -15.534 -12.387 5.163 1.00 94.75 336 LEU A O 1
ATOM 2629 N N . ASN A 1 337 ? -16.207 -12.251 7.299 1.00 90.06 337 ASN A N 1
ATOM 2630 C CA . ASN A 1 337 ? -17.562 -12.712 7.025 1.00 90.06 337 ASN A CA 1
ATOM 2631 C C . ASN A 1 337 ? -18.299 -11.703 6.128 1.00 90.06 337 ASN A C 1
ATOM 2633 O O . ASN A 1 337 ? -18.058 -10.500 6.216 1.00 90.06 337 ASN A O 1
ATOM 2637 N N . ASN A 1 338 ? -19.274 -12.180 5.348 1.00 88.12 338 ASN A N 1
ATOM 2638 C CA . ASN A 1 338 ? -20.080 -11.339 4.453 1.00 88.12 338 ASN A CA 1
ATOM 2639 C C . ASN A 1 338 ? -20.851 -10.214 5.183 1.00 88.12 338 ASN A C 1
ATOM 2641 O O . ASN A 1 338 ? -21.232 -9.222 4.578 1.00 88.12 338 ASN A O 1
ATOM 2645 N N . GLU A 1 339 ? -21.052 -10.323 6.500 1.00 88.12 339 GLU A N 1
ATOM 2646 C CA . GLU A 1 339 ? -21.622 -9.246 7.331 1.00 88.12 339 GLU A CA 1
ATOM 2647 C C . GLU A 1 339 ? -20.742 -7.983 7.399 1.00 88.12 339 GLU A C 1
ATOM 2649 O O . GLU A 1 339 ? -21.191 -6.954 7.888 1.00 88.12 339 GLU A O 1
ATOM 2654 N N . TYR A 1 340 ? -19.491 -8.067 6.941 1.00 87.62 340 TYR A N 1
ATOM 2655 C CA . TYR A 1 340 ? -18.543 -6.958 6.837 1.00 87.62 340 TYR A CA 1
ATOM 2656 C C . TYR A 1 340 ? -18.240 -6.592 5.378 1.00 87.62 340 TYR A C 1
ATOM 2658 O O . TYR A 1 340 ? -17.215 -5.965 5.109 1.00 87.62 340 TYR A O 1
ATOM 2666 N N . SER A 1 341 ? -19.063 -7.029 4.420 1.00 87.38 341 SER A N 1
ATOM 2667 C CA . SER A 1 341 ? -18.946 -6.559 3.039 1.00 87.38 341 SER A CA 1
ATOM 2668 C C . SER A 1 341 ? -19.484 -5.135 2.907 1.00 87.38 341 SER A C 1
ATOM 2670 O O 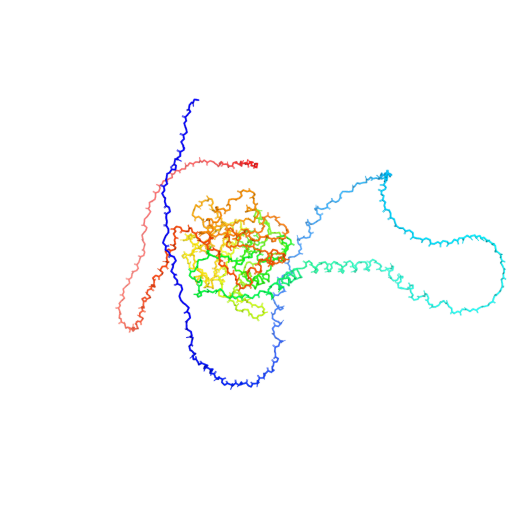. SER A 1 341 ? -20.338 -4.697 3.686 1.00 87.38 341 SER A O 1
ATOM 2672 N N . PHE A 1 342 ? -18.995 -4.426 1.892 1.00 84.12 342 PHE A N 1
ATOM 2673 C CA . PHE A 1 342 ? -19.320 -3.028 1.617 1.00 84.12 342 PHE A CA 1
ATOM 2674 C C . PHE A 1 342 ? -20.831 -2.768 1.523 1.00 84.12 342 PHE A C 1
ATOM 2676 O O . PHE A 1 342 ? -21.317 -1.746 1.996 1.00 84.12 342 PHE A O 1
ATOM 2683 N N . GLN A 1 343 ? -21.594 -3.711 0.966 1.00 79.25 343 GLN A N 1
ATOM 2684 C CA . GLN A 1 343 ? -23.048 -3.581 0.823 1.00 79.25 343 GLN A CA 1
ATOM 2685 C C . GLN A 1 343 ? -23.814 -3.750 2.143 1.00 79.25 343 GLN A C 1
ATOM 2687 O O . GLN A 1 343 ? -24.955 -3.302 2.257 1.00 79.25 343 GLN A O 1
ATOM 2692 N N . ASN A 1 344 ? -23.216 -4.424 3.127 1.00 79.31 344 ASN A N 1
ATOM 2693 C CA . ASN A 1 344 ? -23.920 -4.884 4.320 1.00 79.31 344 ASN A CA 1
ATOM 2694 C C . ASN A 1 344 ? -23.636 -4.038 5.561 1.00 79.31 344 ASN A C 1
ATOM 2696 O O . ASN A 1 344 ? -24.457 -4.037 6.482 1.00 79.31 344 ASN A O 1
ATOM 2700 N N . ASN A 1 345 ? -22.486 -3.358 5.634 1.00 78.94 345 ASN A N 1
ATOM 2701 C CA . ASN A 1 345 ? -22.046 -2.761 6.889 1.00 78.94 345 ASN A CA 1
ATOM 2702 C C . ASN A 1 345 ? -21.155 -1.526 6.722 1.00 78.94 345 ASN A C 1
ATOM 2704 O O . ASN A 1 345 ? -20.096 -1.579 6.103 1.00 78.94 345 ASN A O 1
ATOM 2708 N N . ASP A 1 346 ? -21.559 -0.438 7.383 1.00 80.00 346 ASP A N 1
ATOM 2709 C CA . ASP A 1 346 ? -20.822 0.825 7.409 1.00 80.00 346 ASP A CA 1
ATOM 2710 C C . ASP A 1 346 ? -19.793 0.929 8.560 1.00 80.00 346 ASP A C 1
ATOM 2712 O O . ASP A 1 346 ? -19.032 1.892 8.647 1.00 80.00 346 ASP A O 1
ATOM 2716 N N . ASP A 1 347 ? -19.755 -0.049 9.469 1.00 84.19 347 ASP A N 1
ATOM 2717 C CA . ASP A 1 347 ? -19.065 0.016 10.762 1.00 84.19 347 ASP A CA 1
ATOM 2718 C C . ASP A 1 347 ? -17.701 -0.705 10.767 1.00 84.19 347 ASP A C 1
ATOM 2720 O O . ASP A 1 347 ? -17.271 -1.256 11.783 1.00 84.19 347 ASP A O 1
ATOM 2724 N N . ILE A 1 348 ? -16.964 -0.681 9.650 1.00 89.56 348 ILE A N 1
ATOM 2725 C CA . ILE A 1 348 ? -15.642 -1.330 9.553 1.00 89.56 348 ILE A CA 1
ATOM 2726 C C . ILE A 1 348 ? -14.636 -0.792 10.587 1.00 89.56 348 ILE A C 1
ATOM 2728 O O . ILE A 1 348 ? -13.780 -1.522 11.074 1.00 89.56 348 ILE A O 1
ATOM 2732 N N . ALA A 1 349 ? -14.773 0.470 11.003 1.00 92.19 349 ALA A N 1
ATOM 2733 C CA . ALA A 1 349 ? -13.952 1.077 12.050 1.00 92.19 349 ALA A CA 1
ATOM 2734 C C . ALA A 1 349 ? -14.229 0.511 13.459 1.00 92.19 349 ALA A C 1
ATOM 2736 O O . ALA A 1 349 ? -13.452 0.759 14.388 1.00 92.19 349 ALA A O 1
ATOM 2737 N N . ASP A 1 350 ? -15.370 -0.153 13.660 1.00 92.50 350 ASP A N 1
ATOM 2738 C CA . ASP A 1 350 ? -15.830 -0.727 14.930 1.00 92.50 350 ASP A CA 1
ATOM 2739 C C . ASP A 1 350 ? -15.499 -2.217 15.075 1.00 92.50 350 ASP A C 1
ATOM 2741 O O . ASP A 1 350 ? -15.656 -2.762 16.170 1.00 92.50 350 ASP A O 1
ATOM 2745 N N . ILE A 1 351 ? -14.982 -2.864 14.025 1.00 94.25 351 ILE A N 1
ATOM 2746 C CA . ILE A 1 351 ? -14.515 -4.247 14.120 1.00 94.25 351 ILE A CA 1
ATOM 2747 C C . ILE A 1 351 ? -13.416 -4.361 15.180 1.00 94.25 351 ILE A C 1
ATOM 2749 O O . ILE A 1 351 ? -12.528 -3.509 15.285 1.00 94.25 351 ILE A O 1
ATOM 2753 N N . THR A 1 352 ? -13.489 -5.404 16.001 1.00 96.44 352 THR A N 1
ATOM 2754 C CA . THR A 1 352 ? -12.496 -5.620 17.055 1.00 96.44 352 THR A CA 1
ATOM 2755 C C . THR A 1 352 ? -11.231 -6.253 16.489 1.00 96.44 352 THR A C 1
ATOM 2757 O O . THR A 1 352 ? -11.287 -7.045 15.546 1.00 96.44 352 THR A O 1
ATOM 2760 N N . MET A 1 353 ? -10.078 -5.959 17.089 1.00 97.50 353 MET A N 1
ATOM 2761 C CA . MET A 1 353 ? -8.806 -6.546 16.658 1.00 97.50 353 MET A CA 1
ATOM 2762 C C . MET A 1 353 ? -8.826 -8.080 16.727 1.00 97.50 353 MET A C 1
ATOM 2764 O O . MET A 1 353 ? -8.287 -8.738 15.847 1.00 97.50 353 MET A O 1
ATOM 2768 N N . ALA A 1 354 ? -9.514 -8.672 17.708 1.00 97.12 354 ALA A N 1
ATOM 2769 C CA . ALA A 1 354 ? -9.674 -10.123 17.808 1.00 97.12 354 ALA A CA 1
ATOM 2770 C C . ALA A 1 354 ? -10.400 -10.736 16.597 1.00 97.12 354 ALA A C 1
ATOM 2772 O O . ALA A 1 354 ? -10.052 -11.833 16.172 1.00 97.12 354 ALA A O 1
ATOM 2773 N N . GLN A 1 355 ? -11.382 -10.037 16.019 1.00 96.31 355 GLN A N 1
ATOM 2774 C CA . GLN A 1 355 ? -12.089 -10.502 14.818 1.00 96.31 355 GLN A CA 1
ATOM 2775 C C . GLN A 1 355 ? -11.238 -10.386 13.549 1.00 96.31 355 GLN A C 1
ATOM 2777 O O . GLN A 1 355 ? -11.480 -11.107 12.583 1.00 96.31 355 GLN A O 1
ATOM 2782 N N . LEU A 1 356 ? -10.248 -9.493 13.560 1.00 97.62 356 LEU A N 1
ATOM 2783 C CA . LEU A 1 356 ? -9.310 -9.279 12.464 1.00 97.62 356 LEU A CA 1
ATOM 2784 C C . LEU A 1 356 ? -8.113 -10.243 12.490 1.00 97.62 356 LEU A C 1
ATOM 2786 O O . LEU A 1 356 ? -7.405 -10.351 11.496 1.00 97.62 356 LEU A O 1
ATOM 2790 N N . MET A 1 357 ? -7.860 -10.945 13.595 1.00 97.56 357 MET A N 1
ATOM 2791 C CA . MET A 1 357 ? -6.688 -11.815 13.734 1.00 97.56 357 MET A CA 1
ATOM 2792 C C . MET A 1 357 ? -6.587 -12.831 12.579 1.00 97.56 357 MET A C 1
ATOM 2794 O O . MET A 1 357 ? -7.503 -13.621 12.336 1.00 97.56 357 MET A O 1
ATOM 2798 N N . GLY A 1 358 ? -5.469 -12.797 11.850 1.00 97.50 358 GLY A N 1
ATOM 2799 C CA . GLY A 1 358 ? -5.174 -13.660 10.705 1.00 97.50 358 GLY A CA 1
ATOM 2800 C C . GLY A 1 358 ? -6.045 -13.426 9.465 1.00 97.50 358 GLY A C 1
ATOM 2801 O O . GLY A 1 358 ? -6.069 -14.291 8.577 1.00 97.50 358 GLY A O 1
ATOM 2802 N N . LYS A 1 359 ? -6.779 -12.304 9.412 1.00 98.31 359 LYS A N 1
ATOM 2803 C CA . LYS A 1 359 ? -7.705 -11.957 8.329 1.00 98.31 359 LYS A CA 1
ATOM 2804 C C . LYS A 1 359 ? -7.088 -11.045 7.273 1.00 98.31 359 LYS A C 1
ATOM 2806 O O . LYS A 1 359 ? -6.130 -10.321 7.528 1.00 98.31 359 LYS A O 1
ATOM 2811 N N . VAL A 1 360 ? -7.681 -11.087 6.085 1.00 98.62 360 VAL A N 1
ATOM 2812 C CA . VAL A 1 360 ? -7.446 -10.152 4.986 1.00 98.62 360 VAL A CA 1
ATOM 2813 C C . VAL A 1 360 ? -8.675 -9.262 4.845 1.00 98.62 360 VAL A C 1
ATOM 2815 O O . VAL A 1 360 ? -9.796 -9.767 4.754 1.00 98.62 360 VAL A O 1
ATOM 2818 N N . VAL A 1 361 ? -8.456 -7.950 4.833 1.00 98.38 361 VAL A N 1
ATOM 2819 C CA . VAL A 1 361 ? -9.496 -6.929 4.667 1.00 98.38 361 VAL A CA 1
ATOM 2820 C C . VAL A 1 361 ? -9.219 -6.146 3.392 1.00 98.38 361 VAL A C 1
ATOM 2822 O O . VAL A 1 361 ? -8.100 -5.677 3.187 1.00 98.38 361 VAL A O 1
ATOM 2825 N N . ILE A 1 362 ? -10.227 -6.009 2.537 1.00 98.25 362 ILE A N 1
ATOM 2826 C CA . ILE A 1 362 ? -10.101 -5.377 1.225 1.00 98.25 362 ILE A CA 1
ATOM 2827 C C . ILE A 1 362 ? -10.753 -3.999 1.248 1.00 98.25 362 ILE A C 1
ATOM 2829 O O . ILE A 1 362 ? -11.958 -3.870 1.473 1.00 98.25 362 ILE A O 1
ATOM 2833 N N . PHE A 1 363 ? -9.955 -2.979 0.966 1.00 98.06 363 PHE A N 1
ATOM 2834 C CA . PHE A 1 363 ? -10.408 -1.620 0.708 1.00 98.06 363 PHE A CA 1
ATOM 2835 C C . PHE A 1 363 ? -10.194 -1.280 -0.766 1.00 98.06 363 PHE A C 1
ATOM 2837 O O . PHE A 1 363 ? -9.229 -1.750 -1.369 1.00 98.06 363 PHE A O 1
ATOM 2844 N N . ALA A 1 364 ? -11.064 -0.459 -1.352 1.00 97.25 364 ALA A N 1
ATOM 2845 C CA . ALA A 1 364 ? -10.920 -0.057 -2.750 1.00 97.25 364 ALA A CA 1
ATOM 2846 C C . ALA A 1 364 ? -11.351 1.391 -3.021 1.00 97.25 364 ALA A C 1
ATOM 2848 O O . ALA A 1 364 ? -12.215 1.943 -2.334 1.00 97.25 364 ALA A O 1
ATOM 2849 N N . SER A 1 365 ? -10.796 1.990 -4.075 1.00 95.69 365 SER A N 1
ATOM 2850 C CA . SER A 1 365 ? -11.375 3.194 -4.681 1.00 95.69 365 SER A CA 1
ATOM 2851 C C . SER A 1 365 ? -12.694 2.853 -5.377 1.00 95.69 365 SER A C 1
ATOM 2853 O O . SER A 1 365 ? -13.032 1.685 -5.544 1.00 95.69 365 SER A O 1
ATOM 2855 N N . ASP A 1 366 ? -13.415 3.861 -5.844 1.00 92.31 366 ASP A N 1
ATOM 2856 C CA . ASP A 1 366 ? -14.646 3.700 -6.612 1.00 92.31 366 ASP A CA 1
ATOM 2857 C C . ASP A 1 366 ? -14.418 3.004 -7.967 1.00 92.31 366 ASP A C 1
ATOM 2859 O O . ASP A 1 366 ? -13.292 2.959 -8.482 1.00 92.31 366 ASP A O 1
ATOM 2863 N N . GLY A 1 367 ? -15.504 2.518 -8.577 1.00 92.50 367 GLY A N 1
ATOM 2864 C CA . GLY A 1 367 ? -15.510 1.956 -9.934 1.00 92.50 367 GLY A CA 1
ATOM 2865 C C . GLY A 1 367 ? -15.565 0.429 -10.016 1.00 92.50 367 GLY A C 1
ATOM 2866 O O . GLY A 1 367 ? -15.399 -0.123 -11.101 1.00 92.50 367 GLY A O 1
ATOM 2867 N N . PHE A 1 368 ? -15.797 -0.264 -8.897 1.00 94.81 368 PHE A N 1
ATOM 2868 C CA . PHE A 1 368 ? -15.991 -1.721 -8.860 1.00 94.81 368 PHE A CA 1
ATOM 2869 C C . PHE A 1 368 ? -17.466 -2.154 -8.885 1.00 94.81 368 PHE A C 1
ATOM 2871 O O . PHE A 1 368 ? -17.748 -3.353 -8.928 1.00 94.81 368 PHE A O 1
ATOM 2878 N N . GLN A 1 369 ? -18.409 -1.213 -8.832 1.00 92.88 369 GLN A N 1
ATOM 2879 C CA . GLN A 1 369 ? -19.839 -1.502 -8.734 1.00 92.88 369 GLN A CA 1
ATOM 2880 C C . GLN A 1 369 ? -20.353 -2.251 -9.967 1.00 92.88 369 GLN A C 1
ATOM 2882 O O . GLN A 1 369 ? -19.972 -1.961 -11.101 1.00 92.88 369 GLN A O 1
ATOM 2887 N N . GLY A 1 370 ? -21.241 -3.216 -9.739 1.00 92.56 370 GLY A N 1
ATOM 2888 C CA . GLY A 1 370 ? -21.775 -4.103 -10.769 1.00 92.56 370 GLY A CA 1
ATOM 2889 C C . GLY A 1 370 ? -20.828 -5.234 -11.183 1.00 92.56 370 GLY A C 1
ATOM 2890 O O . GLY A 1 370 ? -21.174 -6.006 -12.076 1.00 92.56 370 GLY A O 1
ATOM 2891 N N . SER A 1 371 ? -19.657 -5.354 -10.551 1.00 95.19 371 SER A N 1
ATOM 2892 C CA . SER A 1 371 ? -18.732 -6.477 -10.739 1.00 95.19 371 SER A CA 1
ATOM 2893 C C . SER A 1 371 ? -18.747 -7.426 -9.536 1.00 95.19 371 SER A C 1
ATOM 2895 O O . SER A 1 371 ? -19.151 -7.057 -8.436 1.00 95.19 371 SER A O 1
ATOM 2897 N N . GLY A 1 372 ? -18.218 -8.635 -9.707 1.00 92.00 372 GLY A N 1
ATOM 2898 C CA . GLY A 1 372 ? -18.005 -9.606 -8.633 1.00 92.00 372 GLY A CA 1
ATOM 2899 C C . GLY A 1 372 ? -16.992 -9.158 -7.573 1.00 92.00 372 GLY A C 1
ATOM 2900 O O . GLY A 1 372 ? -16.908 -9.780 -6.519 1.00 92.00 372 GLY A O 1
ATOM 2901 N N . LEU A 1 373 ? -16.241 -8.074 -7.807 1.00 95.69 373 LEU A N 1
ATOM 2902 C CA . LEU A 1 373 ? -15.402 -7.464 -6.774 1.00 95.69 373 LEU A CA 1
ATOM 2903 C C . LEU A 1 373 ? -16.246 -6.773 -5.688 1.00 95.69 373 LEU A C 1
ATOM 2905 O O . LEU A 1 373 ? -15.823 -6.717 -4.535 1.00 95.69 373 LEU A O 1
ATOM 2909 N N . GLU A 1 374 ? -17.447 -6.297 -6.029 1.00 93.56 374 GLU A N 1
ATOM 2910 C CA . GLU A 1 374 ? -18.337 -5.577 -5.110 1.00 93.56 374 GLU A CA 1
ATOM 2911 C C . GLU A 1 374 ? -18.738 -6.405 -3.883 1.00 93.56 374 GLU A C 1
ATOM 2913 O O . GLU A 1 374 ? -18.842 -5.866 -2.783 1.00 93.56 374 GLU A O 1
ATOM 2918 N N . GLU A 1 375 ? -18.890 -7.721 -4.043 1.00 90.50 375 GLU A N 1
ATOM 2919 C CA . GLU A 1 375 ? -19.249 -8.634 -2.949 1.00 90.50 375 GLU A CA 1
ATOM 2920 C C . GLU A 1 375 ? -18.088 -8.894 -1.973 1.00 90.50 375 GLU A C 1
ATOM 2922 O O . GLU A 1 375 ? -18.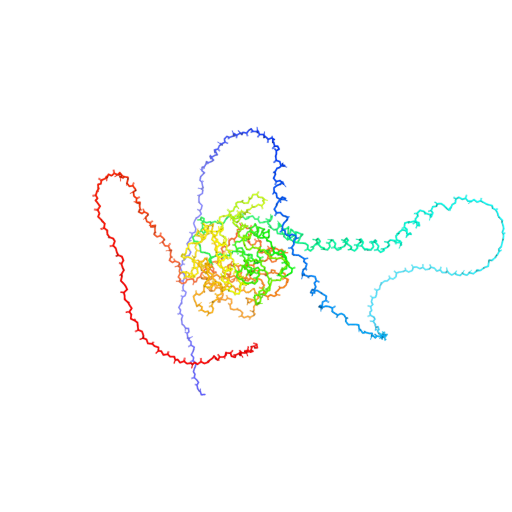301 -9.349 -0.849 1.00 90.50 375 GLU A O 1
ATOM 2927 N N . ILE A 1 376 ? -16.851 -8.625 -2.401 1.00 93.69 376 ILE A N 1
ATOM 2928 C CA . ILE A 1 376 ? -15.625 -8.989 -1.680 1.00 93.69 376 ILE A CA 1
ATOM 2929 C C . ILE A 1 376 ? -15.011 -7.779 -0.973 1.00 93.69 376 ILE A C 1
ATOM 2931 O O . ILE A 1 376 ? -14.403 -7.926 0.089 1.00 93.69 376 ILE A O 1
ATOM 2935 N N . VAL A 1 377 ? -15.164 -6.583 -1.546 1.00 95.75 377 VAL A N 1
ATOM 2936 C CA . VAL A 1 377 ? -14.695 -5.335 -0.936 1.00 95.75 377 VAL A CA 1
ATOM 2937 C C . VAL A 1 377 ? -15.404 -5.122 0.403 1.00 95.75 377 VAL A C 1
ATOM 2939 O O . VAL A 1 377 ? -16.627 -5.196 0.503 1.00 95.75 377 VAL A O 1
ATOM 2942 N N . ASN A 1 378 ? -14.629 -4.846 1.453 1.00 95.38 378 ASN A N 1
ATOM 2943 C CA . ASN A 1 378 ? -15.162 -4.562 2.784 1.00 95.38 378 ASN A CA 1
ATOM 2944 C C . ASN A 1 378 ? -15.551 -3.095 2.936 1.00 95.38 378 ASN A C 1
ATOM 2946 O O . ASN A 1 378 ? -16.505 -2.784 3.642 1.00 95.38 378 ASN A O 1
ATOM 2950 N N . TYR A 1 379 ? -14.809 -2.189 2.296 1.00 94.75 379 TYR A N 1
ATOM 2951 C CA . TYR A 1 379 ? -15.117 -0.765 2.330 1.00 94.75 379 TYR A CA 1
ATOM 2952 C C . TYR A 1 379 ? -14.523 -0.020 1.131 1.00 94.75 379 TYR A C 1
ATOM 2954 O O . TYR A 1 379 ? -13.473 -0.409 0.619 1.00 94.75 379 TYR A O 1
ATOM 2962 N N . SER A 1 380 ? -15.160 1.074 0.714 1.00 93.69 380 SER A N 1
ATOM 2963 C CA . SER A 1 380 ? -14.578 2.011 -0.251 1.00 93.69 380 SER A CA 1
ATOM 2964 C C . SER A 1 380 ? -14.193 3.311 0.437 1.00 93.69 380 SER A C 1
ATOM 2966 O O . SER A 1 380 ? -14.903 3.739 1.335 1.00 93.69 380 SER A O 1
ATOM 2968 N N . TRP A 1 381 ? -13.083 3.938 0.052 1.00 93.81 381 TRP A N 1
ATOM 2969 C CA . TRP A 1 381 ? -12.698 5.253 0.591 1.00 93.81 381 TRP A CA 1
ATOM 2970 C C . TRP A 1 381 ? -13.234 6.437 -0.222 1.00 93.81 381 TRP A C 1
ATOM 2972 O O . TRP A 1 381 ? -13.005 7.588 0.155 1.00 93.81 381 TRP A O 1
ATOM 2982 N N . ASP A 1 382 ? -13.916 6.162 -1.332 1.00 88.56 382 ASP A N 1
ATOM 2983 C CA . ASP A 1 382 ? -14.581 7.165 -2.157 1.00 88.56 382 ASP A CA 1
ATOM 2984 C C . ASP A 1 382 ? -16.068 7.280 -1.780 1.00 88.56 382 ASP A C 1
ATOM 2986 O O . ASP A 1 382 ? -16.623 6.427 -1.096 1.00 88.56 382 ASP A O 1
ATOM 2990 N N . ASN A 1 383 ? -16.745 8.326 -2.269 1.00 70.56 383 ASN A N 1
ATOM 2991 C CA . ASN A 1 383 ? -18.162 8.647 -2.007 1.00 70.56 383 ASN A CA 1
ATOM 2992 C C . ASN A 1 383 ? -18.502 9.335 -0.668 1.00 70.56 383 ASN A C 1
ATOM 2994 O O . ASN A 1 383 ? -19.683 9.437 -0.320 1.00 70.56 383 ASN A O 1
ATOM 2998 N N . ILE A 1 384 ? -17.529 9.945 0.023 1.00 68.38 384 ILE A N 1
ATOM 2999 C CA . ILE A 1 384 ? -17.791 10.696 1.271 1.00 68.38 384 ILE A CA 1
ATOM 3000 C C . ILE A 1 384 ? -18.833 11.820 1.125 1.00 68.38 384 ILE A C 1
ATOM 3002 O O . ILE A 1 384 ? -19.621 12.070 2.033 1.00 68.38 384 ILE A O 1
ATOM 3006 N N . ASN A 1 385 ? -18.886 12.477 -0.038 1.00 65.56 385 ASN A N 1
ATOM 3007 C CA . ASN A 1 385 ? -19.831 13.571 -0.288 1.00 65.56 385 ASN A CA 1
ATOM 3008 C C . ASN A 1 385 ? -21.247 13.075 -0.618 1.00 65.56 385 ASN A C 1
ATOM 3010 O O . ASN A 1 385 ? -22.214 13.815 -0.440 1.00 65.56 385 ASN A O 1
ATOM 3014 N N . ASN A 1 386 ? -21.367 11.833 -1.092 1.00 66.06 386 ASN A N 1
ATOM 3015 C CA . ASN A 1 386 ? -22.629 11.244 -1.541 1.00 66.06 386 ASN A CA 1
ATOM 3016 C C . ASN A 1 386 ? -23.318 10.438 -0.431 1.00 66.06 386 ASN A C 1
ATOM 3018 O O . ASN A 1 386 ? -24.529 10.229 -0.491 1.00 66.06 386 ASN A O 1
ATOM 3022 N N . SER A 1 387 ? -22.575 10.018 0.599 1.00 70.44 387 SER A N 1
ATOM 3023 C CA . SER A 1 387 ? -23.116 9.307 1.756 1.00 70.44 387 SER A CA 1
ATOM 3024 C C . SER A 1 387 ? -22.692 9.984 3.066 1.00 70.44 387 SER A C 1
ATOM 3026 O O . SER A 1 387 ? -21.553 9.832 3.500 1.00 70.44 387 SER A O 1
ATOM 3028 N N . PRO A 1 388 ? -23.603 10.677 3.779 1.00 68.94 388 PRO A N 1
ATOM 3029 C CA . PRO A 1 388 ? -23.284 11.323 5.057 1.00 68.94 388 PRO A CA 1
ATOM 3030 C C . PRO A 1 388 ? -22.945 10.329 6.181 1.00 68.94 388 PRO A C 1
ATOM 3032 O O . PRO A 1 388 ? -22.550 10.743 7.268 1.00 68.94 388 PRO A O 1
ATOM 3035 N N . LYS A 1 389 ? -23.138 9.024 5.946 1.00 74.75 389 LYS A N 1
ATOM 3036 C CA . LYS A 1 389 ? -22.766 7.944 6.866 1.00 74.75 389 LYS A CA 1
ATOM 3037 C C . LYS A 1 389 ? -21.437 7.288 6.509 1.00 74.75 389 LYS A C 1
ATOM 3039 O O . LYS A 1 389 ? -21.037 6.379 7.221 1.00 74.75 389 LYS A O 1
ATOM 3044 N N . HIS A 1 390 ? -20.776 7.724 5.441 1.00 83.88 390 HIS A N 1
ATOM 3045 C CA . HIS A 1 390 ? -19.514 7.155 5.002 1.00 83.88 390 HIS A CA 1
ATOM 3046 C C . HIS A 1 390 ? -18.433 7.323 6.080 1.00 83.88 390 HIS A C 1
ATOM 3048 O O . HIS A 1 390 ? -18.210 8.428 6.578 1.00 83.88 390 HIS A O 1
ATOM 3054 N N . LYS A 1 391 ? -17.786 6.219 6.464 1.00 88.75 391 LYS A N 1
ATOM 3055 C CA . LYS A 1 391 ? -16.844 6.152 7.595 1.00 88.75 391 LYS A CA 1
ATOM 3056 C C . LYS A 1 391 ? -15.420 5.828 7.176 1.00 88.75 391 LYS A C 1
ATOM 3058 O O . LYS A 1 391 ? -14.623 5.398 8.007 1.00 88.75 391 LYS A O 1
ATOM 3063 N N . MET A 1 392 ? -15.079 6.046 5.915 1.00 92.94 392 MET A N 1
ATOM 3064 C CA . MET A 1 392 ? -13.708 5.943 5.444 1.00 92.94 392 MET A CA 1
ATOM 3065 C C . MET A 1 392 ? -13.373 7.121 4.542 1.00 92.94 392 MET A C 1
ATOM 3067 O O . MET A 1 392 ? -14.261 7.725 3.964 1.00 92.94 392 MET A O 1
ATOM 3071 N N . GLN A 1 393 ? -12.110 7.501 4.461 1.00 94.19 393 GLN A N 1
ATOM 3072 C CA . GLN A 1 393 ? -11.652 8.461 3.463 1.00 94.19 393 GLN A CA 1
ATOM 3073 C C . GLN A 1 393 ? -10.174 8.248 3.185 1.00 94.19 393 GLN A C 1
ATOM 3075 O O . GLN A 1 393 ? -9.426 7.783 4.050 1.00 94.19 393 GLN A O 1
ATOM 3080 N N . ARG A 1 394 ? -9.755 8.624 1.983 1.00 96.56 394 ARG A N 1
ATOM 3081 C CA . ARG A 1 394 ? -8.355 8.683 1.582 1.00 96.56 394 ARG A CA 1
ATOM 3082 C C . ARG A 1 394 ? -8.024 10.133 1.261 1.00 96.56 394 ARG A C 1
ATOM 3084 O O . ARG A 1 394 ? -8.704 10.742 0.443 1.00 96.56 394 ARG A O 1
ATOM 3091 N N . LEU A 1 395 ? -7.021 10.683 1.932 1.00 96.62 395 LEU A N 1
ATOM 3092 C CA . LEU A 1 395 ? -6.595 12.072 1.783 1.00 96.62 395 LEU A CA 1
ATOM 3093 C C . LEU A 1 395 ? -5.125 12.123 1.387 1.00 96.62 395 LEU A C 1
ATOM 3095 O O . LEU A 1 395 ? -4.333 11.257 1.775 1.00 96.62 395 LEU A O 1
ATOM 3099 N N . LEU A 1 396 ? -4.754 13.171 0.664 1.00 96.94 396 LEU A N 1
ATOM 3100 C CA . LEU A 1 396 ? -3.352 13.474 0.450 1.00 96.94 396 LEU A CA 1
ATOM 3101 C C . LEU A 1 396 ? -2.779 14.112 1.707 1.00 96.94 396 LEU A C 1
ATOM 3103 O O . LEU A 1 396 ? -3.451 14.840 2.444 1.00 96.94 396 LEU A O 1
ATOM 3107 N N . TRP A 1 397 ? -1.496 13.874 1.937 1.00 96.88 397 TRP A N 1
ATOM 3108 C CA . TRP A 1 397 ? -0.753 14.593 2.958 1.00 96.88 397 TRP A CA 1
ATOM 3109 C C . TRP A 1 397 ? -0.824 16.120 2.767 1.00 96.88 397 TRP A C 1
ATOM 3111 O O . TRP A 1 397 ? -0.982 16.872 3.731 1.00 96.88 397 TRP A O 1
ATOM 3121 N N . SER A 1 398 ? -0.736 16.578 1.518 1.00 96.00 398 SER A N 1
ATOM 3122 C CA . SER A 1 398 ? -0.801 17.994 1.149 1.00 96.00 398 SER A CA 1
ATOM 3123 C C . SER A 1 398 ? -2.128 18.645 1.557 1.00 96.00 398 SER A C 1
ATOM 3125 O O . SER A 1 398 ? -2.116 19.779 2.041 1.00 96.00 398 SER A O 1
ATOM 3127 N N . ASP A 1 399 ? -3.249 17.921 1.466 1.00 95.81 399 ASP A N 1
ATOM 3128 C CA . ASP A 1 399 ? -4.584 18.430 1.808 1.00 95.81 399 ASP A CA 1
ATOM 3129 C C . ASP A 1 399 ? -4.691 18.845 3.277 1.00 95.81 399 ASP A C 1
ATOM 3131 O O . ASP A 1 399 ? -5.262 19.888 3.605 1.00 95.81 399 ASP A O 1
ATOM 3135 N N . ILE A 1 400 ? -4.113 18.046 4.178 1.00 96.25 400 ILE A N 1
ATOM 3136 C CA . ILE A 1 400 ? -4.174 18.302 5.625 1.00 96.25 400 ILE A CA 1
ATOM 3137 C C . ILE A 1 400 ? -3.154 19.349 6.093 1.00 96.25 400 ILE A C 1
ATOM 3139 O O . ILE A 1 400 ? -3.161 19.743 7.261 1.00 96.25 400 ILE A O 1
ATOM 3143 N N . MET A 1 401 ? -2.291 19.805 5.181 1.00 96.00 401 MET A N 1
ATOM 3144 C CA . MET A 1 401 ? -1.287 20.845 5.407 1.00 96.00 401 MET A CA 1
ATOM 3145 C C . MET A 1 401 ? -1.707 22.225 4.900 1.00 96.00 401 MET A C 1
ATOM 3147 O O . MET A 1 401 ? -1.009 23.213 5.144 1.00 96.00 401 MET A O 1
ATOM 3151 N N . VAL A 1 402 ? -2.859 22.327 4.235 1.00 95.31 402 VAL A N 1
ATOM 3152 C CA . VAL A 1 402 ? -3.381 23.605 3.749 1.00 95.31 402 VAL A CA 1
ATOM 3153 C C . VAL A 1 402 ? -3.665 24.552 4.929 1.00 95.31 402 VAL A C 1
ATOM 3155 O O . VAL A 1 402 ? -4.316 24.158 5.905 1.00 95.31 402 VAL A O 1
ATOM 3158 N N . PRO A 1 403 ? -3.232 25.828 4.867 1.00 94.56 403 PRO A N 1
ATOM 3159 C CA . PRO A 1 403 ? -3.575 26.815 5.883 1.00 94.56 403 PRO A CA 1
ATOM 3160 C C . PRO A 1 403 ? -5.092 26.924 6.083 1.00 94.56 403 PRO A C 1
ATOM 3162 O O . PRO A 1 403 ? -5.842 27.135 5.134 1.00 94.56 403 PRO A O 1
ATOM 3165 N N . GLY A 1 404 ? -5.543 26.806 7.333 1.00 92.25 404 GLY A N 1
ATOM 3166 C CA . GLY A 1 404 ? -6.969 26.834 7.670 1.00 92.25 404 GLY A CA 1
ATOM 3167 C C . GLY A 1 404 ? -7.681 25.480 7.574 1.00 92.25 404 GLY A C 1
ATOM 3168 O O . GLY A 1 404 ? -8.898 25.447 7.745 1.00 92.25 404 GLY A O 1
ATOM 3169 N N . TYR A 1 405 ? -6.958 24.376 7.348 1.00 94.94 405 TYR A N 1
ATOM 3170 C CA . TYR A 1 405 ? -7.525 23.029 7.424 1.00 94.94 405 TYR A CA 1
ATOM 3171 C C . TYR A 1 405 ? -8.188 22.767 8.789 1.00 94.94 405 TYR A C 1
ATOM 3173 O O . TYR A 1 405 ? -7.584 22.973 9.849 1.00 94.94 405 TYR A O 1
ATOM 3181 N N . ASP A 1 406 ? -9.429 22.274 8.770 1.00 95.62 406 ASP A N 1
ATOM 3182 C CA . ASP A 1 406 ? -10.195 21.976 9.982 1.00 95.62 406 ASP A CA 1
ATOM 3183 C C . ASP A 1 406 ? -9.722 20.663 10.626 1.00 95.62 406 ASP A C 1
ATOM 3185 O O . ASP A 1 406 ? -10.281 19.581 10.430 1.00 95.62 406 ASP A O 1
ATOM 3189 N N . SER A 1 407 ? -8.663 20.787 11.426 1.00 96.00 407 SER A N 1
ATOM 3190 C CA . SER A 1 407 ? -8.072 19.687 12.193 1.00 96.00 407 SER A CA 1
ATOM 3191 C C . SER A 1 407 ? -9.083 19.020 13.134 1.00 96.00 407 SER A C 1
ATOM 3193 O O . SER A 1 407 ? -9.071 17.800 13.286 1.00 96.00 407 SER A O 1
ATOM 3195 N N . ASN A 1 408 ? -9.988 19.795 13.742 1.00 95.38 408 ASN A N 1
ATOM 3196 C CA . ASN A 1 408 ? -10.957 19.265 14.701 1.00 95.38 408 ASN A CA 1
ATOM 3197 C C . ASN A 1 408 ? -11.985 18.377 14.007 1.00 95.38 408 ASN A C 1
ATOM 3199 O O . ASN A 1 408 ? -12.308 17.305 14.512 1.00 95.38 408 ASN A O 1
ATOM 3203 N N . LYS A 1 409 ? -12.458 18.778 12.824 1.00 94.38 409 LYS A N 1
ATOM 3204 C CA . LYS A 1 409 ? -13.364 17.948 12.025 1.00 94.38 409 LYS A CA 1
ATOM 3205 C C . LYS A 1 409 ? -12.739 16.597 11.679 1.00 94.38 409 LYS A C 1
ATOM 3207 O O . LYS A 1 409 ? -13.428 15.582 11.771 1.00 94.38 409 LYS A O 1
ATOM 3212 N N . LEU A 1 410 ? -11.452 16.569 11.324 1.00 95.44 410 LEU A N 1
ATOM 3213 C CA . LEU A 1 410 ? -10.762 15.312 11.030 1.00 95.44 410 LEU A CA 1
ATOM 3214 C C . LEU A 1 410 ? -10.594 14.438 12.282 1.00 95.44 410 LEU A C 1
ATOM 3216 O O . LEU A 1 410 ? -10.842 13.235 12.216 1.00 95.44 410 LEU A O 1
ATOM 3220 N N . ILE A 1 411 ? -10.255 15.031 13.431 1.00 96.06 411 ILE A N 1
ATOM 3221 C CA . ILE A 1 411 ? -10.188 14.311 14.713 1.00 96.06 411 ILE A CA 1
ATOM 3222 C C . ILE A 1 411 ? -11.550 13.688 15.056 1.00 96.06 411 ILE A C 1
ATOM 3224 O O . ILE A 1 411 ? -11.623 12.504 15.387 1.00 96.06 411 ILE A O 1
ATOM 3228 N N . GLU A 1 412 ? -12.642 14.451 14.940 1.00 94.00 412 GLU A N 1
ATOM 3229 C CA . GLU A 1 412 ? -13.993 13.939 15.205 1.00 94.00 412 GLU A CA 1
ATOM 3230 C C . GLU A 1 412 ? -14.392 12.821 14.235 1.00 94.00 412 GLU A C 1
ATOM 3232 O O . GLU A 1 412 ? -14.983 11.820 14.651 1.00 94.00 412 GLU A O 1
ATOM 3237 N N . PHE A 1 413 ? -14.018 12.937 12.958 1.00 93.50 413 PHE A N 1
ATOM 3238 C CA . PHE A 1 413 ? -14.203 11.859 11.992 1.00 93.50 413 PHE A CA 1
ATOM 3239 C C . PHE A 1 413 ? -13.433 10.601 12.416 1.00 93.50 413 PHE A C 1
ATOM 3241 O O . PHE A 1 413 ? -14.028 9.533 12.552 1.00 93.50 413 PHE A O 1
ATOM 3248 N N . ASN A 1 414 ? -12.141 10.726 12.730 1.00 95.38 414 ASN A N 1
ATOM 3249 C CA . ASN A 1 414 ? -11.250 9.613 13.079 1.00 95.38 414 ASN A CA 1
ATOM 3250 C C . ASN A 1 414 ? -11.575 8.922 14.409 1.00 95.38 414 ASN A C 1
ATOM 3252 O O . ASN A 1 414 ? -11.084 7.819 14.672 1.00 95.38 414 ASN A O 1
ATOM 3256 N N . ARG A 1 415 ? -12.434 9.520 15.239 1.00 92.81 415 ARG A N 1
ATOM 3257 C CA . ARG A 1 415 ? -13.032 8.835 16.390 1.00 92.81 415 ARG A CA 1
ATOM 3258 C C . ARG A 1 415 ? -14.026 7.762 15.971 1.00 92.81 415 ARG A C 1
ATOM 3260 O O . ARG A 1 415 ? -14.258 6.844 16.750 1.00 92.81 415 ARG A O 1
ATOM 3267 N N . THR A 1 416 ? -14.642 7.845 14.795 1.00 90.69 416 THR A N 1
ATOM 3268 C CA . THR A 1 416 ? -15.697 6.904 14.371 1.00 90.69 416 THR A CA 1
ATOM 3269 C C . THR A 1 416 ? -15.460 6.250 13.015 1.00 90.69 416 THR A C 1
ATOM 3271 O O . THR A 1 416 ? -16.025 5.186 12.784 1.00 90.69 416 THR A O 1
ATOM 3274 N N . GLY A 1 417 ? -14.619 6.837 12.166 1.00 93.00 417 GLY A N 1
ATOM 3275 C CA . GLY A 1 417 ? -14.227 6.327 10.858 1.00 93.00 417 GLY A CA 1
ATOM 3276 C C . GLY A 1 417 ? -12.730 6.053 10.738 1.00 93.00 417 GLY A C 1
ATOM 3277 O O . GLY A 1 417 ? -11.988 6.123 11.721 1.00 93.00 417 GLY A O 1
ATOM 3278 N N . LEU A 1 418 ? -12.302 5.721 9.522 1.00 96.44 418 LEU A N 1
ATOM 3279 C CA . LEU A 1 418 ? -10.929 5.394 9.146 1.00 96.44 418 LEU A CA 1
ATOM 3280 C C . LEU A 1 418 ? -10.411 6.390 8.106 1.00 96.44 418 LEU A C 1
ATOM 3282 O O . LEU A 1 418 ? -11.066 6.636 7.100 1.00 96.44 418 LEU A O 1
ATOM 3286 N N . THR A 1 419 ? -9.215 6.924 8.310 1.00 98.12 419 THR A N 1
ATOM 3287 C CA . THR A 1 419 ? -8.542 7.769 7.320 1.00 98.12 419 THR A CA 1
ATOM 3288 C C . THR A 1 419 ? -7.257 7.103 6.849 1.00 98.12 419 THR A C 1
ATOM 3290 O O . THR A 1 419 ? -6.427 6.701 7.673 1.00 98.12 419 THR A O 1
ATOM 3293 N N . ILE A 1 420 ? -7.098 7.023 5.527 1.00 98.69 420 ILE A N 1
ATOM 3294 C CA . ILE A 1 420 ? -5.832 6.736 4.855 1.00 98.69 420 ILE A CA 1
ATOM 3295 C C . ILE A 1 420 ? -5.188 8.064 4.452 1.00 98.69 420 ILE A C 1
ATOM 3297 O O . ILE A 1 420 ? -5.842 8.891 3.821 1.00 98.69 420 ILE A O 1
ATOM 3301 N N . ILE A 1 421 ? -3.919 8.263 4.801 1.00 98.50 421 ILE A N 1
ATOM 3302 C CA . ILE A 1 421 ? -3.092 9.375 4.318 1.00 98.50 421 ILE A CA 1
ATOM 3303 C C . ILE A 1 421 ? -2.046 8.817 3.363 1.00 98.50 421 ILE A C 1
ATOM 3305 O O . ILE A 1 421 ? -1.383 7.833 3.693 1.00 98.50 421 ILE A O 1
ATOM 3309 N N . VAL A 1 422 ? -1.888 9.448 2.203 1.00 98.06 422 VAL A N 1
ATOM 3310 C CA . VAL A 1 422 ? -0.912 9.052 1.179 1.00 98.06 422 VAL A CA 1
ATOM 3311 C C . VAL A 1 422 ? 0.020 10.211 0.800 1.00 98.06 422 VAL A C 1
ATOM 3313 O O . VAL A 1 422 ? -0.369 11.375 0.937 1.00 98.06 422 VAL A O 1
ATOM 3316 N N . PRO A 1 423 ? 1.249 9.918 0.336 1.00 96.25 423 PRO A N 1
ATOM 3317 C CA . PRO A 1 423 ? 2.250 10.941 0.031 1.00 96.25 423 PRO A CA 1
ATOM 3318 C C . PRO A 1 423 ? 2.014 11.670 -1.296 1.00 96.25 423 PRO A C 1
ATOM 3320 O O . PRO A 1 423 ? 2.371 12.840 -1.396 1.00 96.25 423 PRO A O 1
ATOM 3323 N N . HIS A 1 424 ? 1.462 10.980 -2.297 1.00 93.88 424 HIS A N 1
ATOM 3324 C CA . HIS A 1 424 ? 1.596 11.373 -3.699 1.00 93.88 424 HIS A CA 1
ATOM 3325 C C . HIS A 1 424 ? 0.276 11.657 -4.395 1.00 93.88 424 HIS A C 1
ATOM 3327 O O . HIS A 1 424 ? -0.708 10.928 -4.222 1.00 93.88 424 HIS A O 1
ATOM 3333 N N . ASP A 1 425 ? 0.339 12.664 -5.259 1.00 90.94 425 ASP A N 1
ATOM 3334 C CA . ASP A 1 425 ? -0.660 12.971 -6.266 1.00 90.94 425 ASP A CA 1
ATOM 3335 C C . ASP A 1 425 ? -0.429 12.151 -7.544 1.00 90.94 425 ASP A C 1
ATOM 3337 O O . ASP A 1 425 ? 0.679 11.706 -7.861 1.00 90.94 425 ASP A O 1
ATOM 3341 N N . GLU A 1 426 ? -1.497 11.960 -8.317 1.00 88.81 426 GLU A N 1
ATOM 3342 C CA . GLU A 1 426 ? -1.384 11.416 -9.669 1.00 88.81 426 GLU A CA 1
ATOM 3343 C C . GLU A 1 426 ? -0.505 12.342 -10.525 1.00 88.81 426 GLU A C 1
ATOM 3345 O O . GLU A 1 426 ? -0.764 13.540 -10.636 1.00 88.81 426 GLU A O 1
ATOM 3350 N N . GLY A 1 427 ? 0.527 11.789 -11.166 1.00 87.25 427 GLY A N 1
ATOM 3351 C CA . GLY A 1 427 ? 1.469 12.576 -11.967 1.00 87.25 427 GLY A CA 1
ATOM 3352 C C . GLY A 1 427 ? 2.800 12.872 -11.278 1.00 87.25 427 GLY A C 1
ATOM 3353 O O . GLY A 1 427 ? 3.730 13.307 -11.961 1.00 87.25 427 GLY A O 1
ATOM 3354 N N . ASP A 1 428 ? 2.926 12.602 -9.978 1.00 92.56 428 ASP A N 1
ATOM 3355 C CA . ASP A 1 428 ? 4.210 12.713 -9.293 1.00 92.56 428 ASP A CA 1
ATOM 3356 C C . ASP A 1 428 ? 5.242 11.760 -9.904 1.00 92.56 428 ASP A C 1
ATOM 3358 O O . ASP A 1 428 ? 4.937 10.633 -10.294 1.00 92.56 428 ASP A O 1
ATOM 3362 N N . PHE A 1 429 ? 6.487 12.232 -9.995 1.00 93.06 429 PHE A N 1
ATOM 3363 C CA . PHE A 1 429 ? 7.605 11.459 -10.539 1.00 93.06 429 PHE A CA 1
ATOM 3364 C C . PHE A 1 429 ? 8.545 10.978 -9.432 1.00 93.06 429 PHE A C 1
ATOM 3366 O O . PHE A 1 429 ? 8.912 9.803 -9.375 1.00 93.06 429 PHE A O 1
ATOM 3373 N N . PHE A 1 430 ? 8.972 11.895 -8.563 1.00 93.31 430 PHE A N 1
ATOM 3374 C CA . PHE A 1 430 ? 9.949 11.600 -7.521 1.00 93.31 430 PHE A CA 1
ATOM 3375 C C . PHE A 1 430 ? 9.279 10.952 -6.317 1.00 93.31 430 PHE A C 1
ATOM 3377 O O . PHE A 1 430 ? 8.139 11.255 -5.994 1.00 93.31 430 PHE A O 1
ATOM 3384 N N . ASN A 1 431 ? 10.019 10.078 -5.649 1.00 92.12 431 ASN A N 1
ATOM 3385 C CA . ASN A 1 431 ? 9.627 9.485 -4.382 1.00 92.12 431 ASN A CA 1
ATOM 3386 C C . ASN A 1 431 ? 9.840 10.463 -3.229 1.00 92.12 431 ASN A C 1
ATOM 3388 O O . ASN A 1 431 ? 10.887 11.112 -3.144 1.00 92.12 431 ASN A O 1
ATOM 3392 N N . THR A 1 432 ? 8.870 10.533 -2.323 1.00 93.38 432 THR A N 1
ATOM 3393 C CA . THR A 1 432 ? 8.967 11.342 -1.108 1.00 93.38 432 THR A CA 1
ATOM 3394 C C . THR A 1 432 ? 8.162 10.723 0.021 1.00 93.38 432 THR A C 1
ATOM 3396 O O . THR A 1 432 ? 7.005 10.359 -0.163 1.00 93.38 432 THR A O 1
ATOM 3399 N N . ASN A 1 433 ? 8.740 10.693 1.219 1.00 97.12 433 ASN A N 1
ATOM 3400 C CA . ASN A 1 433 ? 7.988 10.459 2.443 1.00 97.12 433 ASN A CA 1
ATOM 3401 C C . ASN A 1 433 ? 7.733 11.786 3.160 1.00 97.12 433 ASN A C 1
ATOM 3403 O O . ASN A 1 433 ? 8.578 12.682 3.157 1.00 97.12 433 ASN A O 1
ATOM 3407 N N . TYR A 1 434 ? 6.574 11.908 3.802 1.00 97.69 434 TYR A N 1
ATOM 3408 C CA . TYR A 1 434 ? 6.172 13.099 4.553 1.00 97.69 434 TYR A CA 1
ATOM 3409 C C . TYR A 1 434 ? 6.361 12.920 6.062 1.00 97.69 434 TYR A C 1
ATOM 3411 O O . TYR A 1 434 ? 6.483 11.803 6.566 1.00 97.69 434 TYR A O 1
ATOM 3419 N N . ASP A 1 435 ? 6.364 14.030 6.805 1.00 97.69 435 ASP A N 1
ATOM 3420 C CA . ASP A 1 435 ? 6.376 13.973 8.267 1.00 97.69 435 ASP A CA 1
ATOM 3421 C C . ASP A 1 435 ? 5.028 13.467 8.797 1.00 97.69 435 ASP A C 1
ATOM 3423 O O . ASP A 1 435 ? 4.029 14.172 8.837 1.00 97.69 435 ASP A O 1
ATOM 3427 N N . THR A 1 436 ? 5.005 12.230 9.267 1.00 97.94 436 THR A N 1
ATOM 3428 C CA . THR A 1 436 ? 3.786 11.578 9.760 1.00 97.94 436 THR A CA 1
ATOM 3429 C C . THR A 1 436 ? 3.208 12.140 11.065 1.00 97.94 436 THR A C 1
ATOM 3431 O O . THR A 1 436 ? 2.075 11.795 11.412 1.00 97.94 436 THR A O 1
ATOM 3434 N N . ASN A 1 437 ? 3.922 13.016 11.785 1.00 97.38 437 ASN A N 1
ATOM 3435 C CA . ASN A 1 437 ? 3.499 13.514 13.099 1.00 97.38 437 ASN A CA 1
ATOM 3436 C C . ASN A 1 437 ? 2.111 14.151 13.075 1.00 97.38 437 ASN A C 1
ATOM 3438 O O . ASN A 1 437 ? 1.256 13.785 13.881 1.00 97.38 437 ASN A O 1
ATOM 3442 N N . LYS A 1 438 ? 1.840 15.027 12.101 1.00 97.31 438 LYS A N 1
ATOM 3443 C CA . LYS A 1 438 ? 0.528 15.675 12.006 1.00 97.31 438 LYS A CA 1
ATOM 3444 C C . LYS A 1 438 ? -0.592 14.664 11.769 1.00 97.31 438 LYS A C 1
ATOM 3446 O O . LYS A 1 438 ? -1.658 14.785 12.359 1.00 97.31 438 LYS A O 1
ATOM 3451 N N . ALA A 1 439 ? -0.362 13.650 10.936 1.00 98.19 439 ALA A N 1
ATOM 3452 C CA . ALA A 1 439 ? -1.362 12.618 10.682 1.00 98.19 439 ALA A CA 1
ATOM 3453 C C . ALA A 1 439 ? -1.650 11.782 11.945 1.00 98.19 439 ALA A C 1
ATOM 3455 O O . ALA A 1 439 ? -2.810 11.458 12.209 1.00 98.19 439 ALA A O 1
ATOM 3456 N N . PHE A 1 440 ? -0.626 11.502 12.763 1.00 98.31 440 PHE A N 1
ATOM 3457 C CA . PHE A 1 440 ? -0.816 10.896 14.083 1.00 98.31 440 PHE A CA 1
ATOM 3458 C C . PHE A 1 440 ? -1.607 11.814 15.022 1.00 98.31 440 PHE A C 1
ATOM 3460 O O . PHE A 1 440 ? -2.580 11.367 15.613 1.00 98.31 440 PHE A O 1
ATOM 3467 N N . GLU A 1 441 ? -1.259 13.097 15.131 1.00 97.38 441 GLU A N 1
ATOM 3468 C CA . GLU A 1 441 ? -1.983 14.063 15.979 1.00 97.38 441 GLU A CA 1
ATOM 3469 C C . GLU A 1 441 ? -3.468 14.190 15.609 1.00 97.38 441 GLU A C 1
ATOM 3471 O O . GLU A 1 441 ? -4.309 14.429 16.471 1.00 97.38 441 GLU A O 1
ATOM 3476 N N . LEU A 1 442 ? -3.807 14.014 14.329 1.00 97.75 442 LEU A N 1
ATOM 3477 C CA . LEU A 1 442 ? -5.188 14.044 13.842 1.00 97.75 442 LEU A CA 1
ATOM 3478 C C . LEU A 1 442 ? -5.909 12.692 13.977 1.00 97.75 442 LEU A C 1
ATOM 3480 O O . LEU A 1 442 ? -7.088 12.579 13.636 1.00 97.75 442 LEU A O 1
ATOM 3484 N N . GLY A 1 443 ? -5.226 11.657 14.470 1.00 97.81 443 GLY A N 1
ATOM 3485 C CA . GLY A 1 443 ? -5.791 10.331 14.686 1.00 97.81 443 GLY A CA 1
ATOM 3486 C C . GLY A 1 443 ? -6.011 9.513 13.410 1.00 97.81 443 GLY A C 1
ATOM 3487 O O . GLY A 1 443 ? -6.822 8.589 13.441 1.00 97.81 443 GLY A O 1
ATOM 3488 N N . CYS A 1 444 ? -5.338 9.813 12.298 1.00 98.50 444 CYS A N 1
ATOM 3489 C CA . CYS A 1 444 ? -5.461 9.026 11.065 1.00 98.50 444 CYS A CA 1
ATOM 3490 C C . CYS A 1 444 ? -4.868 7.622 11.257 1.00 98.50 444 CYS A C 1
ATOM 3492 O O . CYS A 1 444 ? -3.777 7.489 11.798 1.00 98.50 444 CYS A O 1
ATOM 3494 N N . GLN A 1 445 ? -5.568 6.570 10.832 1.00 98.56 445 GLN A N 1
ATOM 3495 C CA . GLN A 1 445 ? -5.203 5.180 11.134 1.00 98.56 445 GLN A CA 1
ATOM 3496 C C . GLN A 1 445 ? -4.148 4.626 10.179 1.00 98.56 445 GLN A C 1
ATOM 3498 O O . GLN A 1 445 ? -3.181 4.014 10.633 1.00 98.56 445 GLN A O 1
ATOM 3503 N N . PHE A 1 446 ? -4.334 4.836 8.875 1.00 98.75 446 PHE A N 1
ATOM 3504 C CA . PHE A 1 446 ? -3.481 4.269 7.833 1.00 98.75 446 PHE A CA 1
ATOM 3505 C C . PHE A 1 446 ? -2.605 5.366 7.237 1.00 98.75 446 PHE A C 1
ATOM 3507 O O . PHE A 1 446 ? -2.988 6.052 6.297 1.00 98.75 446 PHE A O 1
ATOM 3514 N N . ILE A 1 447 ? -1.435 5.581 7.826 1.00 98.69 447 ILE A N 1
ATOM 3515 C CA . ILE A 1 447 ? -0.520 6.649 7.409 1.00 98.69 447 ILE A CA 1
ATOM 3516 C C . ILE A 1 447 ? 0.508 6.020 6.481 1.00 98.69 447 ILE A C 1
ATOM 3518 O O . ILE A 1 447 ? 1.495 5.454 6.952 1.00 98.69 447 ILE A O 1
ATOM 3522 N N . ALA A 1 448 ? 0.193 6.002 5.188 1.00 98.50 448 ALA A N 1
ATOM 3523 C CA . ALA A 1 448 ? 0.905 5.224 4.192 1.00 98.50 448 ALA A CA 1
ATOM 3524 C C . ALA A 1 448 ? 2.202 5.916 3.759 1.00 98.50 448 ALA A C 1
ATOM 3526 O O . ALA A 1 448 ? 2.196 7.103 3.435 1.00 98.50 448 ALA A O 1
ATOM 3527 N N . MET A 1 449 ? 3.294 5.154 3.754 1.00 98.38 449 MET A N 1
ATOM 3528 C CA . MET A 1 449 ? 4.652 5.616 3.455 1.00 98.38 449 MET A CA 1
ATOM 3529 C C . MET A 1 449 ? 5.284 4.770 2.346 1.00 98.38 449 MET A C 1
ATOM 3531 O O . MET A 1 449 ? 4.907 3.619 2.136 1.00 98.38 449 MET A O 1
ATOM 3535 N N . GLU A 1 450 ? 6.286 5.303 1.664 1.00 97.62 450 GLU A N 1
ATOM 3536 C CA . GLU A 1 450 ? 7.060 4.619 0.628 1.00 97.62 450 GLU A CA 1
ATOM 3537 C C . GLU A 1 450 ? 8.219 3.843 1.249 1.00 97.62 450 GLU A C 1
ATOM 3539 O O . GLU A 1 450 ? 9.320 4.362 1.437 1.00 97.62 450 GLU A O 1
ATOM 3544 N N . PHE A 1 451 ? 7.975 2.586 1.607 1.00 97.69 451 PHE A N 1
ATOM 3545 C CA . PHE A 1 451 ? 8.909 1.752 2.373 1.00 97.69 451 PHE A CA 1
ATOM 3546 C C . PHE A 1 451 ? 10.258 1.502 1.682 1.00 97.69 451 PHE A C 1
ATOM 3548 O O . PHE A 1 451 ? 11.264 1.274 2.362 1.00 97.69 451 PHE A O 1
ATOM 3555 N N . GLN A 1 452 ? 10.291 1.553 0.350 1.00 95.62 452 GLN A N 1
ATOM 3556 C CA . GLN A 1 452 ? 11.501 1.454 -0.465 1.00 95.62 452 GLN A CA 1
ATOM 3557 C C . GLN A 1 452 ? 12.367 2.725 -0.413 1.00 95.62 452 GLN A C 1
ATOM 3559 O O . GLN A 1 452 ? 13.562 2.677 -0.729 1.00 95.62 452 GLN A O 1
ATOM 3564 N N . TYR A 1 453 ? 11.787 3.868 -0.027 1.00 95.81 453 TYR A N 1
ATOM 3565 C CA . TYR A 1 453 ? 12.482 5.146 0.069 1.00 95.81 453 TYR A CA 1
ATOM 3566 C C . TYR A 1 453 ? 12.906 5.435 1.510 1.00 95.81 453 TYR A C 1
ATOM 3568 O O . TYR A 1 453 ? 12.132 5.886 2.349 1.00 95.81 453 TYR A O 1
ATOM 3576 N N . VAL A 1 454 ? 14.175 5.155 1.799 1.00 93.38 454 VAL A N 1
ATOM 3577 C CA . VAL A 1 454 ? 14.756 5.365 3.129 1.00 93.38 454 VAL A CA 1
ATOM 3578 C C . VAL A 1 454 ? 15.248 6.804 3.260 1.00 93.38 454 VAL A C 1
ATOM 3580 O O . VAL A 1 454 ? 16.301 7.154 2.723 1.00 93.38 454 VAL A O 1
ATOM 3583 N N . ASP A 1 455 ? 14.492 7.615 3.992 1.00 94.50 455 ASP A N 1
ATOM 3584 C CA . ASP A 1 455 ? 14.820 8.986 4.380 1.00 94.50 455 ASP A CA 1
ATOM 3585 C C . ASP A 1 455 ? 14.580 9.210 5.889 1.00 94.50 455 ASP A C 1
ATOM 3587 O O . ASP A 1 455 ? 14.274 8.275 6.635 1.00 94.50 455 ASP A O 1
ATOM 3591 N N . SER A 1 456 ? 14.739 10.448 6.369 1.00 96.50 456 SER A N 1
ATOM 3592 C CA . SER A 1 456 ? 14.534 10.778 7.788 1.00 96.50 456 SER A CA 1
ATOM 3593 C C . SER A 1 456 ? 13.090 10.572 8.254 1.00 96.50 456 SER A C 1
ATOM 3595 O O . SER A 1 456 ? 12.853 10.265 9.421 1.00 96.50 456 SER A O 1
ATOM 3597 N N . ASN A 1 457 ? 12.116 10.738 7.358 1.00 97.94 457 ASN A N 1
ATOM 3598 C CA . ASN A 1 457 ? 10.705 10.560 7.683 1.00 97.94 457 ASN A CA 1
ATOM 3599 C C . ASN A 1 457 ? 10.368 9.075 7.846 1.00 97.94 457 ASN A C 1
ATOM 3601 O O . ASN A 1 457 ? 9.677 8.704 8.797 1.00 97.94 457 ASN A O 1
ATOM 3605 N N . MET A 1 458 ? 10.926 8.220 6.987 1.00 97.25 458 MET A N 1
ATOM 3606 C CA . MET A 1 458 ? 10.857 6.771 7.147 1.00 97.25 458 MET A CA 1
ATOM 3607 C C . MET A 1 458 ? 11.546 6.308 8.437 1.00 97.25 458 MET A C 1
ATOM 3609 O O . MET A 1 458 ? 10.992 5.474 9.145 1.00 97.25 458 MET A O 1
ATOM 3613 N N . ASP A 1 459 ? 12.706 6.865 8.798 1.00 96.25 459 ASP A N 1
ATOM 3614 C CA . ASP A 1 459 ? 13.396 6.514 10.051 1.00 96.25 459 ASP A CA 1
ATOM 3615 C C . ASP A 1 459 ? 12.531 6.803 11.294 1.00 96.25 459 ASP A C 1
ATOM 3617 O O . ASP A 1 459 ? 12.341 5.938 12.158 1.00 96.25 459 ASP A O 1
ATOM 3621 N N . ASN A 1 460 ? 11.905 7.984 11.342 1.00 97.12 460 ASN A N 1
ATOM 3622 C CA . ASN A 1 460 ? 10.952 8.342 12.397 1.00 97.12 460 ASN A CA 1
ATOM 3623 C C . ASN A 1 460 ? 9.750 7.383 12.429 1.00 97.12 460 ASN A C 1
ATOM 3625 O O . ASN A 1 460 ? 9.337 6.921 13.499 1.00 97.12 460 ASN A O 1
ATOM 3629 N N . TYR A 1 461 ? 9.206 7.050 11.258 1.00 98.19 461 TYR A N 1
ATOM 3630 C CA . TYR A 1 461 ? 8.063 6.151 11.123 1.00 98.19 461 TYR A CA 1
ATOM 3631 C C . TYR A 1 461 ? 8.381 4.729 11.602 1.00 98.19 461 TYR A C 1
ATOM 3633 O O . TYR A 1 461 ? 7.669 4.171 12.443 1.00 98.19 461 TYR A O 1
ATOM 3641 N N . ILE A 1 462 ? 9.494 4.159 11.136 1.00 97.38 462 ILE A N 1
ATOM 3642 C CA . ILE A 1 462 ? 9.968 2.831 11.536 1.00 97.38 462 ILE A CA 1
ATOM 3643 C C . ILE A 1 462 ? 10.310 2.800 13.026 1.00 97.38 462 ILE A C 1
ATOM 3645 O O . ILE A 1 462 ? 10.005 1.818 13.704 1.00 97.38 462 ILE A O 1
ATOM 3649 N N . THR A 1 463 ? 10.875 3.880 13.570 1.00 97.12 463 THR A N 1
ATOM 3650 C CA . THR A 1 463 ? 11.122 4.007 15.011 1.00 97.12 463 THR A CA 1
ATOM 3651 C C . THR A 1 463 ? 9.826 3.924 15.814 1.00 97.12 463 THR A C 1
ATOM 3653 O O . THR A 1 463 ? 9.785 3.232 16.836 1.00 97.12 463 THR A O 1
ATOM 3656 N N . LYS A 1 464 ? 8.744 4.553 15.338 1.00 97.50 464 LYS A N 1
ATOM 3657 C CA . LYS A 1 464 ? 7.428 4.462 15.981 1.00 97.50 464 LYS A CA 1
ATOM 3658 C C . LYS A 1 464 ? 6.885 3.027 15.957 1.00 97.50 464 LYS A C 1
ATOM 3660 O O . LYS A 1 464 ? 6.494 2.513 17.003 1.00 97.50 464 LYS A O 1
ATOM 3665 N N . PHE A 1 465 ? 6.939 2.349 14.807 1.00 97.69 465 PHE A N 1
ATOM 3666 C CA . PHE A 1 465 ? 6.474 0.961 14.620 1.00 97.69 465 PHE A CA 1
ATOM 3667 C C . PHE A 1 465 ? 7.540 -0.108 14.921 1.00 97.69 465 PHE A C 1
ATOM 3669 O O . PHE A 1 465 ? 7.419 -1.262 14.516 1.00 97.69 465 PHE A O 1
ATOM 3676 N N . LYS A 1 466 ? 8.584 0.231 15.686 1.00 96.94 466 LYS A N 1
ATOM 3677 C CA . LYS A 1 466 ? 9.745 -0.645 15.916 1.00 96.94 466 LYS A CA 1
ATOM 3678 C C . LYS A 1 466 ? 9.400 -2.013 16.513 1.00 96.94 466 LYS A C 1
ATOM 3680 O O . LYS A 1 466 ? 10.147 -2.966 16.299 1.00 96.94 466 LYS A O 1
ATOM 3685 N N . LYS A 1 467 ? 8.338 -2.100 17.320 1.00 97.06 467 LYS A N 1
ATOM 3686 C CA . LYS A 1 467 ? 7.990 -3.301 18.106 1.00 97.06 467 LYS A CA 1
ATOM 3687 C C . LYS A 1 467 ? 6.711 -4.006 17.660 1.00 97.06 467 LYS A C 1
ATOM 3689 O O . LYS A 1 467 ? 6.519 -5.168 17.991 1.00 97.06 467 LYS A O 1
ATOM 3694 N N . THR A 1 468 ? 5.811 -3.303 16.987 1.00 96.94 468 THR A N 1
ATOM 3695 C CA . THR A 1 468 ? 4.461 -3.779 16.661 1.00 96.94 468 THR A CA 1
ATOM 3696 C C . THR A 1 468 ? 3.960 -3.021 15.444 1.00 96.94 468 THR A C 1
ATOM 3698 O O . THR A 1 468 ? 4.263 -1.838 15.299 1.00 96.94 468 THR A O 1
ATOM 3701 N N . SER A 1 469 ? 3.164 -3.684 14.609 1.00 97.94 469 SER A N 1
ATOM 3702 C CA . SER A 1 469 ? 2.498 -3.075 13.452 1.00 97.94 469 SER A CA 1
ATOM 3703 C C . SER A 1 469 ? 1.277 -2.233 13.824 1.00 97.94 469 SER A C 1
ATOM 3705 O O . SER A 1 469 ? 0.801 -1.457 12.998 1.00 97.94 469 SER A O 1
ATOM 3707 N N . PHE A 1 470 ? 0.775 -2.379 15.053 1.00 98.44 470 PHE A N 1
ATOM 3708 C CA . PHE A 1 470 ? -0.396 -1.667 15.562 1.00 98.44 470 PHE A CA 1
ATOM 3709 C C . PHE A 1 470 ? -0.052 -0.933 16.849 1.00 98.44 470 PHE A C 1
ATOM 3711 O O . PHE A 1 470 ? 0.467 -1.534 17.796 1.00 98.44 470 PHE A O 1
ATOM 3718 N N . ILE A 1 471 ? -0.373 0.356 16.897 1.00 97.94 471 ILE A N 1
ATOM 3719 C CA . ILE A 1 471 ? -0.112 1.225 18.048 1.00 97.94 471 ILE A CA 1
ATOM 3720 C C . ILE A 1 471 ? -1.427 1.859 18.468 1.00 97.94 471 ILE A C 1
ATOM 3722 O O . ILE A 1 471 ? -2.114 2.451 17.644 1.00 97.94 471 ILE A O 1
ATOM 3726 N N . MET A 1 472 ? -1.796 1.723 19.739 1.00 97.38 472 MET A N 1
ATOM 3727 C CA . MET A 1 472 ? -3.011 2.350 20.253 1.00 97.38 472 MET A CA 1
ATOM 3728 C C . MET A 1 472 ? -2.874 3.874 20.203 1.00 97.38 472 MET A C 1
ATOM 3730 O O . MET A 1 472 ? -1.822 4.414 20.541 1.00 97.38 472 MET A O 1
ATOM 3734 N N . LYS A 1 473 ? -3.939 4.556 19.786 1.00 97.31 473 LYS A N 1
ATOM 3735 C CA . LYS A 1 473 ? -4.021 6.017 19.830 1.00 97.31 473 LYS A CA 1
ATOM 3736 C C . LYS A 1 473 ? -4.048 6.528 21.267 1.00 97.31 473 LYS A C 1
ATOM 3738 O O . LYS A 1 473 ? -4.422 5.797 22.182 1.00 97.31 473 LYS A O 1
ATOM 3743 N N . ASP A 1 474 ? -3.771 7.808 21.455 1.00 95.12 474 ASP A N 1
ATOM 3744 C CA . ASP A 1 474 ? -3.952 8.448 22.755 1.00 95.12 474 ASP A CA 1
ATOM 3745 C C . ASP A 1 474 ? -5.442 8.535 23.135 1.00 95.12 474 ASP A C 1
ATOM 3747 O O . ASP A 1 474 ? -6.338 8.487 22.286 1.00 95.12 474 ASP A O 1
ATOM 3751 N N . GLU A 1 475 ? -5.737 8.587 24.436 1.00 92.00 475 GLU A N 1
ATOM 3752 C CA . GLU A 1 475 ? -7.115 8.479 24.931 1.00 92.00 475 GLU A CA 1
ATOM 3753 C C . GLU A 1 475 ? -8.029 9.621 24.456 1.00 92.00 475 GLU A C 1
ATOM 3755 O O . GLU A 1 475 ? -9.228 9.432 24.281 1.00 92.00 475 GLU A O 1
ATOM 3760 N N . ASP A 1 476 ? -7.498 10.823 24.283 1.00 92.06 476 ASP A N 1
ATOM 3761 C CA . ASP A 1 476 ? -8.193 12.015 23.781 1.00 92.06 476 ASP A CA 1
ATOM 3762 C C . ASP A 1 476 ? -8.643 11.885 22.318 1.00 92.06 476 ASP A C 1
ATOM 3764 O O . ASP A 1 476 ? -9.717 12.380 21.950 1.00 92.06 476 ASP A O 1
ATOM 3768 N N . LEU A 1 477 ? -7.888 11.132 21.518 1.00 93.19 477 LEU A N 1
ATOM 3769 C CA . LEU A 1 477 ? -8.250 10.742 20.154 1.00 93.19 477 LEU A CA 1
ATOM 3770 C C . LEU A 1 477 ? -9.264 9.584 20.114 1.00 93.19 477 LEU A C 1
ATOM 3772 O O . LEU A 1 477 ? -9.825 9.296 19.059 1.00 93.19 477 LEU A O 1
ATOM 3776 N N . GLN A 1 478 ? -9.546 8.952 21.258 1.00 89.94 478 GLN A N 1
ATOM 3777 C CA . GLN A 1 478 ? -10.581 7.919 21.416 1.00 89.94 478 GLN A CA 1
ATOM 3778 C C . GLN A 1 478 ? -11.868 8.449 22.088 1.00 89.94 478 GLN A C 1
ATOM 3780 O O . GLN A 1 478 ? -12.963 7.928 21.848 1.00 89.94 478 GLN A O 1
ATOM 3785 N N . LYS A 1 479 ? -11.750 9.462 22.960 1.00 82.06 479 LYS A N 1
ATOM 3786 C CA . LYS A 1 479 ? -12.838 10.062 23.763 1.00 82.06 479 LYS A CA 1
ATOM 3787 C C . LYS A 1 479 ? -13.889 10.760 22.886 1.00 82.06 479 LYS A C 1
ATOM 3789 O O . LYS A 1 479 ? -13.618 11.138 21.761 1.00 82.06 479 LYS A O 1
ATOM 3794 N N . GLY A 1 480 ? -15.107 10.958 23.404 1.00 67.50 480 GLY A N 1
ATOM 3795 C CA . GLY A 1 480 ? -16.152 11.759 22.730 1.00 67.50 480 GLY A CA 1
ATOM 3796 C C . GLY A 1 480 ? -17.190 10.977 21.912 1.00 67.50 480 GLY A C 1
ATOM 3797 O O . GLY A 1 480 ? -18.133 11.570 21.388 1.00 67.50 480 GLY A O 1
ATOM 3798 N N . ARG A 1 481 ? -17.102 9.642 21.854 1.00 66.19 481 ARG A N 1
ATOM 3799 C CA . ARG A 1 481 ? -18.144 8.803 21.236 1.00 66.19 481 ARG A CA 1
ATOM 3800 C C . ARG A 1 481 ? -19.427 8.838 22.069 1.00 66.19 481 ARG A C 1
ATOM 3802 O O . ARG A 1 481 ? -19.457 8.332 23.187 1.00 66.19 481 ARG A O 1
ATOM 3809 N N . LYS A 1 482 ? -20.515 9.371 21.506 1.00 52.81 482 LYS A N 1
ATOM 3810 C CA . LYS A 1 482 ? -21.847 9.331 22.145 1.00 52.81 482 LYS A CA 1
ATOM 3811 C C . LYS A 1 482 ? -22.492 7.937 22.143 1.00 52.81 482 LYS A C 1
ATOM 3813 O O . LYS A 1 482 ? -23.435 7.724 22.889 1.00 52.81 482 LYS A O 1
ATOM 3818 N N . ASN A 1 483 ? -21.957 6.990 21.369 1.00 46.62 483 ASN A N 1
ATOM 3819 C CA . ASN A 1 483 ? -22.422 5.606 21.307 1.00 46.62 483 ASN A CA 1
ATOM 3820 C C . ASN A 1 483 ? -21.225 4.665 21.475 1.00 46.62 483 ASN A C 1
ATOM 3822 O O . ASN A 1 483 ? -20.568 4.304 20.502 1.00 46.62 483 ASN A O 1
ATOM 3826 N N . ALA A 1 484 ? -20.914 4.299 22.719 1.00 44.12 484 ALA A N 1
ATOM 3827 C CA . ALA A 1 484 ? -20.058 3.149 22.974 1.00 44.12 484 ALA A CA 1
ATOM 3828 C C . ALA A 1 484 ? -20.752 1.897 22.413 1.00 44.12 484 ALA A C 1
ATOM 3830 O O . ALA A 1 484 ? -21.953 1.699 22.604 1.00 44.12 484 ALA A O 1
ATOM 3831 N N . THR A 1 485 ? -19.985 1.107 21.675 1.00 44.00 485 THR A N 1
ATOM 3832 C CA . THR A 1 485 ? -20.340 -0.118 20.960 1.00 44.00 485 THR A CA 1
ATOM 3833 C C . THR A 1 485 ? -21.386 -0.948 21.716 1.00 44.00 485 THR A C 1
ATOM 3835 O O . THR A 1 485 ? -21.137 -1.401 22.835 1.00 44.00 485 THR A O 1
ATOM 3838 N N . LYS A 1 486 ? -22.551 -1.218 21.105 1.00 37.97 486 LYS A N 1
ATOM 3839 C CA . LYS A 1 486 ? -23.308 -2.416 21.494 1.00 37.97 486 LYS A CA 1
ATOM 3840 C C . LYS A 1 486 ? -22.401 -3.588 21.148 1.00 37.97 486 LYS A C 1
ATOM 3842 O O . LYS A 1 486 ? -22.101 -3.788 19.976 1.00 37.97 486 LYS A O 1
ATOM 3847 N N . ALA A 1 487 ? -21.936 -4.323 22.154 1.00 36.22 487 ALA A N 1
ATOM 3848 C CA . ALA A 1 487 ? -21.226 -5.572 21.929 1.00 36.22 487 ALA A CA 1
ATOM 3849 C C . ALA A 1 487 ? -22.076 -6.443 20.994 1.00 36.22 487 ALA A C 1
ATOM 3851 O O . ALA A 1 487 ? -23.219 -6.776 21.329 1.00 36.22 487 ALA A O 1
ATOM 3852 N N . PHE A 1 488 ? -21.549 -6.764 19.813 1.00 41.28 488 PHE A N 1
ATOM 3853 C CA . PHE A 1 488 ? -22.207 -7.691 18.905 1.00 41.28 488 PHE A CA 1
ATOM 3854 C C . PHE A 1 488 ? -22.130 -9.070 19.564 1.00 41.28 488 PHE A C 1
ATOM 3856 O O . PHE A 1 488 ? -21.099 -9.737 19.562 1.00 41.28 488 PHE A O 1
ATOM 3863 N N . THR A 1 489 ? -23.203 -9.452 20.250 1.00 33.41 489 THR A N 1
ATOM 3864 C CA . THR A 1 489 ? -23.350 -10.784 20.828 1.00 33.41 489 THR A CA 1
ATOM 3865 C C . THR A 1 489 ? -23.771 -11.701 19.696 1.00 33.41 489 THR A C 1
ATOM 3867 O O . THR A 1 489 ? -24.951 -11.807 19.369 1.00 33.41 489 THR A O 1
ATOM 3870 N N . THR A 1 490 ? -22.810 -12.379 19.076 1.00 37.38 490 THR A N 1
ATOM 3871 C CA . THR A 1 490 ? -23.125 -13.564 18.284 1.00 37.38 490 THR A CA 1
ATOM 3872 C C . THR A 1 490 ? -23.676 -14.616 19.246 1.00 37.38 490 THR A C 1
ATOM 3874 O O . THR A 1 490 ? -22.951 -15.223 20.033 1.00 37.38 490 THR A O 1
ATOM 3877 N N . LYS A 1 491 ? -25.002 -14.811 19.248 1.00 30.98 491 LYS A N 1
ATOM 3878 C CA . LYS A 1 491 ? -25.585 -16.011 19.857 1.00 30.98 491 LYS A CA 1
ATOM 3879 C C . LYS A 1 491 ? -25.022 -17.220 19.100 1.00 30.98 491 LYS A C 1
ATOM 3881 O O . LYS A 1 491 ? -25.146 -17.243 17.876 1.00 30.98 491 LYS A O 1
ATOM 3886 N N . PRO A 1 492 ? -24.451 -18.227 19.782 1.00 33.16 492 PRO A N 1
ATOM 3887 C CA . PRO A 1 492 ? -24.063 -19.468 19.132 1.00 33.16 492 PRO A CA 1
ATOM 3888 C C . PRO A 1 492 ? -25.316 -20.116 18.546 1.00 33.16 492 PRO A C 1
ATOM 3890 O O . PRO A 1 492 ? -26.230 -20.495 19.284 1.00 33.16 492 PRO A O 1
ATOM 3893 N N . GLN A 1 493 ? -25.387 -20.214 17.222 1.00 30.02 493 GLN A N 1
ATOM 3894 C CA . GLN A 1 493 ? -26.425 -20.993 16.571 1.00 30.02 493 GLN A CA 1
ATOM 3895 C C . GLN A 1 493 ? -26.083 -22.464 16.809 1.00 30.02 493 GLN A C 1
ATOM 3897 O O . GLN A 1 493 ? -25.087 -22.984 16.312 1.00 30.02 493 GLN A O 1
ATOM 3902 N N . THR A 1 494 ? -26.868 -23.103 17.669 1.00 29.03 494 THR A N 1
ATOM 3903 C CA . THR A 1 494 ? -26.732 -24.514 18.011 1.00 29.03 494 THR A CA 1
ATOM 3904 C C . THR A 1 494 ? -26.940 -25.330 16.740 1.00 29.03 494 THR A C 1
ATOM 3906 O O . THR A 1 494 ? -28.018 -25.310 16.144 1.00 29.03 494 THR A O 1
ATOM 3909 N N . THR A 1 495 ? -25.895 -26.026 16.308 1.00 28.67 495 THR A N 1
ATOM 3910 C CA . THR A 1 495 ? -25.959 -27.038 15.261 1.00 28.67 495 THR A CA 1
ATOM 3911 C C . THR A 1 495 ? -26.932 -28.125 15.700 1.00 28.67 495 THR A C 1
ATOM 3913 O O . THR A 1 495 ? -26.694 -28.860 16.657 1.00 28.67 495 THR A O 1
ATOM 3916 N N . THR A 1 496 ? -28.068 -28.219 15.015 1.00 28.16 496 THR A N 1
ATOM 3917 C CA . THR A 1 496 ? -28.954 -29.375 15.125 1.00 28.16 496 THR A CA 1
ATOM 3918 C C . THR A 1 496 ? -28.275 -30.527 14.398 1.00 28.16 496 THR A C 1
ATOM 3920 O O . THR A 1 496 ? -28.151 -30.542 13.178 1.00 28.16 496 THR A O 1
ATOM 3923 N N . SER A 1 497 ? -27.783 -31.483 15.178 1.00 28.94 497 SER A N 1
ATOM 3924 C CA . SER A 1 497 ? -27.298 -32.772 14.710 1.00 28.94 497 SER A CA 1
ATOM 3925 C C . SER A 1 497 ? -28.446 -33.545 14.055 1.00 28.94 497 SER A C 1
ATOM 3927 O O . SER A 1 497 ? -29.332 -34.042 14.752 1.00 28.94 497 SER A O 1
ATOM 3929 N N . SER A 1 498 ? -28.440 -33.672 12.730 1.00 28.70 498 SER A N 1
ATOM 3930 C CA . SER A 1 498 ? -29.227 -34.689 12.038 1.00 28.70 498 SER A CA 1
ATOM 3931 C C . SER A 1 498 ? -28.482 -36.022 12.107 1.00 28.70 498 SER A C 1
ATOM 3933 O O . SER A 1 498 ? -27.498 -36.277 11.416 1.00 28.70 498 SER A O 1
ATOM 3935 N N . THR A 1 499 ? -28.949 -36.876 13.011 1.00 27.39 499 THR A N 1
ATOM 3936 C CA . THR A 1 499 ? -28.552 -38.276 13.131 1.00 27.39 499 THR A CA 1
ATOM 3937 C C . THR A 1 499 ? -28.949 -39.025 11.857 1.00 27.39 499 THR A C 1
ATOM 3939 O O . THR A 1 499 ? -30.133 -39.178 11.559 1.00 27.39 499 THR A O 1
ATOM 3942 N N . SER A 1 500 ? -27.963 -39.509 11.104 1.00 27.89 500 SER A N 1
ATOM 3943 C CA . SER A 1 500 ? -28.160 -40.486 10.038 1.00 27.89 500 SER A CA 1
ATOM 3944 C C . SER A 1 500 ? -28.474 -41.847 10.662 1.00 27.89 500 SER A C 1
ATOM 3946 O O . SER A 1 500 ? -27.620 -42.485 11.274 1.00 27.89 500 SER A O 1
ATOM 3948 N N . SER A 1 501 ? -29.723 -42.290 10.523 1.00 27.45 501 SER A N 1
ATOM 3949 C CA . SER A 1 501 ? -30.128 -43.663 10.824 1.00 27.45 501 SER A CA 1
ATOM 3950 C C . SER A 1 501 ? -30.227 -44.463 9.529 1.00 27.45 501 SER A C 1
ATOM 3952 O O . SER A 1 501 ? -30.906 -44.102 8.571 1.00 27.45 501 SER A O 1
ATOM 3954 N N . THR A 1 502 ? -29.471 -45.551 9.509 1.00 27.81 502 THR A N 1
ATOM 3955 C CA . THR A 1 502 ? -29.446 -46.597 8.494 1.00 27.81 502 THR A CA 1
ATOM 3956 C C . THR A 1 502 ? -30.709 -47.458 8.600 1.00 27.81 502 THR A C 1
ATOM 3958 O O . THR A 1 502 ? -31.014 -47.951 9.681 1.00 27.81 502 THR A O 1
ATOM 3961 N N . SER A 1 503 ? -31.419 -47.691 7.494 1.00 27.59 503 SER A N 1
ATOM 3962 C CA . SER A 1 503 ? -32.300 -48.861 7.292 1.00 27.59 503 SER A CA 1
ATOM 3963 C C . SER A 1 503 ? -32.597 -48.978 5.788 1.00 27.59 503 SER A C 1
ATOM 3965 O O . SER A 1 503 ? -33.092 -48.053 5.158 1.00 27.59 503 SER A O 1
ATOM 3967 N N . SER A 1 504 ? -31.939 -49.915 5.105 1.00 27.44 504 SER A N 1
ATOM 3968 C CA . SER A 1 504 ? -32.419 -51.271 4.797 1.00 27.44 504 SER A CA 1
ATOM 3969 C C . SER A 1 504 ? -33.528 -51.307 3.741 1.00 27.44 504 SER A C 1
ATOM 3971 O O . SER A 1 504 ? -34.702 -51.054 3.997 1.00 27.44 504 SER A O 1
ATOM 3973 N N . THR A 1 505 ? -33.094 -51.706 2.552 1.00 26.92 505 THR A N 1
ATOM 3974 C CA . THR A 1 505 ? -33.846 -52.222 1.414 1.00 26.92 505 THR A CA 1
ATOM 3975 C C . THR A 1 505 ? -34.897 -53.249 1.844 1.00 26.92 505 THR A C 1
ATOM 3977 O O . THR A 1 505 ? -34.557 -54.266 2.443 1.00 26.92 505 THR A O 1
ATOM 3980 N N . SER A 1 506 ? -36.156 -53.050 1.453 1.00 26.91 506 SER A N 1
ATOM 3981 C CA . SER A 1 506 ? -37.050 -54.163 1.130 1.00 26.91 506 SER A CA 1
ATOM 3982 C C . SER A 1 506 ? -38.125 -53.729 0.133 1.00 26.91 506 SER A C 1
ATOM 3984 O O . SER A 1 506 ? -38.668 -52.630 0.161 1.00 26.91 506 SER A O 1
ATOM 3986 N N . SER A 1 507 ? -38.317 -54.626 -0.820 1.00 26.03 507 SER A N 1
ATOM 3987 C CA . SER A 1 507 ? -39.190 -54.632 -1.983 1.00 26.03 507 SER A CA 1
ATOM 3988 C C . SER A 1 507 ? -40.680 -54.497 -1.670 1.00 26.03 507 SER A C 1
ATOM 3990 O O . SER A 1 507 ? -41.158 -55.198 -0.784 1.00 26.03 507 SER A O 1
ATOM 3992 N N . THR A 1 508 ? -41.441 -53.791 -2.516 1.00 26.62 508 THR A N 1
ATOM 3993 C CA . THR A 1 508 ? -42.596 -54.371 -3.244 1.00 26.62 508 THR A CA 1
ATOM 3994 C C . THR A 1 508 ? -43.203 -53.404 -4.273 1.00 26.62 508 THR A C 1
ATOM 3996 O O . THR A 1 508 ? -43.549 -52.269 -3.976 1.00 26.62 508 THR A O 1
ATOM 3999 N N . SER A 1 509 ? -43.293 -53.908 -5.507 1.00 25.61 509 SER A N 1
ATOM 4000 C CA . SER A 1 509 ? -44.346 -53.725 -6.520 1.00 25.61 509 SER A CA 1
ATOM 4001 C C . SER A 1 509 ? -45.288 -52.509 -6.446 1.00 25.61 509 SER A C 1
ATOM 4003 O O . SER A 1 509 ? -46.175 -52.449 -5.601 1.00 25.61 509 SER A O 1
ATOM 4005 N N . SER A 1 510 ? -45.307 -51.697 -7.503 1.00 28.17 510 SER A N 1
ATOM 4006 C CA . SER A 1 510 ? -46.387 -51.779 -8.504 1.00 28.17 510 SER A CA 1
ATOM 4007 C C . SER A 1 510 ? -46.168 -50.807 -9.664 1.00 28.17 510 SER A C 1
ATOM 4009 O O . SER A 1 510 ? -45.744 -49.665 -9.529 1.00 28.17 510 SER A O 1
ATOM 4011 N N . THR A 1 511 ? -46.427 -51.348 -10.842 1.00 26.03 511 THR A N 1
ATOM 4012 C CA . THR A 1 511 ? -46.302 -50.763 -12.166 1.00 26.03 511 THR A CA 1
ATOM 4013 C C . THR A 1 511 ? -47.622 -50.089 -12.536 1.00 26.03 511 THR A C 1
ATOM 4015 O O . THR A 1 511 ? -48.649 -50.760 -12.527 1.00 26.03 511 THR A O 1
ATOM 4018 N N . SER A 1 512 ? -47.612 -48.837 -13.000 1.00 28.45 512 SER A N 1
ATOM 4019 C CA . SER A 1 512 ? -48.622 -48.380 -13.967 1.00 28.45 512 SER A CA 1
ATOM 4020 C C . SER A 1 512 ? -48.130 -47.217 -14.829 1.00 28.45 512 SER A C 1
ATOM 4022 O O . SER A 1 512 ? -47.603 -46.221 -14.348 1.00 28.45 512 SER A O 1
ATOM 4024 N N . LYS A 1 513 ? -48.316 -47.427 -16.132 1.00 29.12 513 LYS A N 1
ATOM 4025 C CA . LYS A 1 513 ? -47.983 -46.613 -17.306 1.00 29.12 513 LYS A CA 1
ATOM 4026 C C . LYS A 1 513 ? -48.767 -45.293 -17.410 1.00 29.12 513 LYS A C 1
ATOM 4028 O O . LYS A 1 513 ? -49.889 -45.222 -16.928 1.00 29.12 513 LYS A O 1
ATOM 4033 N N . ALA A 1 514 ? -48.218 -44.411 -18.263 1.00 27.70 514 ALA A N 1
ATOM 4034 C CA . ALA A 1 514 ? -48.847 -43.490 -19.242 1.00 27.70 514 ALA A CA 1
ATOM 4035 C C . ALA A 1 514 ? -48.438 -42.020 -18.992 1.00 27.70 514 ALA A C 1
ATOM 4037 O O . ALA A 1 514 ? -48.708 -41.486 -17.930 1.00 27.70 514 ALA A O 1
ATOM 4038 N N . LYS A 1 515 ? -47.598 -41.369 -19.815 1.00 28.73 515 LYS A N 1
ATOM 4039 C CA . LYS A 1 515 ? -47.739 -40.944 -21.230 1.00 28.73 515 LYS A CA 1
ATOM 4040 C C . LYS A 1 515 ? -48.795 -39.839 -21.406 1.00 28.73 515 LYS A C 1
ATOM 4042 O O . LYS A 1 515 ? -49.960 -40.182 -21.502 1.00 28.73 515 LYS A O 1
ATOM 4047 N N . SER A 1 516 ? -48.351 -38.577 -21.525 1.00 27.72 516 SER A N 1
ATOM 4048 C CA . SER A 1 516 ? -48.724 -37.598 -22.580 1.00 27.72 516 SER A CA 1
ATOM 4049 C C . SER A 1 516 ? -48.560 -36.132 -22.132 1.00 27.72 516 SER A C 1
ATOM 4051 O O . SER A 1 516 ? -49.238 -35.670 -21.220 1.00 27.72 516 SER A O 1
ATOM 4053 N N . SER A 1 517 ? -47.697 -35.393 -22.831 1.00 27.47 517 SER A N 1
ATOM 4054 C CA . SER A 1 517 ? -47.753 -33.930 -23.039 1.00 27.47 517 SER A CA 1
ATOM 4055 C C . SER A 1 517 ? -48.965 -33.568 -23.938 1.00 27.47 517 SER A C 1
ATOM 4057 O O . SER A 1 517 ? -49.622 -34.495 -24.416 1.00 27.47 517 SER A O 1
ATOM 4059 N N . PRO A 1 518 ? -49.164 -32.320 -24.413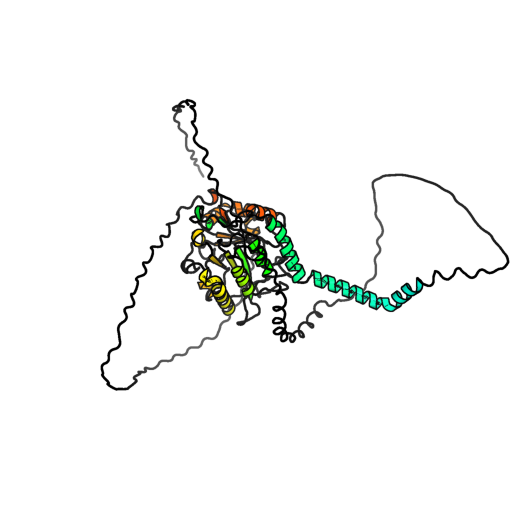 1.00 45.06 518 PRO A N 1
ATOM 4060 C CA . PRO A 1 518 ? -48.974 -30.974 -23.846 1.00 45.06 518 PRO A CA 1
ATOM 4061 C C . PRO A 1 518 ? -50.249 -30.098 -24.025 1.00 45.06 518 PRO A C 1
ATOM 4063 O O . PRO A 1 518 ? -51.117 -30.427 -24.828 1.00 45.06 518 PRO A O 1
ATOM 4066 N N . THR A 1 519 ? -50.327 -28.913 -23.404 1.00 28.88 519 THR A N 1
ATOM 4067 C CA . THR A 1 519 ? -51.268 -27.874 -23.883 1.00 28.88 519 THR A CA 1
ATOM 4068 C C . THR A 1 519 ? -50.773 -26.458 -23.610 1.00 28.88 519 THR A C 1
ATOM 4070 O O . THR A 1 519 ? -50.553 -26.061 -22.470 1.00 28.88 519 THR A O 1
ATOM 4073 N N . THR A 1 520 ? -50.611 -25.707 -24.698 1.00 32.16 520 THR A N 1
ATOM 4074 C CA . THR A 1 520 ? -50.554 -24.238 -24.779 1.00 32.16 520 THR A CA 1
ATOM 4075 C C . THR A 1 520 ? -51.944 -23.643 -24.486 1.00 32.16 520 THR A C 1
ATOM 4077 O O . THR A 1 520 ? -52.939 -24.362 -24.586 1.00 32.16 520 THR A O 1
ATOM 4080 N N . PRO A 1 521 ? -52.056 -22.322 -24.252 1.00 38.12 521 PRO A N 1
ATOM 4081 C CA . PRO A 1 521 ? -52.706 -21.515 -25.292 1.00 38.12 521 PRO A CA 1
ATOM 4082 C C . PRO A 1 521 ? -52.070 -20.139 -25.569 1.00 38.12 521 PRO A C 1
ATOM 4084 O O . PRO A 1 521 ? -51.534 -19.466 -24.695 1.00 38.12 521 PRO A O 1
ATOM 4087 N N . LYS A 1 522 ? -52.197 -19.745 -26.844 1.00 32.69 522 LYS A N 1
ATOM 4088 C CA . LYS A 1 522 ? -51.986 -18.413 -27.438 1.00 32.69 522 LYS A CA 1
ATOM 4089 C C . LYS A 1 522 ? -53.125 -17.445 -27.090 1.00 32.69 522 LYS A C 1
ATOM 4091 O O . LYS A 1 522 ? -54.274 -17.871 -27.114 1.00 32.69 522 LYS A O 1
ATOM 4096 N N . THR A 1 523 ? -52.836 -16.142 -27.009 1.00 31.17 523 THR A N 1
ATOM 4097 C CA . THR A 1 523 ? -53.634 -15.003 -27.552 1.00 31.17 523 THR A CA 1
ATOM 4098 C C . THR A 1 523 ? -52.674 -13.785 -27.573 1.00 31.17 523 THR A C 1
ATOM 4100 O O . THR A 1 523 ? -52.085 -13.515 -26.538 1.00 31.17 523 THR A O 1
ATOM 4103 N N . THR A 1 524 ? -52.197 -13.157 -28.660 1.00 30.44 524 THR A N 1
ATOM 4104 C CA . THR A 1 524 ? -52.755 -12.503 -29.870 1.00 30.44 524 THR A CA 1
ATOM 4105 C C . THR A 1 524 ? -53.075 -10.996 -29.688 1.00 30.44 524 THR A C 1
ATOM 4107 O O . THR A 1 524 ? -54.130 -10.657 -29.178 1.00 30.44 524 THR A O 1
ATOM 4110 N N . ILE A 1 525 ? -52.171 -10.160 -30.246 1.00 31.58 525 ILE A N 1
ATOM 4111 C CA . ILE A 1 525 ? -52.341 -8.866 -30.974 1.00 31.58 525 ILE A CA 1
ATOM 4112 C C . ILE A 1 525 ? -52.662 -7.567 -30.198 1.00 31.58 525 ILE A C 1
ATOM 4114 O O . ILE A 1 525 ? -53.765 -7.397 -29.702 1.00 31.58 525 ILE A O 1
ATOM 4118 N N . ALA A 1 526 ? -51.760 -6.572 -30.300 1.00 29.14 526 ALA A N 1
ATOM 4119 C CA . ALA A 1 526 ? -51.968 -5.336 -31.085 1.00 29.14 526 ALA A CA 1
ATOM 4120 C C . ALA A 1 526 ? -50.658 -4.537 -31.255 1.00 29.14 526 ALA A C 1
ATOM 4122 O O . ALA A 1 526 ? -49.862 -4.412 -30.330 1.00 29.14 526 ALA A O 1
ATOM 4123 N N . LYS A 1 527 ? -50.442 -4.054 -32.484 1.00 34.06 527 LYS A N 1
ATOM 4124 C CA . LYS A 1 527 ? -49.387 -3.127 -32.913 1.00 34.06 527 LYS A CA 1
ATOM 4125 C C . LYS A 1 527 ? -49.806 -1.701 -32.555 1.00 34.06 527 LYS A C 1
ATOM 4127 O O . LYS A 1 527 ? -50.976 -1.397 -32.739 1.00 34.06 527 LYS A O 1
ATOM 4132 N N . ASP A 1 528 ? -48.846 -0.842 -32.230 1.00 30.94 528 ASP A N 1
ATOM 4133 C CA . ASP A 1 528 ? -48.769 0.478 -32.858 1.00 30.94 528 ASP A CA 1
ATOM 4134 C C . ASP A 1 528 ? -47.328 0.992 -32.888 1.00 30.94 528 ASP A C 1
ATOM 4136 O O . ASP A 1 528 ? -46.513 0.729 -32.004 1.00 30.94 528 ASP A O 1
ATOM 4140 N N . ILE A 1 529 ? -47.023 1.635 -34.009 1.00 33.19 529 ILE A N 1
ATOM 4141 C CA . ILE A 1 529 ? -45.741 2.190 -34.427 1.00 33.19 529 ILE A CA 1
ATOM 4142 C C . ILE A 1 529 ? -45.843 3.696 -34.213 1.00 33.19 529 ILE A C 1
ATOM 4144 O O . ILE A 1 529 ? -46.764 4.296 -34.759 1.00 33.19 529 ILE A O 1
ATOM 4148 N N . ASP A 1 530 ? -44.864 4.319 -33.556 1.00 31.47 530 ASP A N 1
ATOM 4149 C CA . ASP A 1 530 ? -44.536 5.703 -33.891 1.00 31.47 530 ASP A CA 1
ATOM 4150 C C . ASP A 1 530 ? -43.028 5.968 -33.841 1.00 31.47 530 ASP A C 1
ATOM 4152 O O . ASP A 1 530 ? -42.280 5.404 -33.041 1.00 31.47 530 ASP A O 1
ATOM 4156 N N . LYS A 1 531 ? -42.596 6.779 -34.803 1.00 33.81 531 LYS A N 1
ATOM 4157 C CA . LYS A 1 531 ? -41.223 7.148 -35.130 1.00 33.81 531 LYS A CA 1
ATOM 4158 C C . LYS A 1 531 ? -40.854 8.430 -34.386 1.00 33.81 531 LYS A C 1
ATOM 4160 O O . LYS A 1 531 ? -41.533 9.437 -34.546 1.00 33.81 531 LYS A O 1
ATOM 4165 N N . SER A 1 532 ? -39.684 8.474 -33.753 1.00 30.91 532 SER A N 1
ATOM 4166 C CA . SER A 1 532 ? -38.968 9.742 -33.561 1.00 30.91 532 SER A CA 1
ATOM 4167 C C . SER A 1 532 ? -37.455 9.531 -33.505 1.00 30.91 532 SER A C 1
ATOM 4169 O O . SER A 1 532 ? -36.953 8.707 -32.745 1.00 30.91 532 SER A O 1
ATOM 4171 N N . SER A 1 533 ? -36.767 10.279 -34.363 1.00 32.69 533 SER A N 1
ATOM 4172 C CA . SER A 1 533 ? -35.327 10.338 -34.635 1.00 32.69 533 SER A CA 1
ATOM 4173 C C . SER A 1 533 ? -34.443 10.691 -33.420 1.00 32.69 533 SER A C 1
ATOM 4175 O O . SER A 1 533 ? -34.947 11.232 -32.437 1.00 32.69 533 SER A O 1
ATOM 4177 N N . PRO A 1 534 ? -33.115 10.448 -33.492 1.00 34.88 534 PRO A N 1
ATOM 4178 C CA . PRO A 1 534 ? -32.201 10.631 -32.368 1.00 34.88 534 PRO A CA 1
ATOM 4179 C C . PRO A 1 534 ? -31.683 12.074 -32.267 1.00 34.88 534 PRO A C 1
ATOM 4181 O O . PRO A 1 534 ? -31.201 12.644 -33.245 1.00 34.88 534 PRO A O 1
ATOM 4184 N N . THR A 1 535 ? -31.729 12.647 -31.064 1.00 32.28 535 THR A N 1
ATOM 4185 C CA . THR A 1 535 ? -31.057 13.907 -30.716 1.00 32.28 535 THR A CA 1
ATOM 4186 C C . THR A 1 535 ? -29.805 13.635 -29.886 1.00 32.28 535 THR A C 1
ATOM 4188 O O . THR A 1 535 ? -29.869 13.058 -28.802 1.00 32.28 535 THR A O 1
ATOM 4191 N N . THR A 1 536 ? -28.671 14.080 -30.416 1.00 34.31 536 THR A N 1
ATOM 4192 C CA . THR A 1 536 ? -27.342 14.185 -29.802 1.00 34.31 536 THR A CA 1
ATOM 4193 C C . THR A 1 536 ? -27.363 15.037 -28.523 1.00 34.31 536 THR A C 1
ATOM 4195 O O . THR A 1 536 ? -28.016 16.082 -28.532 1.00 34.31 536 THR A O 1
ATOM 4198 N N . PRO A 1 537 ? -26.586 14.713 -27.470 1.00 34.94 537 PRO A N 1
ATOM 4199 C CA . PRO A 1 537 ? -26.274 15.675 -26.422 1.00 34.94 537 PRO A CA 1
ATOM 4200 C C . PRO A 1 537 ? -24.924 16.349 -26.674 1.00 34.94 537 PRO A C 1
ATOM 4202 O O . PRO A 1 537 ? -23.871 15.720 -26.771 1.00 34.94 537 PRO A O 1
ATOM 4205 N N . THR A 1 538 ? -25.006 17.668 -26.762 1.00 29.20 538 THR A N 1
ATOM 4206 C CA . THR A 1 538 ? -23.931 18.641 -26.906 1.00 29.20 538 THR A CA 1
ATOM 4207 C C . THR A 1 538 ? -23.103 18.757 -25.625 1.00 29.20 538 THR A C 1
ATOM 4209 O O . THR A 1 538 ? -23.627 18.960 -24.531 1.00 29.20 538 THR A O 1
ATOM 4212 N N . THR A 1 539 ? -21.786 18.701 -25.788 1.00 32.81 539 THR A N 1
ATOM 4213 C CA . THR A 1 539 ? -20.753 18.995 -24.794 1.00 32.81 539 THR A CA 1
ATOM 4214 C C . THR A 1 539 ? -20.896 20.421 -24.252 1.00 32.81 539 THR A C 1
ATOM 4216 O O . THR A 1 539 ? -20.816 21.378 -25.020 1.00 32.81 539 THR A O 1
ATOM 4219 N N . THR A 1 540 ? -21.032 20.594 -22.932 1.00 30.36 540 THR A N 1
ATOM 4220 C CA . THR A 1 540 ? -20.849 21.905 -22.283 1.00 30.36 540 THR A CA 1
ATOM 4221 C C . THR A 1 540 ? -19.744 21.822 -21.237 1.00 30.36 540 THR A C 1
ATOM 4223 O O . THR A 1 540 ? -19.879 21.221 -20.177 1.00 30.36 540 THR A O 1
ATOM 4226 N N . ARG A 1 541 ? -18.623 22.445 -21.599 1.00 28.72 541 ARG A N 1
ATOM 4227 C CA . ARG A 1 541 ? -17.399 22.668 -20.830 1.00 28.72 541 ARG A CA 1
ATOM 4228 C C . ARG A 1 541 ? -17.634 23.799 -19.825 1.00 28.72 541 ARG A C 1
ATOM 4230 O O . ARG A 1 541 ? -17.796 24.945 -20.236 1.00 28.72 541 ARG A O 1
ATOM 4237 N N . ALA A 1 542 ? -17.601 23.504 -18.528 1.00 32.72 542 ALA A N 1
ATOM 4238 C CA . ALA A 1 542 ? -17.535 24.524 -17.484 1.00 32.72 542 ALA A CA 1
ATOM 4239 C C . ALA A 1 542 ? -16.073 24.742 -17.062 1.00 32.72 542 ALA A C 1
ATOM 4241 O O . ALA A 1 542 ? -15.424 23.845 -16.533 1.00 32.72 542 ALA A O 1
ATOM 4242 N N . LYS A 1 543 ? -15.562 25.951 -17.321 1.00 35.38 543 LYS A N 1
ATOM 4243 C CA . LYS A 1 543 ? -14.361 26.506 -16.680 1.00 35.38 543 LYS A CA 1
ATOM 4244 C C . LYS A 1 543 ? -14.621 26.633 -15.174 1.00 35.38 543 LYS A C 1
ATOM 4246 O O . LYS A 1 543 ? -15.643 27.206 -14.798 1.00 35.38 543 LYS A O 1
ATOM 4251 N N . ARG A 1 544 ? -13.672 26.215 -14.335 1.00 38.38 544 ARG A N 1
ATOM 4252 C CA . ARG A 1 544 ? -13.521 26.761 -12.981 1.00 38.38 544 ARG A CA 1
ATOM 4253 C C . ARG A 1 544 ? -12.121 27.333 -12.800 1.00 38.38 544 ARG A C 1
ATOM 4255 O O . ARG A 1 544 ? -11.152 26.782 -13.315 1.00 38.38 544 ARG A O 1
ATOM 4262 N N . ILE A 1 545 ? -12.150 28.503 -12.170 1.00 43.69 545 ILE A N 1
ATOM 4263 C CA . ILE A 1 545 ? -11.063 29.294 -11.596 1.00 43.69 545 ILE A CA 1
ATOM 4264 C C . ILE A 1 545 ? -10.522 28.553 -10.380 1.00 43.69 545 ILE A C 1
ATOM 4266 O O . ILE A 1 545 ? -11.368 27.928 -9.694 1.00 43.69 545 ILE A O 1
#

Secondary structure (DSSP, 8-state):
------PPPP--------------------------------------------SSSSSSTTSS-SS--S--SSSTTSSSSS--PPP--------------------------------------------S-SSSSTTHHHHHHHHHTHHHHHHHHHHHHHHHHHHHHSHHHHHHHHHHHHHHHHTT-------HHHHTTSBGGGEEEEEESSTTB-SSSSSS-B-HHHHHHHHHTT--EEEEEEEESSSSTT--EEE--EETTTTEE-SS--EEHHHHHHHHHHHTTSB--SSSSBS-TTS-EEEEEEEESTT-HHHHHHHHHHHHHHHTTTBPPGGGSTTT-S-GGG-BHHHHTT-EEEEE-S--TTSTTTTT--EES--TTT-TT--EEEEETTGGGSTT--HHHHHHHHTTSEEEEES--TT--S-----THHHHHTT-SEEEE-TTS-SHHHHHHHHHTSS-SEEEPPHHHHTT-SS----------------------------------------------------PPPP------

Organism: NCBI:txid1070528

pLDDT: mean 71.16, std 30.09, range [25.61, 98.88]